Protein AF-0000000082290440 (afdb_homodimer)

Radius of gyration: 26.18 Å; Cα contacts (8 Å, |Δi|>4): 1254; chains: 2; bounding box: 55×86×84 Å

Foldseek 3Di:
DPPPPPQAQPPDPDDPQPPPPDDDRQRQPQDAPDPPPGSPDPPVNSVVVRPRDRDRCPDPPPPVPPVPVPVLQVLLVVLQVVLCCVLFNPWDFLLVVLVLLVVLCVVVVDWQQQEAEEEQEEPDPLRCVSQVNNCVTRNHYQYQYYHQSARPVALVSVLVSLLVGPVLGEYEYETFGEWEQDSNRDIQFYDDPPDPGRDGRRPLLVVLLVLLLCCVVVVDPQDDQDPDPVCNVSSVSNVLLNVVNVVLVPDPDNRSCSRVSSQVSRVVRVLVSCQVRLLSNPNYKYWYWYFYWYGYYPVDTIITRTDFIFIGHSNSDTDDTSDDD/DPPPPPQAQPQDPDLPQPPPPDDDRQRQPQDQPDSPPGSPDPPVNSVVVRPRDRDRCPDPPPPVPPVPVPVLQVLLVVLLVVLCCVLFNPWDFLLVVLVLQVVLCVVVVDWQQQEAEEEQEEPDPLRCVSQVNNCVTRNHYQYQYYHQSARPVALVSVLVSLLVGPVLGEYEYETFGEWEQDSNRDIQFYDDPPDPGRDGRRPLLVVLLVLLLCCVVVVDPQDDQDPDPVCNVSSVSNVLLNVVNVVLVPDPDNRSCSRVSSQVSRVVRVLVSCQVRLLSNPNYKYWYWYFYWYGYYPVDTIITRTDFIFIGHSNSDTDDTSDDD

pLDDT: mean 79.03, std 28.39, range [18.62, 98.88]

Secondary structure (DSSP, 8-state):
------S-------------SSSS----EE--SS----SS--HHHHHHT----EE---S-----TT----HHHHHHHHHHHHHHHHHSTT-EEHHHHHHHHHHHHHTTT--TTTEEEEEE--SSGGGHHHHHHHHHHH-SPEE---GGG--TTHHHHHHHHHHTSPTT-EEEEEE--EEEB-TT--BTB---TT-S---BTTHHHHHHHHHHHHHHHTSSPPPPSP-SSTTHHHHHHHHHHGGGHHHHHH-SSHHHHHHHHHHHHHHHHHHHHHHHHGGGS-SS-EEEEEEEEEE--TTS--EEEEEEEEEE-TTS-EEEE----/------S-------------SSSS----EE--SS----SS--HHHHHHT----EE---S-----S-----HHHHHHHHHHHHHHHHHSTT-EEHHHHHHHHHHHHHTTT--TTTEEEEEE--SSGGGHHHHHHHHHHH-SPEE---GGG--TTHHHHHHHHHHTSPTT-EEEEEE--EEEB-TT--BTB---TT-S---BTTHHHHHHHHHHHHHHHTSSPPPPSP-SSTTHHHHHHHHHHGGGHHHHHH-SSHHHHHHHHHHHHHHHHHHHHHHHHGGGS-SS-EEEEEEEEEE--TTS--EEEEEEEEEE-TTS-EEEE----

InterPro domains:
  IPR040703 Limiting CO2-inducible protein B/C, beta carbonyic anhydrase domain [PF18599] (91-312)

Structure (mmCIF, N/CA/C/O backbone):
data_AF-0000000082290440-model_v1
#
loop_
_entity.id
_entity.type
_entity.pdbx_description
1 polymer 'Limiting CO2-inducible protein B/C beta carbonyic anhydrase domain-containing protein'
#
loop_
_atom_site.group_PDB
_atom_site.id
_atom_site.type_symbol
_atom_site.label_atom_id
_atom_site.label_alt_id
_atom_site.label_comp_id
_atom_site.label_asym_id
_atom_site.label_entity_id
_atom_site.label_seq_id
_atom_site.pdbx_PDB_ins_code
_atom_site.Cartn_x
_atom_site.Cartn_y
_atom_site.Cartn_z
_atom_site.occupancy
_atom_site.B_iso_or_equiv
_atom_site.auth_seq_id
_atom_site.auth_comp_id
_atom_site.auth_asym_id
_atom_site.auth_atom_id
_atom_site.pdbx_PDB_model_num
ATOM 1 N N . MET A 1 1 ? -6.645 -54.281 8.367 1 18.62 1 MET A N 1
ATOM 2 C CA . MET A 1 1 ? -6.379 -53.312 9.406 1 18.62 1 MET A CA 1
ATOM 3 C C . MET A 1 1 ? -5.418 -52.219 8.906 1 18.62 1 MET A C 1
ATOM 5 O O . MET A 1 1 ? -4.199 -52.375 9.039 1 18.62 1 MET A O 1
ATOM 9 N N . LYS A 1 2 ? -5.656 -51.812 7.66 1 24.86 2 LYS A N 1
ATOM 10 C CA . LYS A 1 2 ? -4.875 -51.062 6.668 1 24.86 2 LYS A CA 1
ATOM 11 C C . LYS A 1 2 ? -4.383 -49.75 7.227 1 24.86 2 LYS A C 1
ATOM 13 O O . LYS A 1 2 ? -5.148 -49 7.852 1 24.86 2 LYS A O 1
ATOM 18 N N . SER A 1 3 ? -3.076 -49.75 7.676 1 23.97 3 SER A N 1
ATOM 19 C CA . SER A 1 3 ? -2.195 -48.75 8.273 1 23.97 3 SER A CA 1
ATOM 20 C C . SER A 1 3 ? -2.295 -47.406 7.547 1 23.97 3 SER A C 1
ATOM 22 O O . SER A 1 3 ? -1.737 -47.25 6.461 1 23.97 3 SER A O 1
ATOM 24 N N . TRP A 1 4 ? -3.486 -46.969 7.312 1 25.19 4 TRP A N 1
ATOM 25 C CA . TRP A 1 4 ? -3.998 -45.938 6.43 1 25.19 4 TRP A CA 1
ATOM 26 C C . TRP A 1 4 ? -3.365 -44.594 6.758 1 25.19 4 TRP A C 1
ATOM 28 O O . TRP A 1 4 ? -3.793 -43.531 6.242 1 25.19 4 TRP A O 1
ATOM 38 N N . TRP A 1 5 ? -2.732 -44.625 8.016 1 25.73 5 TRP A N 1
ATOM 39 C CA . TRP A 1 5 ? -2.377 -43.312 8.555 1 25.73 5 TRP A CA 1
ATOM 40 C C . TRP A 1 5 ? -1.163 -42.719 7.836 1 25.73 5 TRP A C 1
ATOM 42 O O . TRP A 1 5 ? -0.023 -42.969 8.242 1 25.73 5 TRP A O 1
ATOM 52 N N . PRO A 1 6 ? -1.114 -42.875 6.543 1 28.56 6 PRO A N 1
ATOM 53 C CA . PRO A 1 6 ? 0.227 -42.562 6.051 1 28.56 6 PRO A CA 1
ATOM 54 C C . PRO A 1 6 ? 0.773 -41.25 6.637 1 28.56 6 PRO A C 1
ATOM 56 O O . PRO A 1 6 ? 0.067 -40.562 7.371 1 28.56 6 PRO A O 1
ATOM 59 N N . ASN A 1 7 ? 1.577 -40.594 5.73 1 25.31 7 ASN A N 1
ATOM 60 C CA . ASN A 1 7 ? 2.658 -39.625 5.914 1 25.31 7 ASN A CA 1
ATOM 61 C C . ASN A 1 7 ? 2.133 -38.281 6.406 1 25.31 7 ASN A C 1
ATOM 63 O O . ASN A 1 7 ? 2.562 -37.25 5.93 1 25.31 7 ASN A O 1
ATOM 67 N N . ARG A 1 8 ? 0.916 -38.281 6.832 1 26.44 8 ARG A N 1
ATOM 68 C CA . ARG A 1 8 ? 0.353 -36.969 7.199 1 26.44 8 ARG A CA 1
ATOM 69 C C . ARG A 1 8 ? 0.868 -36.531 8.562 1 26.44 8 ARG A C 1
ATOM 71 O O . ARG A 1 8 ? 0.828 -37.281 9.531 1 26.44 8 ARG A O 1
ATOM 78 N N . LYS A 1 9 ? 1.873 -35.688 8.523 1 27.47 9 LYS A N 1
ATOM 79 C CA . LYS A 1 9 ? 2.477 -35.219 9.758 1 27.47 9 LYS A CA 1
ATOM 80 C C . LYS A 1 9 ? 1.432 -34.562 10.664 1 27.47 9 LYS A C 1
ATOM 82 O O . LYS A 1 9 ? 0.671 -33.688 10.234 1 27.47 9 LYS A O 1
ATOM 87 N N . ILE A 1 10 ? 0.76 -35.406 11.469 1 26.59 10 ILE A N 1
ATOM 88 C CA . ILE A 1 10 ? -0.193 -35 12.492 1 26.59 10 ILE A CA 1
ATOM 89 C C . ILE A 1 10 ? 0.539 -34.25 13.602 1 26.59 10 ILE A C 1
ATOM 91 O O . ILE A 1 10 ? 1.554 -34.719 14.117 1 26.59 10 ILE A O 1
ATOM 95 N N . VAL A 1 11 ? 0.449 -33 13.57 1 26.98 11 VAL A N 1
ATOM 96 C CA . VAL A 1 11 ? 1.029 -32.281 14.688 1 26.98 11 VAL A CA 1
ATOM 97 C C . VAL A 1 11 ? 0.136 -32.406 15.922 1 26.98 11 VAL A C 1
ATOM 99 O O . VAL A 1 11 ? -1.062 -32.125 15.859 1 26.98 11 VAL A O 1
ATOM 102 N N . PHE A 1 12 ? 0.36 -33.406 16.719 1 26.47 12 PHE A N 1
ATOM 103 C CA . PHE A 1 12 ? -0.421 -33.688 17.906 1 26.47 12 PHE A CA 1
ATOM 104 C C . PHE A 1 12 ? 0.021 -32.781 19.062 1 26.47 12 PHE A C 1
ATOM 106 O O . PHE A 1 12 ? 1.217 -32.531 19.25 1 26.47 12 PHE A O 1
ATOM 113 N N . PHE A 1 13 ? -0.83 -31.844 19.344 1 26.66 13 PHE A N 1
ATOM 114 C CA . PHE A 1 13 ? -0.588 -31.078 20.547 1 26.66 13 PHE A CA 1
ATOM 115 C C . PHE A 1 13 ? -1.071 -31.828 21.781 1 26.66 13 PHE A C 1
ATOM 117 O O . PHE A 1 13 ? -2.191 -32.344 21.797 1 26.66 13 PHE A O 1
ATOM 124 N N . LEU A 1 14 ? -0.188 -32.594 22.281 1 26.11 14 LEU A N 1
ATOM 125 C CA . LEU A 1 14 ? -0.564 -33.375 23.469 1 26.11 14 LEU A CA 1
ATOM 126 C C . LEU A 1 14 ? -0.575 -32.5 24.703 1 26.11 14 LEU A C 1
ATOM 128 O O . LEU A 1 14 ? 0.382 -31.75 24.953 1 26.11 14 LEU A O 1
ATOM 132 N N . PHE A 1 15 ? -1.751 -32.094 25.078 1 26.48 15 PHE A N 1
ATOM 133 C CA . PHE A 1 15 ? -1.99 -31.344 26.297 1 26.48 15 PHE A CA 1
ATOM 134 C C . PHE A 1 15 ? -2.037 -32.281 27.5 1 26.48 15 PHE A C 1
ATOM 136 O O . PHE A 1 15 ? -2.623 -33.375 27.422 1 26.48 15 PHE A O 1
ATOM 143 N N . SER A 1 16 ? -0.863 -32.469 27.984 1 25.72 16 SER A N 1
ATOM 144 C CA . SER A 1 16 ? -0.954 -33.281 29.188 1 25.72 16 SER A CA 1
ATOM 145 C C . SER A 1 16 ? -1.645 -32.531 30.312 1 25.72 16 SER A C 1
ATOM 147 O O . SER A 1 16 ? -1.307 -31.359 30.594 1 25.72 16 SER A O 1
ATOM 149 N N . GLN A 1 17 ? -2.859 -32.812 30.484 1 27.2 17 GLN A N 1
ATOM 150 C CA . GLN A 1 17 ? -3.621 -32.406 31.672 1 27.2 17 GLN A CA 1
ATOM 151 C C . GLN A 1 17 ? -3.039 -33.031 32.938 1 27.2 17 GLN A C 1
ATOM 153 O O . GLN A 1 17 ? -2.998 -34.25 33.094 1 27.2 17 GLN A O 1
ATOM 158 N N . LYS A 1 18 ? -1.888 -32.406 33.375 1 27.33 18 LYS A N 1
ATOM 159 C CA . LYS A 1 18 ? -1.7 -32.938 34.719 1 27.33 18 LYS A CA 1
ATOM 160 C C . LYS A 1 18 ? -2.855 -32.531 35.625 1 27.33 18 LYS A C 1
ATOM 162 O O . LYS A 1 18 ? -3.344 -31.406 35.562 1 27.33 18 LYS A O 1
ATOM 167 N N . GLU A 1 19 ? -3.525 -33.5 36.031 1 29.41 19 GLU A N 1
ATOM 168 C CA . GLU A 1 19 ? -4.492 -33.438 37.125 1 29.41 19 GLU A CA 1
ATOM 169 C C . GLU A 1 19 ? -3.949 -32.625 38.312 1 29.41 19 GLU A C 1
ATOM 171 O O . GLU A 1 19 ? -2.938 -33 38.906 1 29.41 19 GLU A O 1
ATOM 176 N N . ALA A 1 20 ? -3.891 -31.219 38.156 1 27.69 20 ALA A N 1
ATOM 177 C CA . ALA A 1 20 ? -3.646 -30.656 39.469 1 27.69 20 ALA A CA 1
ATOM 178 C C . ALA A 1 20 ? -4.645 -31.188 40.5 1 27.69 20 ALA A C 1
ATOM 180 O O . ALA A 1 20 ? -5.828 -31.344 40.188 1 27.69 20 ALA A O 1
ATOM 181 N N . LYS A 1 21 ? -4.18 -31.922 41.312 1 31.31 21 LYS A N 1
ATOM 182 C CA . LYS A 1 21 ? -4.988 -32.344 42.469 1 31.31 21 LYS A CA 1
ATOM 183 C C . LYS A 1 21 ? -5.797 -31.156 43.031 1 31.31 21 LYS A C 1
ATOM 185 O O . LYS A 1 21 ? -6.781 -31.359 43.75 1 31.31 21 LYS A O 1
ATOM 190 N N . GLY A 1 22 ? -5.125 -30.078 43.406 1 28.42 22 GLY A N 1
ATOM 191 C CA . GLY A 1 22 ? -6.043 -29.203 44.125 1 28.42 22 GLY A CA 1
ATOM 192 C C . GLY A 1 22 ? -6.984 -28.453 43.188 1 28.42 22 GLY A C 1
ATOM 193 O O . GLY A 1 22 ? -6.887 -28.562 41.969 1 28.42 22 GLY A O 1
ATOM 194 N N . GLU A 1 23 ? -7.855 -27.453 43.625 1 28.94 23 GLU A N 1
ATOM 195 C CA . GLU A 1 23 ? -9.062 -26.812 43.094 1 28.94 23 GLU A CA 1
ATOM 196 C C . GLU A 1 23 ? -8.797 -26.188 41.719 1 28.94 23 GLU A C 1
ATOM 198 O O . GLU A 1 23 ? -9.578 -26.359 40.781 1 28.94 23 GLU A O 1
ATOM 203 N N . GLU A 1 24 ? -8.258 -24.859 41.656 1 28.83 24 GLU A N 1
ATOM 204 C CA . GLU A 1 24 ? -8.477 -23.906 40.562 1 28.83 24 GLU A CA 1
ATOM 205 C C . GLU A 1 24 ? -7.594 -24.234 39.375 1 28.83 24 GLU A C 1
ATOM 207 O O . GLU A 1 24 ? -6.367 -24.297 39.5 1 28.83 24 GLU A O 1
ATOM 212 N N . GLU A 1 25 ? -8.055 -25.031 38.469 1 27.5 25 GLU A N 1
ATOM 213 C CA . GLU A 1 25 ? -7.434 -25.672 37.344 1 27.5 25 GLU A CA 1
ATOM 214 C C . GLU A 1 25 ? -6.801 -24.656 36.406 1 27.5 25 GLU A C 1
ATOM 216 O O . GLU A 1 25 ? -7.5 -23.812 35.844 1 27.5 25 GLU A O 1
ATOM 221 N N . GLU A 1 26 ? -5.625 -24.172 36.781 1 26.8 26 GLU A N 1
ATOM 222 C CA . GLU A 1 26 ? -4.797 -23.234 36.031 1 26.8 26 GLU A CA 1
ATOM 223 C C . GLU A 1 26 ? -4.496 -23.781 34.625 1 26.8 26 GLU A C 1
ATOM 225 O O . GLU A 1 26 ? -3.967 -24.875 34.469 1 26.8 26 GLU A O 1
ATOM 230 N N . CYS A 1 27 ? -5.457 -23.656 33.719 1 25.19 27 CYS A N 1
ATOM 231 C CA . CYS A 1 27 ? -5.285 -24.156 32.375 1 25.19 27 CYS A CA 1
ATOM 232 C C . CYS A 1 27 ? -4.07 -23.516 31.703 1 25.19 27 CYS A C 1
ATOM 234 O O . CYS A 1 27 ? -3.975 -22.297 31.609 1 25.19 27 CYS A O 1
ATOM 236 N N . LEU A 1 28 ? -2.934 -24.047 31.875 1 25.73 28 LEU A N 1
ATOM 237 C CA . LEU A 1 28 ? -1.647 -23.688 31.297 1 25.73 28 LEU A CA 1
ATOM 238 C C . LEU A 1 28 ? -1.7 -23.75 29.766 1 25.73 28 LEU A C 1
ATOM 240 O O . LEU A 1 28 ? -2.076 -24.781 29.203 1 25.73 28 LEU A O 1
ATOM 244 N N . CYS A 1 29 ? -2.215 -22.703 29.109 1 25.58 29 CYS A N 1
ATOM 245 C CA . CYS A 1 29 ? -2.205 -22.656 27.656 1 25.58 29 CYS A CA 1
ATOM 246 C C . CYS A 1 29 ? -0.779 -22.672 27.125 1 25.58 29 CYS A C 1
ATOM 248 O O . CYS A 1 29 ? 0.048 -21.859 27.531 1 25.58 29 CYS A O 1
ATOM 250 N N . MET A 1 30 ? -0.195 -23.75 26.859 1 26.31 30 MET A N 1
ATOM 251 C CA . MET A 1 30 ? 1.111 -23.969 26.25 1 26.31 30 MET A CA 1
ATOM 252 C C . MET A 1 30 ? 1.129 -23.438 24.812 1 26.31 30 MET A C 1
ATOM 254 O O . MET A 1 30 ? 0.243 -23.766 24.016 1 26.31 30 MET A O 1
ATOM 258 N N . ILE A 1 31 ? 1.416 -22.188 24.656 1 28.05 31 ILE A N 1
ATOM 259 C CA . ILE A 1 31 ? 1.637 -21.672 23.312 1 28.05 31 ILE A CA 1
ATOM 260 C C . ILE A 1 31 ? 2.881 -22.312 22.703 1 28.05 31 ILE A C 1
ATOM 262 O O . ILE A 1 31 ? 3.938 -22.359 23.344 1 28.05 31 ILE A O 1
ATOM 266 N N . PRO A 1 32 ? 2.688 -23.188 21.688 1 29.78 32 PRO A N 1
ATOM 267 C CA . PRO A 1 32 ? 3.869 -23.797 21.062 1 29.78 32 PRO A CA 1
ATOM 268 C C . PRO A 1 32 ? 4.855 -22.75 20.547 1 29.78 32 PRO A C 1
ATOM 270 O O . PRO A 1 32 ? 4.449 -21.656 20.156 1 29.78 32 PRO A O 1
ATOM 273 N N . ASP A 1 33 ? 5.957 -22.656 21.234 1 29.97 33 ASP A N 1
ATOM 274 C CA . ASP A 1 33 ? 7.012 -21.75 20.797 1 29.97 33 ASP A CA 1
ATOM 275 C C . ASP A 1 33 ? 7.301 -21.906 19.312 1 29.97 33 ASP A C 1
ATOM 277 O O . ASP A 1 33 ? 7.703 -20.953 18.641 1 29.97 33 ASP A O 1
ATOM 281 N N . ARG A 1 34 ? 7.609 -23.125 18.969 1 28.7 34 ARG A N 1
ATOM 282 C CA . ARG A 1 34 ? 7.918 -23.484 17.594 1 28.7 34 ARG A CA 1
ATOM 283 C C . ARG A 1 34 ? 6.863 -24.438 17.031 1 28.7 34 ARG A C 1
ATOM 285 O O . ARG A 1 34 ? 6.34 -25.297 17.766 1 28.7 34 ARG A O 1
ATOM 292 N N . VAL A 1 35 ? 6.039 -23.922 16.188 1 29.86 35 VAL A N 1
ATOM 293 C CA . VAL A 1 35 ? 5.156 -24.797 15.414 1 29.86 35 VAL A CA 1
ATOM 294 C C . VAL A 1 35 ? 5.988 -25.703 14.508 1 29.86 35 VAL A C 1
ATOM 296 O O . VAL A 1 35 ? 6.766 -25.219 13.68 1 29.86 35 VAL A O 1
ATOM 299 N N . VAL A 1 36 ? 6.492 -26.797 15.086 1 28.05 36 VAL A N 1
ATOM 300 C CA . VAL A 1 36 ? 7.18 -27.75 14.227 1 28.05 36 VAL A CA 1
ATOM 301 C C . VAL A 1 36 ? 6.18 -28.406 13.273 1 28.05 36 VAL A C 1
ATOM 303 O O . VAL A 1 36 ? 5.18 -28.984 13.719 1 28.05 36 VAL A O 1
ATOM 306 N N . VAL A 1 37 ? 6.066 -27.688 12.133 1 27.91 37 VAL A N 1
ATOM 307 C CA . VAL A 1 37 ? 5.281 -28.172 11 1 27.91 37 VAL A CA 1
ATOM 308 C C . VAL A 1 37 ? 6.137 -29.109 10.148 1 27.91 37 VAL A C 1
ATOM 310 O O . VAL A 1 37 ? 7.199 -28.719 9.656 1 27.91 37 VAL A O 1
ATOM 313 N N . GLY A 1 38 ? 6.492 -30.344 10.734 1 28.05 38 GLY A N 1
ATOM 314 C CA . GLY A 1 38 ? 7.016 -31.375 9.852 1 28.05 38 GLY A CA 1
ATOM 315 C C . GLY A 1 38 ? 6.324 -32.719 10.016 1 28.05 38 GLY A C 1
ATOM 316 O O . GLY A 1 38 ? 5.633 -32.938 11.016 1 28.05 38 GLY A O 1
ATOM 317 N N . THR A 1 39 ? 6.07 -33.469 8.82 1 29.09 39 THR A N 1
ATOM 318 C CA . THR A 1 39 ? 5.422 -34.781 8.75 1 29.09 39 THR A CA 1
ATOM 319 C C . THR A 1 39 ? 6.102 -35.75 9.688 1 29.09 39 THR A C 1
ATOM 321 O O . THR A 1 39 ? 5.453 -36.688 10.211 1 29.09 39 THR A O 1
ATOM 324 N N . ASP A 1 40 ? 7.504 -35.906 9.633 1 29.14 40 ASP A N 1
ATOM 325 C CA . ASP A 1 40 ? 8.234 -37 10.281 1 29.14 40 ASP A CA 1
ATOM 326 C C . ASP A 1 40 ? 8.719 -36.594 11.664 1 29.14 40 ASP A C 1
ATOM 328 O O . ASP A 1 40 ? 9.758 -37.062 12.133 1 29.14 40 ASP A O 1
ATOM 332 N N . VAL A 1 41 ? 8.211 -35.531 12.211 1 31.28 41 VAL A N 1
ATOM 333 C CA . VAL A 1 41 ? 8.812 -35.219 13.508 1 31.28 41 VAL A CA 1
ATOM 334 C C . VAL A 1 41 ? 8.266 -36.156 14.57 1 31.28 41 VAL A C 1
ATOM 336 O O . VAL A 1 41 ? 7.055 -36.406 14.648 1 31.28 41 VAL A O 1
ATOM 339 N N . SER A 1 42 ? 9.125 -37.125 14.984 1 30.23 42 SER A N 1
ATOM 340 C CA . SER A 1 42 ? 8.82 -38.062 16.078 1 30.23 42 SER A CA 1
ATOM 341 C C . SER A 1 42 ? 8.367 -37.312 17.328 1 30.23 42 SER A C 1
ATOM 343 O O . SER A 1 42 ? 8.656 -36.125 17.484 1 30.23 42 SER A O 1
ATOM 345 N N . VAL A 1 43 ? 7.305 -37.781 17.984 1 30.88 43 VAL A N 1
ATOM 346 C CA . VAL A 1 43 ? 6.805 -37.281 19.266 1 30.88 43 VAL A CA 1
ATOM 347 C C . VAL A 1 43 ? 7.98 -36.906 20.172 1 30.88 43 VAL A C 1
ATOM 349 O O . VAL A 1 43 ? 7.926 -35.906 20.875 1 30.88 43 VAL A O 1
ATOM 352 N N . GLU A 1 44 ? 9.031 -37.656 20.125 1 33.81 44 GLU A N 1
ATOM 353 C CA . GLU A 1 44 ? 10.18 -37.469 21 1 33.81 44 GLU A CA 1
ATOM 354 C C . GLU A 1 44 ? 10.891 -36.156 20.688 1 33.81 44 GLU A C 1
ATOM 356 O O . GLU A 1 44 ? 11.305 -35.438 21.594 1 33.81 44 GLU A O 1
ATOM 361 N N . GLU A 1 45 ? 11.039 -35.906 19.484 1 34.56 45 GLU A N 1
ATOM 362 C CA . GLU A 1 45 ? 11.781 -34.719 19.109 1 34.56 45 GLU A CA 1
ATOM 363 C C . GLU A 1 45 ? 10.945 -33.438 19.359 1 34.56 45 GLU A C 1
ATOM 365 O O . GLU A 1 45 ? 11.492 -32.375 19.641 1 34.56 45 GLU A O 1
ATOM 370 N N . MET A 1 46 ? 9.625 -33.594 19.344 1 31.5 46 MET A N 1
ATOM 371 C CA . MET A 1 46 ? 8.727 -32.5 19.641 1 31.5 46 MET A CA 1
ATOM 372 C C . MET A 1 46 ? 8.867 -32.062 21.094 1 31.5 46 MET A C 1
ATOM 374 O O . MET A 1 46 ? 8.836 -30.859 21.391 1 31.5 46 MET A O 1
ATOM 378 N N . THR A 1 47 ? 8.977 -32.969 21.891 1 30.45 47 THR A N 1
ATOM 379 C CA . THR A 1 47 ? 9.016 -32.719 23.328 1 30.45 47 THR A CA 1
ATOM 380 C C . THR A 1 47 ? 10.336 -32.062 23.734 1 30.45 47 THR A C 1
ATOM 382 O O . THR A 1 47 ? 10.406 -31.406 24.766 1 30.45 47 THR A O 1
ATOM 385 N N . SER A 1 48 ? 11.383 -32.438 23.062 1 31.34 48 SER A N 1
ATOM 386 C CA . SER A 1 48 ? 12.664 -31.984 23.578 1 31.34 48 SER A CA 1
ATOM 387 C C . SER A 1 48 ? 12.852 -30.484 23.297 1 31.34 48 SER A C 1
ATOM 389 O O . SER A 1 48 ? 13.609 -29.812 24 1 31.34 48 SER A O 1
ATOM 391 N N . SER A 1 49 ? 12.234 -30.031 22.172 1 29.11 49 SER A N 1
ATOM 392 C CA . SER A 1 49 ? 12.578 -28.641 21.891 1 29.11 49 SER A CA 1
ATOM 393 C C . SER A 1 49 ? 11.555 -27.672 22.5 1 29.11 49 SER A C 1
ATOM 395 O O . SER A 1 49 ? 11.508 -26.5 22.141 1 29.11 49 SER A O 1
ATOM 397 N N . PHE A 1 50 ? 10.641 -28.156 23.359 1 28.98 50 PHE A N 1
ATOM 398 C CA . PHE A 1 50 ? 9.617 -27.328 24 1 28.98 50 PHE A CA 1
ATOM 399 C C . PHE A 1 50 ? 10.227 -26.438 25.062 1 28.98 50 PHE A C 1
ATOM 401 O O . PHE A 1 50 ? 10.844 -26.922 26.016 1 28.98 50 PHE A O 1
ATOM 408 N N . SER A 1 51 ? 10.766 -25.375 24.625 1 27.52 51 SER A N 1
ATOM 409 C CA . SER A 1 51 ? 10.992 -24.453 25.734 1 27.52 51 SER A CA 1
ATOM 410 C C . SER A 1 51 ? 9.68 -23.984 26.344 1 27.52 51 SER A C 1
ATOM 412 O O . SER A 1 51 ? 8.703 -23.75 25.625 1 27.52 51 SER A O 1
ATOM 414 N N . GLN A 1 52 ? 9.25 -24.281 27.516 1 26.05 52 GLN A N 1
ATOM 415 C CA . GLN A 1 52 ? 8.164 -24.016 28.453 1 26.05 52 GLN A CA 1
ATOM 416 C C . GLN A 1 52 ? 7.848 -22.531 28.516 1 26.05 52 GLN A C 1
ATOM 418 O O . GLN A 1 52 ? 8.68 -21.734 28.953 1 26.05 52 GLN A O 1
ATOM 423 N N . VAL A 1 53 ? 7.285 -21.891 27.406 1 26.53 53 VAL A N 1
ATOM 424 C CA . VAL A 1 53 ? 6.934 -20.5 27.688 1 26.53 53 VAL A CA 1
ATOM 425 C C . VAL A 1 53 ? 5.551 -20.422 28.328 1 26.53 53 VAL A C 1
ATOM 427 O O . VAL A 1 53 ? 4.625 -21.109 27.906 1 26.53 53 VAL A O 1
ATOM 430 N N . SER A 1 54 ? 5.27 -19.969 29.547 1 25.98 54 SER A N 1
ATOM 431 C CA . SER A 1 54 ? 4.102 -19.781 30.406 1 25.98 54 SER A CA 1
ATOM 432 C C . SER A 1 54 ? 3.262 -18.594 29.922 1 25.98 54 SER A C 1
ATOM 434 O O . SER A 1 54 ? 3.764 -17.484 29.797 1 25.98 54 SER A O 1
ATOM 436 N N . ILE A 1 55 ? 2.314 -18.75 28.812 1 26.88 55 ILE A N 1
ATOM 437 C CA . ILE A 1 55 ? 1.476 -17.625 28.422 1 26.88 55 ILE A CA 1
ATOM 438 C C . ILE A 1 55 ? 0.194 -17.625 29.25 1 26.88 55 ILE A C 1
ATOM 440 O O . ILE A 1 55 ? -0.462 -18.656 29.391 1 26.88 55 ILE A O 1
ATOM 444 N N . PRO A 1 56 ? -0.1 -16.609 30.047 1 27.47 56 PRO A N 1
ATOM 445 C CA . PRO A 1 56 ? -1.34 -16.484 30.828 1 27.47 56 PRO A CA 1
ATOM 446 C C . PRO A 1 56 ? -2.578 -16.375 29.938 1 27.47 56 PRO A C 1
ATOM 448 O O . PRO A 1 56 ? -2.604 -15.57 29 1 27.47 56 PRO A O 1
ATOM 451 N N . LEU A 1 57 ? -3.275 -17.5 29.484 1 26.44 57 LEU A N 1
ATOM 452 C CA . LEU A 1 57 ? -4.445 -17.484 28.609 1 26.44 57 LEU A CA 1
ATOM 453 C C . LEU A 1 57 ? -5.676 -16.984 29.359 1 26.44 57 LEU A C 1
ATOM 455 O O . LEU A 1 57 ? -6.078 -17.578 30.375 1 26.44 57 LEU A O 1
ATOM 459 N N . LYS A 1 58 ? -5.879 -15.664 29.609 1 27.52 58 LYS A N 1
ATOM 460 C CA . LYS A 1 58 ? -7.109 -15.25 30.281 1 27.52 58 LYS A CA 1
ATOM 461 C C . LYS A 1 58 ? -8.336 -15.82 29.562 1 27.52 58 LYS A C 1
ATOM 463 O O . LYS A 1 58 ? -9.438 -15.812 30.125 1 27.52 58 LYS A O 1
ATOM 468 N N . HIS A 1 59 ? -8.461 -15.719 28.359 1 25.16 59 HIS A N 1
ATOM 469 C CA . HIS A 1 59 ? -9.664 -16.188 27.672 1 25.16 59 HIS A CA 1
ATOM 470 C C . HIS A 1 59 ? -9.547 -17.672 27.328 1 25.16 59 HIS A C 1
ATOM 472 O O . HIS A 1 59 ? -8.453 -18.156 27.047 1 25.16 59 HIS A O 1
ATOM 478 N N . THR A 1 60 ? -10.391 -18.406 27.969 1 23.81 60 THR A N 1
ATOM 479 C CA . THR A 1 60 ? -10.57 -19.812 27.625 1 23.81 60 THR A CA 1
ATOM 480 C C . THR A 1 60 ? -10.711 -19.984 26.109 1 23.81 60 THR A C 1
ATOM 482 O O . THR A 1 60 ? -11.578 -19.359 25.484 1 23.81 60 THR A O 1
ATOM 485 N N . ILE A 1 61 ? -9.641 -19.938 25.531 1 25.53 61 ILE A N 1
ATOM 486 C CA . ILE A 1 61 ? -9.875 -20.359 24.156 1 25.53 61 ILE A CA 1
ATOM 487 C C . ILE A 1 61 ? -10.492 -21.766 24.141 1 25.53 61 ILE A C 1
ATOM 489 O O . ILE A 1 61 ? -9.961 -22.688 24.766 1 25.53 61 ILE A O 1
ATOM 493 N N . TYR A 1 62 ? -11.789 -21.734 24.234 1 23.59 62 TYR A N 1
ATOM 494 C CA . TYR A 1 62 ? -12.461 -23 23.953 1 23.59 62 TYR A CA 1
ATOM 495 C C . TYR A 1 62 ? -11.875 -23.656 22.719 1 23.59 62 TYR A C 1
ATOM 497 O O . TYR A 1 62 ? -11.789 -23.047 21.656 1 23.59 62 TYR A O 1
ATOM 505 N N . LEU A 1 63 ? -10.82 -24.281 23.031 1 25.67 63 LEU A N 1
ATOM 506 C CA . LEU A 1 63 ? -10.414 -25.203 21.984 1 25.67 63 LEU A CA 1
ATOM 507 C C . LEU A 1 63 ? -11.602 -26.031 21.5 1 25.67 63 LEU A C 1
ATOM 509 O O . LEU A 1 63 ? -12.211 -26.766 22.281 1 25.67 63 LEU A O 1
ATOM 513 N N . GLN A 1 64 ? -12.57 -25.328 20.938 1 23.22 64 GLN A N 1
ATOM 514 C CA . GLN A 1 64 ? -13.562 -26.25 20.391 1 23.22 64 GLN A CA 1
ATOM 515 C C . GLN A 1 64 ? -12.914 -27.531 19.906 1 23.22 64 GLN A C 1
ATOM 517 O O . GLN A 1 64 ? -11.859 -27.5 19.266 1 23.22 64 GLN A O 1
ATOM 522 N N . ASP A 1 65 ? -12.969 -28.562 20.609 1 26.05 65 ASP A N 1
ATOM 523 C CA . ASP A 1 65 ? -12.781 -30 20.375 1 26.05 65 ASP A CA 1
ATOM 524 C C . ASP A 1 65 ? -12.742 -30.297 18.875 1 26.05 65 ASP A C 1
ATOM 526 O O . ASP A 1 65 ? -12.219 -31.344 18.453 1 26.05 65 ASP A O 1
ATOM 530 N N . SER A 1 66 ? -13.625 -29.703 18.172 1 25.36 66 SER A N 1
ATOM 531 C CA . SER A 1 66 ? -14.031 -30.078 16.812 1 25.36 66 SER A CA 1
ATOM 532 C C . SER A 1 66 ? -12.938 -29.75 15.805 1 25.36 66 SER A C 1
ATOM 534 O O . SER A 1 66 ? -13.211 -29.609 14.609 1 25.36 66 SER A O 1
ATOM 536 N N . PHE A 1 67 ? -11.867 -29.188 16.188 1 27.86 67 PHE A N 1
ATOM 537 C CA . PHE A 1 67 ? -10.875 -29.25 15.117 1 27.86 67 PHE A CA 1
ATOM 538 C C . PHE A 1 67 ? -10.539 -30.703 14.773 1 27.86 67 PHE A C 1
ATOM 540 O O . PHE A 1 67 ? -9.578 -31.25 15.305 1 27.86 67 PHE A O 1
ATOM 547 N N . LEU A 1 68 ? -11.398 -31.578 15.117 1 26.47 68 LEU A N 1
ATOM 548 C CA . LEU A 1 68 ? -11.367 -32.875 14.469 1 26.47 68 LEU A CA 1
ATOM 549 C C . LEU A 1 68 ? -10.836 -32.781 13.047 1 26.47 68 LEU A C 1
ATOM 551 O O . LEU A 1 68 ? -11.25 -31.906 12.289 1 26.47 68 LEU A O 1
ATOM 555 N N . PHE A 1 69 ? -9.539 -33.125 12.898 1 29.73 69 PHE A N 1
ATOM 556 C CA . PHE A 1 69 ? -9.062 -33.5 11.57 1 29.73 69 PHE A CA 1
ATOM 557 C C . PHE A 1 69 ? -10.203 -34.031 10.719 1 29.73 69 PHE A C 1
ATOM 559 O O . PHE A 1 69 ? -10.547 -35.219 10.805 1 29.73 69 PHE A O 1
ATOM 566 N N . LEU A 1 70 ? -11.227 -33.281 10.711 1 30.2 70 LEU A N 1
ATOM 567 C CA . LEU A 1 70 ? -12.234 -33.75 9.773 1 30.2 70 LEU A CA 1
ATOM 568 C C . LEU A 1 70 ? -11.609 -34.094 8.422 1 30.2 70 LEU A C 1
ATOM 570 O O . LEU A 1 70 ? -10.719 -33.375 7.957 1 30.2 70 LEU A O 1
ATOM 574 N N . PRO A 1 71 ? -11.688 -35.312 8.086 1 36.09 71 PRO A N 1
ATOM 575 C CA . PRO A 1 71 ? -11.234 -35.781 6.77 1 36.09 71 PRO A CA 1
ATOM 576 C C . PRO A 1 71 ? -11.328 -34.688 5.703 1 36.09 71 PRO A C 1
ATOM 578 O O . PRO A 1 71 ? -10.461 -34.594 4.828 1 36.09 71 PRO A O 1
ATOM 581 N N . SER A 1 72 ? -12.227 -33.812 5.898 1 35.97 72 SER A N 1
ATOM 582 C CA . SER A 1 72 ? -12.414 -32.812 4.863 1 35.97 72 SER A CA 1
ATOM 583 C C . SER A 1 72 ? -11.328 -31.734 4.93 1 35.97 72 SER A C 1
ATOM 585 O O . SER A 1 72 ? -10.867 -31.25 3.895 1 35.97 72 SER A O 1
ATOM 587 N N . ILE A 1 73 ? -10.938 -31.359 6.18 1 42.81 73 ILE A N 1
ATOM 588 C CA . ILE A 1 73 ? -9.906 -30.328 6.289 1 42.81 73 ILE A CA 1
ATOM 589 C C . ILE A 1 73 ? -8.57 -30.875 5.777 1 42.81 73 ILE A C 1
ATOM 591 O O . ILE A 1 73 ? -7.832 -30.172 5.086 1 42.81 73 ILE A O 1
ATOM 595 N N . GLN A 1 74 ? -8.328 -32.156 6.062 1 43.06 74 GLN A N 1
ATOM 596 C CA . GLN A 1 74 ? -7.102 -32.781 5.574 1 43.06 74 GLN A CA 1
ATOM 597 C C . GLN A 1 74 ? -7.07 -32.812 4.047 1 43.06 74 GLN A C 1
ATOM 599 O O . GLN A 1 74 ? -6.027 -32.562 3.439 1 43.06 74 GLN A O 1
ATOM 604 N N . LYS A 1 75 ? -8.242 -33.156 3.523 1 44.38 75 LYS A N 1
ATOM 605 C CA . LYS A 1 75 ? -8.312 -33.219 2.066 1 44.38 75 LYS A CA 1
ATOM 606 C C . LYS A 1 75 ? -8.094 -31.828 1.445 1 44.38 75 LYS A C 1
ATOM 608 O O . LYS A 1 75 ? -7.438 -31.703 0.411 1 44.38 75 LYS A O 1
ATOM 613 N N . ILE A 1 76 ? -8.648 -30.828 2.082 1 47.03 76 ILE A N 1
ATOM 614 C CA . ILE A 1 76 ? -8.555 -29.469 1.559 1 47.03 76 ILE A CA 1
ATOM 615 C C . ILE A 1 76 ? -7.098 -29 1.583 1 47.03 76 ILE A C 1
ATOM 617 O O . ILE A 1 76 ? -6.59 -28.484 0.59 1 47.03 76 ILE A O 1
ATOM 621 N N . ILE A 1 77 ? -6.551 -29.344 2.748 1 60.12 77 ILE A N 1
ATOM 622 C CA . ILE A 1 77 ? -5.164 -28.906 2.893 1 60.12 77 ILE A CA 1
ATOM 623 C C . ILE A 1 77 ? -4.285 -29.656 1.89 1 60.12 77 ILE A C 1
ATOM 625 O O . ILE A 1 77 ? -3.422 -29.062 1.247 1 60.12 77 ILE A O 1
ATOM 629 N N . MET A 1 78 ? -4.859 -30.812 1.548 1 67.44 78 MET A N 1
ATOM 630 C CA . MET A 1 78 ? -4.008 -31.641 0.705 1 67.44 78 MET A CA 1
ATOM 631 C C . MET A 1 78 ? -4.078 -31.188 -0.751 1 67.44 78 MET A C 1
ATOM 633 O O . MET A 1 78 ? -3.055 -31.141 -1.437 1 67.44 78 MET A O 1
ATOM 637 N N . ALA A 1 79 ? -5.266 -30.75 -1.131 1 77.31 79 ALA A N 1
ATOM 638 C CA . ALA A 1 79 ? -5.383 -30.391 -2.539 1 77.31 79 ALA A CA 1
ATOM 639 C C . ALA A 1 79 ? -4.633 -29.094 -2.832 1 77.31 79 ALA A C 1
ATOM 641 O O . ALA A 1 79 ? -3.941 -28.984 -3.848 1 77.31 79 ALA A O 1
ATOM 642 N N . THR A 1 80 ? -4.754 -28.125 -1.92 1 85.62 80 THR A N 1
ATOM 643 C CA . THR A 1 80 ? -4.086 -26.844 -2.074 1 85.62 80 THR A CA 1
ATOM 644 C C . THR A 1 80 ? -2.568 -27.016 -2.055 1 85.62 80 THR A C 1
ATOM 646 O O . THR A 1 80 ? -1.873 -26.547 -2.957 1 85.62 80 THR A O 1
ATOM 649 N N . LEU A 1 81 ? -2.111 -27.719 -1.163 1 85.19 81 LEU A N 1
ATOM 650 C CA . LEU A 1 81 ? -0.672 -27.891 -0.994 1 85.19 81 LEU A CA 1
ATOM 651 C C . LEU A 1 81 ? -0.084 -28.719 -2.137 1 85.19 81 LEU A C 1
ATOM 653 O O . LEU A 1 81 ? 1.018 -28.438 -2.609 1 85.19 81 LEU A O 1
ATOM 657 N N . SER A 1 82 ? -0.824 -29.766 -2.527 1 87.88 82 SER A N 1
ATOM 658 C CA . SER A 1 82 ? -0.38 -30.578 -3.662 1 87.88 82 SER A CA 1
ATOM 659 C C . SER A 1 82 ? -0.271 -29.734 -4.93 1 87.88 82 SER A C 1
ATOM 661 O O . SER A 1 82 ? 0.697 -29.859 -5.68 1 87.88 82 SER A O 1
ATOM 663 N N . LYS A 1 83 ? -1.248 -28.906 -5.062 1 91.5 83 LYS A N 1
ATOM 664 C CA . LYS A 1 83 ? -1.223 -28.047 -6.25 1 91.5 83 LYS A CA 1
ATOM 665 C C . LYS A 1 83 ? -0.055 -27.078 -6.195 1 91.5 83 LYS A C 1
ATOM 667 O O . LYS A 1 83 ? 0.609 -26.828 -7.207 1 91.5 83 LYS A O 1
ATOM 672 N N . ILE A 1 84 ? 0.172 -26.469 -5.059 1 92.75 84 ILE A N 1
ATOM 673 C CA . ILE A 1 84 ? 1.272 -25.531 -4.902 1 92.75 84 ILE A CA 1
ATOM 674 C C . ILE A 1 84 ? 2.598 -26.219 -5.195 1 92.75 84 ILE A C 1
ATOM 676 O O . ILE A 1 84 ? 3.445 -25.688 -5.91 1 92.75 84 ILE A O 1
ATOM 680 N N . ALA A 1 85 ? 2.768 -27.422 -4.738 1 90.25 85 ALA A N 1
ATOM 681 C CA . ALA A 1 85 ? 4 -28.172 -4.965 1 90.25 85 ALA A CA 1
ATOM 682 C C . ALA A 1 85 ? 4.215 -28.438 -6.449 1 90.25 85 ALA A C 1
ATOM 684 O O . ALA A 1 85 ? 5.352 -28.453 -6.93 1 90.25 85 ALA A O 1
ATOM 685 N N . LYS A 1 86 ? 3.191 -28.625 -7.156 1 92.06 86 LYS A N 1
ATOM 686 C CA . LYS A 1 86 ? 3.273 -28.953 -8.578 1 92.06 86 LYS A CA 1
ATOM 687 C C . LYS A 1 86 ? 3.463 -27.703 -9.422 1 92.06 86 LYS A C 1
ATOM 689 O O . LYS A 1 86 ? 4.344 -27.656 -10.281 1 92.06 86 LYS A O 1
ATOM 694 N N . ALA A 1 87 ? 2.695 -26.703 -9.164 1 94.69 87 ALA A N 1
ATOM 695 C CA . ALA A 1 87 ? 2.656 -25.5 -10 1 94.69 87 ALA A CA 1
ATOM 696 C C . ALA A 1 87 ? 3.766 -24.531 -9.617 1 94.69 87 ALA A C 1
ATOM 698 O O . ALA A 1 87 ? 4.277 -23.797 -10.469 1 94.69 87 ALA A O 1
ATOM 699 N N . PHE A 1 88 ? 4.105 -24.469 -8.359 1 96.69 88 PHE A N 1
ATOM 700 C CA . PHE A 1 88 ? 5.094 -23.547 -7.82 1 96.69 88 PHE A CA 1
ATOM 701 C C . PHE A 1 88 ? 6.102 -24.266 -6.941 1 96.69 88 PHE A C 1
ATOM 703 O O . PHE A 1 88 ? 6.195 -24 -5.742 1 96.69 88 PHE A O 1
ATOM 710 N N . PRO A 1 89 ? 6.883 -25.031 -7.602 1 93.94 89 PRO A N 1
ATOM 711 C CA . PRO A 1 89 ? 7.82 -25.844 -6.82 1 93.94 89 PRO A CA 1
ATOM 712 C C . PRO A 1 89 ? 8.812 -25 -6.027 1 93.94 89 PRO A C 1
ATOM 714 O O . PRO A 1 89 ? 9.273 -23.969 -6.508 1 93.94 89 PRO A O 1
ATOM 717 N N . LYS A 1 90 ? 9.117 -25.312 -4.789 1 93.25 90 LYS A N 1
ATOM 718 C CA . LYS A 1 90 ? 10.102 -24.719 -3.891 1 93.25 90 LYS A CA 1
ATOM 719 C C . LYS A 1 90 ? 9.516 -23.531 -3.131 1 93.25 90 LYS A C 1
ATOM 721 O O . LYS A 1 90 ? 10.234 -22.828 -2.418 1 93.25 90 LYS A O 1
ATOM 726 N N . ALA A 1 91 ? 8.188 -23.297 -3.346 1 96.62 91 ALA A N 1
ATOM 727 C CA . ALA A 1 91 ? 7.539 -22.281 -2.523 1 96.62 91 ALA A CA 1
ATOM 728 C C . ALA A 1 91 ? 7.641 -22.625 -1.041 1 96.62 91 ALA A C 1
ATOM 730 O O . ALA A 1 91 ? 7.516 -23.797 -0.661 1 96.62 91 ALA A O 1
ATOM 731 N N . VAL A 1 92 ? 7.879 -21.656 -0.21 1 94.5 92 VAL A N 1
ATOM 732 C CA . VAL A 1 92 ? 7.957 -21.859 1.233 1 94.5 92 VAL A CA 1
ATOM 733 C C . VAL A 1 92 ? 6.922 -20.969 1.935 1 94.5 92 VAL A C 1
ATOM 735 O O . VAL A 1 92 ? 6.422 -20.016 1.353 1 94.5 92 VAL A O 1
ATOM 738 N N . SER A 1 93 ? 6.59 -21.328 3.199 1 92.38 93 SER A N 1
ATOM 739 C CA . SER A 1 93 ? 5.656 -20.5 3.957 1 92.38 93 SER A CA 1
ATOM 740 C C . SER A 1 93 ? 6.203 -19.094 4.164 1 92.38 93 SER A C 1
ATOM 742 O O . SER A 1 93 ? 7.418 -18.875 4.125 1 92.38 93 SER A O 1
ATOM 744 N N . ASN A 1 94 ? 5.352 -18.109 4.348 1 95.94 94 ASN A N 1
ATOM 745 C CA . ASN A 1 94 ? 5.781 -16.734 4.641 1 95.94 94 ASN A CA 1
ATOM 746 C C . ASN A 1 94 ? 6.773 -16.703 5.801 1 95.94 94 ASN A C 1
ATOM 748 O O . ASN A 1 94 ? 7.777 -15.992 5.738 1 95.94 94 ASN A O 1
ATOM 752 N N . GLU A 1 95 ? 6.477 -17.422 6.852 1 89.94 95 GLU A N 1
ATOM 753 C CA . GLU A 1 95 ? 7.336 -17.438 8.031 1 89.94 95 GLU A CA 1
ATOM 754 C C . GLU A 1 95 ? 8.734 -17.938 7.691 1 89.94 95 GLU A C 1
ATOM 756 O O . GLU A 1 95 ? 9.734 -17.375 8.133 1 89.94 95 GLU A O 1
ATOM 761 N N . ASP A 1 96 ? 8.758 -19.031 6.887 1 93.19 96 ASP A N 1
ATOM 762 C CA . ASP A 1 96 ? 10.047 -19.578 6.465 1 93.19 96 ASP A CA 1
ATOM 763 C C . ASP A 1 96 ? 10.805 -18.594 5.594 1 93.19 96 ASP A C 1
ATOM 765 O O . ASP A 1 96 ? 12.031 -18.469 5.695 1 93.19 96 ASP A O 1
ATOM 769 N N . LEU A 1 97 ? 10.094 -17.938 4.738 1 97.69 97 LEU A N 1
ATOM 770 C CA . LEU A 1 97 ? 10.727 -16.938 3.891 1 97.69 97 LEU A CA 1
ATOM 771 C C . LEU A 1 97 ? 11.391 -15.852 4.734 1 97.69 97 LEU A C 1
ATOM 773 O O . LEU A 1 97 ? 12.547 -15.5 4.5 1 97.69 97 LEU A O 1
ATOM 777 N N . VAL A 1 98 ? 10.625 -15.312 5.688 1 97 98 VAL A N 1
ATOM 778 C CA . VAL A 1 98 ? 11.133 -14.234 6.531 1 97 98 VAL A CA 1
ATOM 779 C C . VAL A 1 98 ? 12.383 -14.703 7.277 1 97 98 VAL A C 1
ATOM 781 O O . VAL A 1 98 ? 13.375 -13.977 7.359 1 97 98 VAL A O 1
ATOM 784 N N . ARG A 1 99 ? 12.312 -15.883 7.77 1 94 99 ARG A N 1
ATOM 785 C CA . ARG A 1 99 ? 13.453 -16.453 8.484 1 94 99 ARG A CA 1
ATOM 786 C C . ARG A 1 99 ? 14.664 -16.562 7.566 1 94 99 A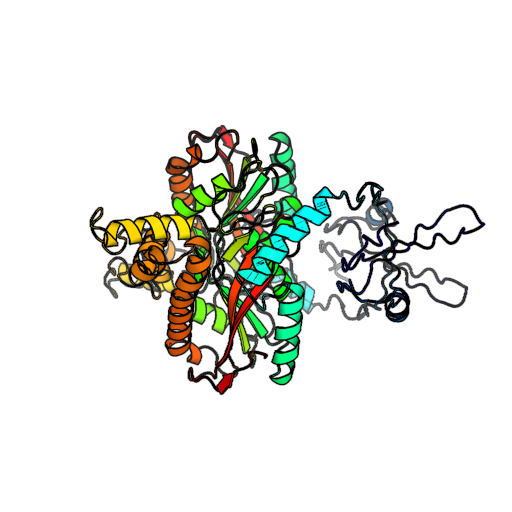RG A C 1
ATOM 788 O O . ARG A 1 99 ? 15.758 -16.109 7.91 1 94 99 ARG A O 1
ATOM 795 N N . ARG A 1 100 ? 14.516 -17.156 6.41 1 95.38 100 ARG A N 1
ATOM 796 C CA . ARG A 1 100 ? 15.609 -17.391 5.477 1 95.38 100 ARG A CA 1
ATOM 797 C C . ARG A 1 100 ? 16.234 -16.062 5.035 1 95.38 100 ARG A C 1
ATOM 799 O O . ARG A 1 100 ? 17.453 -15.93 5.016 1 95.38 100 ARG A O 1
ATOM 806 N N . VAL A 1 101 ? 15.383 -15.125 4.699 1 98.44 101 VAL A N 1
ATOM 807 C CA . VAL A 1 101 ? 15.859 -13.828 4.223 1 98.44 101 VAL A CA 1
ATOM 808 C C . VAL A 1 101 ? 16.609 -13.109 5.34 1 98.44 101 VAL A C 1
ATOM 810 O O . VAL A 1 101 ? 17.703 -12.602 5.129 1 98.44 101 VAL A O 1
ATOM 813 N N . SER A 1 102 ? 16.031 -13.086 6.551 1 97.12 102 SER A N 1
ATOM 814 C CA . SER A 1 102 ? 16.625 -12.359 7.668 1 97.12 102 SER A CA 1
ATOM 815 C C . SER A 1 102 ? 17.969 -12.984 8.078 1 97.12 102 SER A C 1
ATOM 817 O O . SER A 1 102 ? 18.922 -12.266 8.367 1 97.12 102 SER A O 1
ATOM 819 N N . GLU A 1 103 ? 18.016 -14.312 8.102 1 93.62 103 GLU A N 1
ATOM 820 C CA . GLU A 1 103 ? 19.25 -15 8.445 1 93.62 103 GLU A CA 1
ATOM 821 C C . GLU A 1 103 ? 20.359 -14.695 7.445 1 93.62 103 GLU A C 1
ATOM 823 O O . GLU A 1 103 ? 21.5 -14.43 7.832 1 93.62 103 GLU A O 1
ATOM 828 N N . ARG A 1 104 ? 20.031 -14.703 6.23 1 96.88 104 ARG A N 1
ATOM 829 C CA . ARG A 1 104 ? 21.016 -14.422 5.188 1 96.88 104 ARG A CA 1
ATOM 830 C C . ARG A 1 104 ? 21.5 -12.984 5.27 1 96.88 104 ARG A C 1
ATOM 832 O O . ARG A 1 104 ? 22.688 -12.719 5.117 1 96.88 104 ARG A O 1
ATOM 839 N N . LEU A 1 105 ? 20.641 -12.109 5.52 1 98.06 105 LEU A N 1
ATOM 840 C CA . LEU A 1 105 ? 20.953 -10.688 5.477 1 98.06 105 LEU A CA 1
ATOM 841 C C . LEU A 1 105 ? 21.719 -10.266 6.723 1 98.06 105 LEU A C 1
ATOM 843 O O . LEU A 1 105 ? 22.375 -9.219 6.727 1 98.06 105 LEU A O 1
ATOM 847 N N . MET A 1 106 ? 21.625 -11.039 7.797 1 96 106 MET A N 1
ATOM 848 C CA . MET A 1 106 ? 22.406 -10.758 9 1 96 106 MET A CA 1
ATOM 849 C C . MET A 1 106 ? 23.891 -10.734 8.68 1 96 106 MET A C 1
ATOM 851 O O . MET A 1 106 ? 24.641 -9.938 9.25 1 96 106 MET A O 1
ATOM 855 N N . ASP A 1 107 ? 24.297 -11.578 7.777 1 95.19 107 ASP A N 1
ATOM 856 C CA . ASP A 1 107 ? 25.703 -11.672 7.375 1 95.19 107 ASP A CA 1
ATOM 857 C C . ASP A 1 107 ? 26.141 -10.406 6.648 1 95.19 107 ASP A C 1
ATOM 859 O O . ASP A 1 107 ? 27.344 -10.148 6.504 1 95.19 107 ASP A O 1
ATOM 863 N N . PHE A 1 108 ? 25.188 -9.625 6.23 1 97 108 PHE A N 1
ATOM 864 C CA . PHE A 1 108 ? 25.5 -8.406 5.496 1 97 108 PHE A CA 1
ATOM 865 C C . PHE A 1 108 ? 25.156 -7.172 6.316 1 97 108 PHE A C 1
ATOM 867 O O . PHE A 1 108 ? 25.109 -6.059 5.789 1 97 108 PHE A O 1
ATOM 874 N N . GLY A 1 109 ? 24.781 -7.41 7.605 1 96 109 GLY A N 1
ATOM 875 C CA . GLY A 1 109 ? 24.641 -6.316 8.555 1 96 109 GLY A CA 1
ATOM 876 C C . GLY A 1 109 ? 23.203 -5.812 8.656 1 96 109 GLY A C 1
ATOM 877 O O . GLY A 1 109 ? 22.938 -4.844 9.367 1 96 109 GLY A O 1
ATOM 878 N N . TYR A 1 110 ? 22.297 -6.406 7.957 1 98.12 110 TYR A N 1
ATOM 879 C CA . TYR A 1 110 ? 20.906 -5.98 8.016 1 98.12 110 TYR A CA 1
ATOM 880 C C . TYR A 1 110 ? 20.281 -6.336 9.367 1 98.12 110 TYR A C 1
ATOM 882 O O . TYR A 1 110 ? 20.469 -7.453 9.859 1 98.12 110 TYR A O 1
ATOM 890 N N . ASN A 1 111 ? 19.578 -5.422 9.945 1 95.19 111 ASN A N 1
ATOM 891 C CA . ASN A 1 111 ? 18.844 -5.617 11.188 1 95.19 111 ASN A CA 1
ATOM 892 C C . ASN A 1 111 ? 17.75 -4.562 11.359 1 95.19 111 ASN A C 1
ATOM 894 O O . ASN A 1 111 ? 17.609 -3.658 10.531 1 95.19 111 ASN A O 1
ATOM 898 N N . ARG A 1 112 ? 17 -4.676 12.375 1 94.31 112 ARG A N 1
ATOM 899 C CA . ARG A 1 112 ? 15.844 -3.82 12.602 1 94.31 112 ARG A CA 1
ATOM 900 C C . ARG A 1 112 ? 16.25 -2.354 12.695 1 94.31 112 ARG A C 1
ATOM 902 O O . ARG A 1 112 ? 15.539 -1.472 12.219 1 94.31 112 ARG A O 1
ATOM 909 N N . SER A 1 113 ? 17.391 -1.985 13.242 1 94 113 SER A N 1
ATOM 910 C CA . SER A 1 113 ? 17.781 -0.615 13.555 1 94 113 SER A CA 1
ATOM 911 C C . SER A 1 113 ? 18.359 0.092 12.336 1 94 113 SER A C 1
ATOM 913 O O . SER A 1 113 ? 18.391 1.323 12.281 1 94 113 SER A O 1
ATOM 915 N N . ASN A 1 114 ? 18.828 -0.645 11.359 1 96.38 114 ASN A N 1
ATOM 916 C CA . ASN A 1 114 ? 19.547 0.038 10.289 1 96.38 114 ASN A CA 1
ATOM 917 C C . ASN A 1 114 ? 18.938 -0.275 8.922 1 96.38 114 ASN A C 1
ATOM 919 O O . ASN A 1 114 ? 19.484 0.105 7.891 1 96.38 114 ASN A O 1
ATOM 923 N N . THR A 1 115 ? 17.828 -1.092 8.906 1 97.94 115 THR A N 1
ATOM 924 C CA . THR A 1 115 ? 17.234 -1.525 7.648 1 97.94 115 THR A CA 1
ATOM 925 C C . THR A 1 115 ? 15.852 -0.911 7.465 1 97.94 115 THR A C 1
ATOM 927 O O . THR A 1 115 ? 15.008 -0.973 8.367 1 97.94 115 THR A O 1
ATOM 930 N N . LEU A 1 116 ? 15.625 -0.268 6.367 1 98 116 LEU A N 1
ATOM 931 C CA . LEU A 1 116 ? 14.273 0.129 5.988 1 98 116 LEU A CA 1
ATOM 932 C C . LEU A 1 116 ? 13.633 -0.913 5.074 1 98 116 LEU A C 1
ATOM 934 O O . LEU A 1 116 ? 14.219 -1.294 4.059 1 98 116 LEU A O 1
ATOM 938 N N . LEU A 1 117 ? 12.508 -1.398 5.453 1 98.62 117 LEU A N 1
ATOM 939 C CA . LEU A 1 117 ? 11.734 -2.354 4.672 1 98.62 117 LEU A CA 1
ATOM 940 C C . LEU A 1 117 ? 10.867 -1.635 3.645 1 98.62 117 LEU A C 1
ATOM 942 O O . LEU A 1 117 ? 10.211 -0.638 3.967 1 98.62 117 LEU A O 1
ATOM 946 N N . ALA A 1 118 ? 10.914 -2.09 2.432 1 98.69 118 ALA A N 1
ATOM 947 C CA . ALA A 1 118 ? 10.023 -1.638 1.364 1 98.69 118 ALA A CA 1
ATOM 948 C C . ALA A 1 118 ? 9.375 -2.822 0.651 1 98.69 118 ALA A C 1
ATOM 950 O O . ALA A 1 118 ? 9.914 -3.934 0.673 1 98.69 118 ALA A O 1
ATOM 951 N N . SER A 1 119 ? 8.227 -2.566 0.101 1 98.62 119 SER A N 1
ATOM 952 C CA . SER A 1 119 ? 7.539 -3.637 -0.616 1 98.62 119 SER A CA 1
ATOM 953 C C . SER A 1 119 ? 6.883 -3.117 -1.892 1 98.62 119 SER A C 1
ATOM 955 O O . SER A 1 119 ? 6.566 -1.93 -1.993 1 98.62 119 SER A O 1
ATOM 957 N N . SER A 1 120 ? 6.793 -3.873 -2.846 1 98.38 120 SER A N 1
ATOM 958 C CA . SER A 1 120 ? 5.961 -3.713 -4.031 1 98.38 120 SER A CA 1
ATOM 959 C C . SER A 1 120 ? 5.062 -4.926 -4.25 1 98.38 120 SER A C 1
ATOM 961 O O . SER A 1 120 ? 5.398 -5.82 -5.031 1 98.38 120 SER A O 1
ATOM 963 N N . LEU A 1 121 ? 3.955 -4.941 -3.561 1 98.44 121 LEU A N 1
ATOM 964 C CA . LEU A 1 121 ? 2.943 -5.992 -3.613 1 98.44 121 LEU A CA 1
ATOM 965 C C . LEU A 1 121 ? 1.584 -5.418 -3.998 1 98.44 121 LEU A C 1
ATOM 967 O O . LEU A 1 121 ? 1.409 -4.199 -4.039 1 98.44 121 LEU A O 1
ATOM 971 N N . CYS A 1 122 ? 0.717 -6.301 -4.285 1 98.12 122 CYS A N 1
ATOM 972 C CA . CYS A 1 122 ? -0.596 -5.906 -4.781 1 98.12 122 CYS A CA 1
ATOM 973 C C . CYS A 1 122 ? -1.389 -5.172 -3.709 1 98.12 122 CYS A C 1
ATOM 975 O O . CYS A 1 122 ? -1.184 -5.398 -2.516 1 98.12 122 CYS A O 1
ATOM 977 N N . CYS A 1 123 ? -2.383 -4.41 -4.129 1 96.94 123 CYS A N 1
ATOM 978 C CA . CYS A 1 123 ? -3.295 -3.66 -3.271 1 96.94 123 CYS A CA 1
ATOM 979 C C . CYS A 1 123 ? -4.168 -4.602 -2.449 1 96.94 123 CYS A C 1
ATOM 981 O O . CYS A 1 123 ? -4.73 -4.199 -1.428 1 96.94 123 CYS A O 1
ATOM 983 N N . ASP A 1 124 ? -4.293 -5.812 -2.838 1 97.31 124 ASP A N 1
ATOM 984 C CA . ASP A 1 124 ? -5.184 -6.809 -2.246 1 97.31 124 ASP A CA 1
ATOM 985 C C . ASP A 1 124 ? -4.855 -7.031 -0.772 1 97.31 124 ASP A C 1
ATOM 987 O O . ASP A 1 124 ? -3.686 -7.172 -0.406 1 97.31 124 ASP A O 1
ATOM 991 N N . GLU A 1 125 ? -5.902 -7.07 0.062 1 96.06 125 GLU A N 1
ATOM 992 C CA . GLU A 1 125 ? -5.695 -7.223 1.5 1 96.06 125 GLU A CA 1
ATOM 993 C C . GLU A 1 125 ? -4.988 -8.539 1.819 1 96.06 125 GLU A C 1
ATOM 995 O O . GLU A 1 125 ? -4.277 -8.633 2.824 1 96.06 125 GLU A O 1
ATOM 1000 N N . ILE A 1 126 ? -5.047 -9.516 0.987 1 95 126 ILE A N 1
ATOM 1001 C CA . ILE A 1 126 ? -4.473 -10.82 1.271 1 95 126 ILE A CA 1
ATOM 1002 C C . ILE A 1 126 ? -2.967 -10.789 1.021 1 95 126 ILE A C 1
ATOM 1004 O O . ILE A 1 126 ? -2.254 -11.734 1.37 1 95 126 ILE A O 1
ATOM 1008 N N . ALA A 1 127 ? -2.457 -9.711 0.452 1 96 127 ALA A N 1
ATOM 1009 C CA . ALA A 1 127 ? -1.017 -9.547 0.288 1 96 127 ALA A CA 1
ATOM 1010 C C . ALA A 1 127 ? -0.374 -9.031 1.571 1 96 127 ALA A C 1
ATOM 1012 O O . ALA A 1 127 ? 0.846 -9.102 1.737 1 96 127 ALA A O 1
ATOM 1013 N N . ARG A 1 128 ? -1.137 -8.492 2.52 1 96.12 128 ARG A N 1
ATOM 1014 C CA . ARG A 1 128 ? -0.654 -7.742 3.672 1 96.12 128 ARG A CA 1
ATOM 1015 C C . ARG A 1 128 ? 0.047 -8.656 4.668 1 96.12 128 ARG A C 1
ATOM 1017 O O . ARG A 1 128 ? 1.027 -8.258 5.305 1 96.12 128 ARG A O 1
ATOM 1024 N N . PRO A 1 129 ? -0.365 -9.891 4.855 1 94.44 129 PRO A N 1
ATOM 1025 C CA . PRO A 1 129 ? 0.279 -10.742 5.855 1 94.44 129 PRO A CA 1
ATOM 1026 C C . PRO A 1 129 ? 1.782 -10.891 5.633 1 94.44 129 PRO A C 1
ATOM 1028 O O . PRO A 1 129 ? 2.557 -10.891 6.594 1 94.44 129 PRO A O 1
ATOM 1031 N N . LEU A 1 130 ? 2.182 -10.984 4.41 1 97.62 130 LEU A N 1
ATOM 1032 C CA . LEU A 1 130 ? 3.615 -11.055 4.145 1 97.62 130 LEU A CA 1
ATOM 1033 C C . LEU A 1 130 ? 4.32 -9.789 4.617 1 97.62 130 LEU A C 1
ATOM 1035 O O . LEU A 1 130 ? 5.387 -9.859 5.23 1 97.62 130 LEU A O 1
ATOM 1039 N N . GLU A 1 131 ? 3.736 -8.648 4.309 1 97.69 131 GLU A N 1
ATOM 1040 C CA . GLU A 1 131 ? 4.289 -7.375 4.77 1 97.69 131 GLU A CA 1
ATOM 1041 C C . GLU A 1 131 ? 4.383 -7.332 6.289 1 97.69 131 GLU A C 1
ATOM 1043 O O . GLU A 1 131 ? 5.395 -6.891 6.844 1 97.69 131 GLU A O 1
ATOM 1048 N N . SER A 1 132 ? 3.322 -7.781 6.898 1 94.62 132 SER A N 1
ATOM 1049 C CA . SER A 1 132 ? 3.287 -7.797 8.359 1 94.62 132 SER A CA 1
ATOM 1050 C C . SER A 1 132 ? 4.379 -8.695 8.922 1 94.62 132 SER A C 1
ATOM 1052 O O . SER A 1 132 ? 5 -8.367 9.938 1 94.62 132 SER A O 1
ATOM 1054 N N . ASN A 1 133 ? 4.605 -9.859 8.312 1 94.81 133 ASN A N 1
ATOM 1055 C CA . ASN A 1 133 ? 5.637 -10.789 8.773 1 94.81 133 ASN A CA 1
ATOM 1056 C C . ASN A 1 133 ? 7.027 -10.172 8.688 1 94.81 133 ASN A C 1
ATOM 1058 O O . ASN A 1 133 ? 7.809 -10.242 9.641 1 94.81 133 ASN A O 1
ATOM 1062 N N . PHE A 1 134 ? 7.348 -9.531 7.629 1 98.12 134 PHE A N 1
ATOM 1063 C CA . PHE A 1 134 ? 8.641 -8.867 7.48 1 98.12 134 PHE A CA 1
ATOM 1064 C C . PHE A 1 134 ? 8.742 -7.664 8.414 1 98.12 134 PHE A C 1
ATOM 1066 O O . PHE A 1 134 ? 9.82 -7.367 8.938 1 98.12 134 PHE A O 1
ATOM 1073 N N . ALA A 1 135 ? 7.582 -6.973 8.555 1 96.75 135 ALA A N 1
ATOM 1074 C CA . ALA A 1 135 ? 7.562 -5.793 9.414 1 96.75 135 ALA A CA 1
ATOM 1075 C C . ALA A 1 135 ? 7.875 -6.164 10.859 1 96.75 135 ALA A C 1
ATOM 1077 O O . ALA A 1 135 ? 8.43 -5.352 11.609 1 96.75 135 ALA A O 1
ATOM 1078 N N . SER A 1 136 ? 7.508 -7.359 11.266 1 91.94 136 SER A N 1
ATOM 1079 C CA . SER A 1 136 ? 7.805 -7.812 12.617 1 91.94 136 SER A CA 1
ATOM 1080 C C . SER A 1 136 ? 9.305 -7.875 12.867 1 91.94 136 SER A C 1
ATOM 1082 O O . SER A 1 136 ? 9.758 -7.754 14.008 1 91.94 136 SER A O 1
ATOM 1084 N N . VAL A 1 137 ? 10.109 -8 11.828 1 94.62 137 VAL A N 1
ATOM 1085 C CA . VAL A 1 137 ? 11.555 -8.109 11.945 1 94.62 137 VAL A CA 1
ATOM 1086 C C . VAL A 1 137 ? 12.203 -6.75 11.703 1 94.62 137 VAL A C 1
ATOM 1088 O O . VAL A 1 137 ? 13.078 -6.324 12.461 1 94.62 137 VAL A O 1
ATOM 1091 N N . TYR A 1 138 ? 11.703 -6 10.75 1 97.44 138 TYR A N 1
ATOM 1092 C CA . TYR A 1 138 ? 12.453 -4.84 10.281 1 97.44 138 TYR A CA 1
ATOM 1093 C C . TYR A 1 138 ? 11.703 -3.549 10.57 1 97.44 138 TYR A C 1
ATOM 1095 O O . TYR A 1 138 ? 12.234 -2.453 10.375 1 97.44 138 TYR A O 1
ATOM 1103 N N . GLY A 1 139 ? 10.484 -3.631 11.055 1 94.25 139 GLY A N 1
ATOM 1104 C CA . GLY A 1 139 ? 9.625 -2.461 11.18 1 94.25 139 GLY A CA 1
ATOM 1105 C C . GLY A 1 139 ? 8.711 -2.258 9.992 1 94.25 139 GLY A C 1
ATOM 1106 O O . GLY A 1 139 ? 8.805 -2.986 9 1 94.25 139 GLY A O 1
ATOM 1107 N N . GLN A 1 140 ? 7.875 -1.266 10.023 1 94.88 140 GLN A N 1
ATOM 1108 C CA . GLN A 1 140 ? 6.852 -1.018 9.016 1 94.88 140 GLN A CA 1
ATOM 1109 C C . GLN A 1 140 ? 7.48 -0.763 7.645 1 94.88 140 GLN A C 1
ATOM 1111 O O . GLN A 1 140 ? 8.547 -0.154 7.551 1 94.88 140 GLN A O 1
ATOM 1116 N N . ASN A 1 141 ? 6.766 -1.168 6.672 1 97.88 141 ASN A N 1
ATOM 1117 C CA . ASN A 1 141 ? 7.309 -1.106 5.32 1 97.88 141 ASN A CA 1
ATOM 1118 C C . ASN A 1 141 ? 6.879 0.169 4.602 1 97.88 141 ASN A C 1
ATOM 1120 O O . ASN A 1 141 ? 5.754 0.642 4.785 1 97.88 141 ASN A O 1
ATOM 1124 N N . PHE A 1 142 ? 7.746 0.715 3.787 1 98.19 142 PHE A N 1
ATOM 1125 C CA . PHE A 1 142 ? 7.414 1.651 2.721 1 98.19 142 PHE A CA 1
ATOM 1126 C C . PHE A 1 142 ? 6.754 0.928 1.553 1 98.19 142 PHE A C 1
ATOM 1128 O O . PHE A 1 142 ? 7.363 0.056 0.931 1 98.19 142 PHE A O 1
ATOM 1135 N N . SER A 1 143 ? 5.523 1.274 1.169 1 97.69 143 SER A N 1
ATOM 1136 C CA . SER A 1 143 ? 4.758 0.532 0.176 1 97.69 143 SER A CA 1
ATOM 1137 C C . SER A 1 143 ? 4.852 1.185 -1.199 1 97.69 143 SER A C 1
ATOM 1139 O O . SER A 1 143 ? 4.215 2.209 -1.451 1 97.69 143 SER A O 1
ATOM 1141 N N . MET A 1 144 ? 5.484 0.533 -2.096 1 96.75 144 MET A N 1
ATOM 1142 C CA . MET A 1 144 ? 5.699 1.105 -3.422 1 96.75 144 MET A CA 1
ATOM 1143 C C . MET A 1 144 ? 4.75 0.489 -4.441 1 96.75 144 MET A C 1
ATOM 1145 O O . MET A 1 144 ? 4.723 0.906 -5.602 1 96.75 144 MET A O 1
ATOM 1149 N N . GLY A 1 145 ? 3.969 -0.507 -4.004 1 95.88 145 GLY A N 1
ATOM 1150 C CA . GLY A 1 145 ? 3.189 -1.312 -4.934 1 95.88 145 GLY A CA 1
ATOM 1151 C C . GLY A 1 145 ? 1.815 -0.734 -5.215 1 95.88 145 GLY A C 1
ATOM 1152 O O . GLY A 1 145 ? 1.273 0.016 -4.398 1 95.88 145 GLY A O 1
ATOM 1153 N N . GLY A 1 146 ? 1.268 -1.077 -6.348 1 96 146 GLY A N 1
ATOM 1154 C CA . GLY A 1 146 ? -0.105 -0.833 -6.762 1 96 146 GLY A CA 1
ATOM 1155 C C . GLY A 1 146 ? -0.785 -2.064 -7.332 1 96 146 GLY A C 1
ATOM 1156 O O . GLY A 1 146 ? -0.535 -3.184 -6.879 1 96 146 GLY A O 1
ATOM 1157 N N . LEU A 1 147 ? -1.67 -1.796 -8.297 1 97.12 147 LEU A N 1
ATOM 1158 C CA . LEU A 1 147 ? -2.393 -2.904 -8.914 1 97.12 147 LEU A CA 1
ATOM 1159 C C . LEU A 1 147 ? -1.423 -3.959 -9.438 1 97.12 147 LEU A C 1
ATOM 1161 O O . LEU A 1 147 ? -0.384 -3.623 -10.008 1 97.12 147 LEU A O 1
ATOM 1165 N N . ALA A 1 148 ? -1.747 -5.199 -9.188 1 97.62 148 ALA A N 1
ATOM 1166 C CA . ALA A 1 148 ? -1.004 -6.367 -9.656 1 97.62 148 ALA A CA 1
ATOM 1167 C C . ALA A 1 148 ? 0.405 -6.391 -9.07 1 97.62 148 ALA A C 1
ATOM 1169 O O . ALA A 1 148 ? 1.272 -7.121 -9.555 1 97.62 148 ALA A O 1
ATOM 1170 N N . GLY A 1 149 ? 0.691 -5.508 -8.078 1 97.62 149 GLY A N 1
ATOM 1171 C CA . GLY A 1 149 ? 1.969 -5.504 -7.383 1 97.62 149 GLY A CA 1
ATOM 1172 C C . GLY A 1 149 ? 3.021 -4.66 -8.078 1 97.62 149 GLY A C 1
ATOM 1173 O O . GLY A 1 149 ? 4.191 -4.676 -7.691 1 97.62 149 GLY A O 1
ATOM 1174 N N . MET A 1 150 ? 2.637 -3.924 -9.117 1 97.69 150 MET A N 1
ATOM 1175 C CA . MET A 1 150 ? 3.6 -3.143 -9.891 1 97.69 150 MET A CA 1
ATOM 1176 C C . MET A 1 150 ? 4.117 -1.96 -9.078 1 97.69 150 MET A C 1
ATOM 1178 O O . MET A 1 150 ? 3.354 -1.307 -8.367 1 97.69 150 MET A O 1
ATOM 1182 N N . PRO A 1 151 ? 5.387 -1.726 -9.18 1 97.19 151 PRO A N 1
ATOM 1183 C CA . PRO A 1 151 ? 5.957 -0.594 -8.445 1 97.19 151 PRO A CA 1
ATOM 1184 C C . PRO A 1 151 ? 5.613 0.753 -9.078 1 97.19 151 PRO A C 1
ATOM 1186 O O . PRO A 1 151 ? 6.512 1.483 -9.5 1 97.19 151 PRO A O 1
ATOM 1189 N N . PHE A 1 152 ? 4.457 1.187 -8.945 1 95.12 152 PHE A N 1
ATOM 1190 C CA . PHE A 1 152 ? 3.949 2.371 -9.625 1 95.12 152 PHE A CA 1
ATOM 1191 C C . PHE A 1 152 ? 4.453 3.643 -8.953 1 95.12 152 PHE A C 1
ATOM 1193 O O . PHE A 1 152 ? 4.387 4.727 -9.531 1 95.12 152 PHE A O 1
ATOM 1200 N N . GLY A 1 153 ? 4.914 3.51 -7.723 1 92.81 153 GLY A N 1
ATOM 1201 C CA . GLY A 1 153 ? 5.539 4.668 -7.105 1 92.81 153 GLY A CA 1
ATOM 1202 C C . GLY A 1 153 ? 6.754 5.168 -7.863 1 92.81 153 GLY A C 1
ATOM 1203 O O . GLY A 1 153 ? 7.129 6.336 -7.742 1 92.81 153 GLY A O 1
ATOM 1204 N N . GLY A 1 154 ? 7.422 4.211 -8.547 1 94.25 154 GLY A N 1
ATOM 1205 C CA . GLY A 1 154 ? 8.492 4.562 -9.461 1 94.25 154 GLY A CA 1
ATOM 1206 C C . GLY A 1 154 ? 9.75 5.031 -8.758 1 94.25 154 GLY A C 1
ATOM 1207 O O . GLY A 1 154 ? 10.023 4.633 -7.621 1 94.25 154 GLY A O 1
ATOM 1208 N N . LEU A 1 155 ? 10.484 5.855 -9.492 1 94.38 155 LEU A N 1
ATOM 1209 C CA . LEU A 1 155 ? 11.766 6.383 -9.016 1 94.38 155 LEU A CA 1
ATOM 1210 C C . LEU A 1 155 ? 11.555 7.336 -7.844 1 94.38 155 LEU A C 1
ATOM 1212 O O . LEU A 1 155 ? 12.352 7.355 -6.902 1 94.38 155 LEU A O 1
ATOM 1216 N N . THR A 1 156 ? 10.5 8.031 -7.918 1 93.19 156 THR A N 1
ATOM 1217 C CA . THR A 1 156 ? 10.219 8.992 -6.863 1 93.19 156 THR A CA 1
ATOM 1218 C C . THR A 1 156 ? 9.953 8.289 -5.535 1 93.19 156 THR A C 1
ATOM 1220 O O . THR A 1 156 ? 10.492 8.688 -4.5 1 93.19 156 THR A O 1
ATOM 1223 N N . SER A 1 157 ? 9.125 7.301 -5.609 1 95.38 157 SER A N 1
ATOM 1224 C CA . SER A 1 157 ? 8.844 6.539 -4.395 1 95.38 157 SER A CA 1
ATOM 1225 C C . SER A 1 157 ? 10.109 5.898 -3.84 1 95.38 157 SER A C 1
ATOM 1227 O O . SER A 1 157 ? 10.336 5.902 -2.629 1 95.38 157 SER A O 1
ATOM 1229 N N . PHE A 1 158 ? 10.945 5.359 -4.695 1 97.06 158 PHE A N 1
ATOM 1230 C CA . PHE A 1 158 ? 12.203 4.758 -4.27 1 97.06 158 PHE A CA 1
ATOM 1231 C C . PHE A 1 158 ? 13.109 5.801 -3.633 1 97.06 158 PHE A C 1
ATOM 1233 O O . PHE A 1 158 ? 13.75 5.535 -2.611 1 97.06 158 PHE A O 1
ATOM 1240 N N . GLY A 1 159 ? 13.211 6.945 -4.266 1 95.44 159 GLY A N 1
ATOM 1241 C CA . GLY A 1 159 ? 14 8.031 -3.707 1 95.44 159 GLY A CA 1
ATOM 1242 C C . GLY A 1 159 ? 13.516 8.477 -2.338 1 95.44 159 GLY A C 1
ATOM 1243 O O . GLY A 1 159 ? 14.32 8.703 -1.435 1 95.44 159 GLY A O 1
ATOM 1244 N N . ALA A 1 160 ? 12.211 8.609 -2.225 1 94.56 160 ALA A N 1
ATOM 1245 C CA . ALA A 1 160 ? 11.633 8.969 -0.932 1 94.56 160 ALA A CA 1
ATOM 1246 C C . ALA A 1 160 ? 11.938 7.91 0.12 1 94.56 160 ALA A C 1
ATOM 1248 O O . ALA A 1 160 ? 12.344 8.234 1.239 1 94.56 160 ALA A O 1
ATOM 1249 N N . MET A 1 161 ? 11.742 6.652 -0.233 1 96.44 161 MET A N 1
ATOM 1250 C CA . MET A 1 161 ? 12.062 5.535 0.65 1 96.44 161 MET A CA 1
ATOM 1251 C C . MET A 1 161 ? 13.531 5.578 1.07 1 96.44 161 MET A C 1
ATOM 1253 O O . MET A 1 161 ? 13.844 5.438 2.252 1 96.44 161 MET A O 1
ATOM 1257 N N . ALA A 1 162 ? 14.406 5.766 0.109 1 96.25 162 ALA A N 1
ATOM 1258 C CA . ALA A 1 162 ? 15.844 5.793 0.372 1 96.25 162 ALA A CA 1
ATOM 1259 C C . ALA A 1 162 ? 16.203 6.898 1.359 1 96.25 162 ALA A C 1
ATOM 1261 O O . ALA A 1 162 ? 17.078 6.723 2.213 1 96.25 162 ALA A O 1
ATOM 1262 N N . ALA A 1 163 ? 15.516 8.008 1.229 1 94.62 163 ALA A N 1
ATOM 1263 C CA . ALA A 1 163 ? 15.758 9.148 2.113 1 94.62 163 ALA A CA 1
ATOM 1264 C C . ALA A 1 163 ? 15.359 8.812 3.551 1 94.62 163 ALA A C 1
ATOM 1266 O O . ALA A 1 163 ? 15.75 9.523 4.484 1 94.62 163 ALA A O 1
ATOM 1267 N N . HIS A 1 164 ? 14.641 7.766 3.742 1 95.38 164 HIS A N 1
ATOM 1268 C CA . HIS A 1 164 ? 14.164 7.387 5.066 1 95.38 164 HIS A CA 1
ATOM 1269 C C . HIS A 1 164 ? 15.062 6.324 5.695 1 95.38 164 HIS A C 1
ATOM 1271 O O . HIS A 1 164 ? 14.922 6.012 6.879 1 95.38 164 HIS A O 1
ATOM 1277 N N . ILE A 1 165 ? 16 5.773 4.961 1 96.31 165 ILE A N 1
ATOM 1278 C CA . ILE A 1 165 ? 16.906 4.746 5.469 1 96.31 165 ILE A CA 1
ATOM 1279 C C . ILE A 1 165 ? 17.719 5.309 6.637 1 96.31 165 ILE A C 1
ATOM 1281 O O . ILE A 1 165 ? 18.25 6.418 6.551 1 96.31 165 ILE A O 1
ATOM 1285 N N . PRO A 1 166 ? 17.797 4.559 7.707 1 95.25 166 PRO A N 1
ATOM 1286 C CA . PRO A 1 166 ? 18.672 5.008 8.797 1 95.25 166 PRO A CA 1
ATOM 1287 C C . PRO A 1 166 ? 20.078 5.363 8.32 1 95.25 166 PRO A C 1
ATOM 1289 O O . PRO A 1 166 ? 20.578 4.773 7.355 1 95.25 166 PRO A O 1
ATOM 1292 N N . ASP A 1 167 ? 20.641 6.352 9.047 1 94.75 167 ASP A N 1
ATOM 1293 C CA . ASP A 1 167 ? 21.984 6.781 8.664 1 94.75 167 ASP A CA 1
ATOM 1294 C C . ASP A 1 167 ? 22.953 5.602 8.648 1 94.75 167 ASP A C 1
ATOM 1296 O O . ASP A 1 167 ? 23.078 4.879 9.641 1 94.75 167 ASP A O 1
ATOM 1300 N N . GLY A 1 168 ? 23.578 5.418 7.516 1 93.62 168 GLY A N 1
ATOM 1301 C CA . GLY A 1 168 ? 24.531 4.328 7.363 1 93.62 168 GLY A CA 1
ATOM 1302 C C . GLY A 1 168 ? 23.875 2.98 7.16 1 93.62 168 GLY A C 1
ATOM 1303 O O . GLY A 1 168 ? 24.547 1.946 7.168 1 93.62 168 GLY A O 1
ATOM 1304 N N . GLY A 1 169 ? 22.562 3.025 6.93 1 96.94 169 GLY A N 1
ATOM 1305 C CA . GLY A 1 169 ? 21.812 1.779 6.836 1 96.94 169 GLY A CA 1
ATOM 1306 C C . GLY A 1 169 ? 21.531 1.355 5.406 1 96.94 169 GLY A C 1
ATOM 1307 O O . GLY A 1 169 ? 22.172 1.847 4.473 1 96.94 169 GLY A O 1
ATOM 1308 N N . SER A 1 170 ? 20.703 0.327 5.277 1 98.06 170 SER A N 1
ATOM 1309 C CA . SER A 1 170 ? 20.359 -0.315 4.012 1 98.06 170 SER A CA 1
ATOM 1310 C C . SER A 1 170 ? 18.844 -0.486 3.865 1 98.06 170 SER A C 1
ATOM 1312 O O . SER A 1 170 ? 18.094 -0.135 4.77 1 98.06 170 SER A O 1
ATOM 1314 N N . CYS A 1 171 ? 18.453 -0.927 2.703 1 98.19 171 CYS A N 1
ATOM 1315 C CA . CYS A 1 171 ? 17.031 -1.215 2.535 1 98.19 171 CYS A CA 1
ATOM 1316 C C . CYS A 1 171 ? 16.828 -2.625 1.996 1 98.19 171 CYS A C 1
ATOM 1318 O O . CYS A 1 171 ? 17.703 -3.174 1.323 1 98.19 171 CYS A O 1
ATOM 1320 N N . LEU A 1 172 ? 15.758 -3.209 2.393 1 98.81 172 LEU A N 1
ATOM 1321 C CA . LEU A 1 172 ? 15.25 -4.484 1.898 1 98.81 172 LEU A CA 1
ATOM 1322 C C . LEU A 1 172 ? 13.953 -4.289 1.122 1 98.81 172 LEU A C 1
ATOM 1324 O O . LEU A 1 172 ? 12.977 -3.754 1.658 1 98.81 172 LEU A O 1
ATOM 1328 N N . VAL A 1 173 ? 13.945 -4.707 -0.14 1 98.81 173 VAL A N 1
ATOM 1329 C CA . VAL A 1 173 ? 12.766 -4.602 -0.997 1 98.81 173 VAL A CA 1
ATOM 1330 C C . VAL A 1 173 ? 12.203 -5.996 -1.27 1 98.81 173 VAL A C 1
ATOM 1332 O O . VAL A 1 173 ? 12.906 -6.863 -1.792 1 98.81 173 VAL A O 1
ATOM 1335 N N . ILE A 1 174 ? 10.969 -6.184 -0.901 1 98.88 174 ILE A N 1
ATOM 1336 C CA . ILE A 1 174 ? 10.234 -7.398 -1.244 1 98.88 174 ILE A CA 1
ATOM 1337 C C . ILE A 1 174 ? 9.211 -7.094 -2.342 1 98.88 174 ILE A C 1
ATOM 1339 O O . ILE A 1 174 ? 8.375 -6.199 -2.191 1 98.88 174 ILE A O 1
ATOM 1343 N N . HIS A 1 175 ? 9.32 -7.836 -3.445 1 98.81 175 HIS A N 1
ATOM 1344 C CA . HIS A 1 175 ? 8.375 -7.555 -4.52 1 98.81 175 HIS A CA 1
ATOM 1345 C C . HIS A 1 175 ? 7.891 -8.844 -5.172 1 98.81 175 HIS A C 1
ATOM 1347 O O . HIS A 1 175 ? 8.602 -9.852 -5.168 1 98.81 175 HIS A O 1
ATOM 1353 N N . GLY A 1 176 ? 6.656 -8.742 -5.695 1 98.56 176 GLY A N 1
ATOM 1354 C CA . GLY A 1 176 ? 6.113 -9.867 -6.438 1 98.56 176 GLY A CA 1
ATOM 1355 C C . GLY A 1 176 ? 4.613 -9.781 -6.637 1 98.56 176 GLY A C 1
ATOM 1356 O O . GLY A 1 176 ? 3.887 -9.32 -5.75 1 98.56 176 GLY A O 1
ATOM 1357 N N . PRO A 1 177 ? 4.152 -10.297 -7.797 1 98.56 177 PRO A N 1
ATOM 1358 C CA . PRO A 1 177 ? 2.709 -10.5 -7.965 1 98.56 177 PRO A CA 1
ATOM 1359 C C . PRO A 1 177 ? 2.16 -11.609 -7.07 1 98.56 177 PRO A C 1
ATOM 1361 O O . PRO A 1 177 ? 2.92 -12.258 -6.348 1 98.56 177 PRO A O 1
ATOM 1364 N N . HIS A 1 178 ? 0.853 -11.719 -7.035 1 98.62 178 HIS A N 1
ATOM 1365 C CA . HIS A 1 178 ? 0.285 -12.781 -6.211 1 98.62 178 HIS A CA 1
ATOM 1366 C C . HIS A 1 178 ? -0.708 -13.625 -7.004 1 98.62 178 HIS A C 1
ATOM 1368 O O . HIS A 1 178 ? -1.222 -13.18 -8.031 1 98.62 178 HIS A O 1
ATOM 1374 N N . VAL A 1 179 ? -0.882 -14.844 -6.598 1 98.44 179 VAL A N 1
ATOM 1375 C CA . VAL A 1 179 ? -1.84 -15.781 -7.168 1 98.44 179 VAL A CA 1
ATOM 1376 C C . VAL A 1 179 ? -2.496 -16.594 -6.051 1 98.44 179 VAL A C 1
ATOM 1378 O O . VAL A 1 179 ? -1.859 -16.906 -5.039 1 98.44 179 VAL A O 1
ATOM 1381 N N . GLY A 1 180 ? -3.816 -16.844 -6.215 1 96.94 180 GLY A N 1
ATOM 1382 C CA . GLY A 1 180 ? -4.52 -17.688 -5.258 1 96.94 180 GLY A CA 1
ATOM 1383 C C . GLY A 1 180 ? -4.543 -19.156 -5.648 1 96.94 180 GLY A C 1
ATOM 1384 O O . GLY A 1 180 ? -4.574 -19.484 -6.836 1 96.94 180 GLY A O 1
ATOM 1385 N N . VAL A 1 181 ? -4.473 -20.031 -4.746 1 95.88 181 VAL A N 1
ATOM 1386 C CA . VAL A 1 181 ? -4.789 -21.453 -4.879 1 95.88 181 VAL A CA 1
ATOM 1387 C C . VAL A 1 181 ? -5.867 -21.828 -3.865 1 95.88 181 VAL A C 1
ATOM 1389 O O . VAL A 1 181 ? -5.617 -21.828 -2.656 1 95.88 181 VAL A O 1
ATOM 1392 N N . ASP A 1 182 ? -7.016 -22.156 -4.367 1 93.38 182 ASP A N 1
ATOM 1393 C CA . ASP A 1 182 ? -8.141 -22.359 -3.455 1 93.38 182 ASP A CA 1
ATOM 1394 C C . ASP A 1 182 ? -8.117 -23.766 -2.859 1 93.38 182 ASP A C 1
ATOM 1396 O O . ASP A 1 182 ? -7.199 -24.531 -3.119 1 93.38 182 ASP A O 1
ATOM 1400 N N . SER A 1 183 ? -9.094 -24.109 -2.02 1 87.88 183 SER A N 1
ATOM 1401 C CA . SER A 1 183 ? -9.125 -25.344 -1.239 1 87.88 183 SER A CA 1
ATOM 1402 C C . SER A 1 183 ? -9.297 -26.562 -2.141 1 87.88 183 SER A C 1
ATOM 1404 O O . SER A 1 183 ? -9.055 -27.703 -1.716 1 87.88 183 SER A O 1
ATOM 1406 N N . GLN A 1 184 ? -9.742 -26.375 -3.408 1 89.69 184 GLN A N 1
ATOM 1407 C CA . GLN A 1 184 ? -9.93 -27.469 -4.355 1 89.69 184 GLN A CA 1
ATOM 1408 C C . GLN A 1 184 ? -8.711 -27.625 -5.254 1 89.69 184 GLN A C 1
ATOM 1410 O O . GLN A 1 184 ? -8.695 -28.484 -6.133 1 89.69 184 GLN A O 1
ATOM 1415 N N . GLY A 1 185 ? -7.734 -26.719 -5.035 1 91 185 GLY A N 1
ATOM 1416 C CA . GLY A 1 185 ? -6.512 -26.797 -5.82 1 91 185 GLY A CA 1
ATOM 1417 C C . GLY A 1 185 ? -6.574 -26.016 -7.113 1 91 185 GLY A C 1
ATOM 1418 O O . GLY A 1 185 ? -5.734 -26.203 -8 1 91 185 GLY A O 1
ATOM 1419 N N . ASN A 1 186 ? -7.621 -25.25 -7.23 1 94.38 186 ASN A N 1
ATOM 1420 C CA . ASN A 1 186 ? -7.684 -24.391 -8.406 1 94.38 186 ASN A CA 1
ATOM 1421 C C . ASN A 1 186 ? -6.742 -23.188 -8.273 1 94.38 186 ASN A C 1
ATOM 1423 O O . ASN A 1 186 ? -6.727 -22.516 -7.246 1 94.38 186 ASN A O 1
ATOM 1427 N N . VAL A 1 187 ? -5.973 -22.984 -9.328 1 96.94 187 VAL A N 1
ATOM 1428 C CA . VAL A 1 187 ? -5.074 -21.828 -9.367 1 96.94 187 VAL A CA 1
ATOM 1429 C C . VAL A 1 187 ? -5.809 -20.625 -9.938 1 96.94 187 VAL A C 1
ATOM 1431 O O . VAL A 1 187 ? -6.551 -20.734 -10.914 1 96.94 187 VAL A O 1
ATOM 1434 N N . GLY A 1 188 ? -5.609 -19.453 -9.297 1 96.94 188 GLY A N 1
ATOM 1435 C CA . GLY A 1 188 ? -6.223 -18.219 -9.797 1 96.94 188 GLY A CA 1
ATOM 1436 C C . GLY A 1 188 ? -7.422 -17.781 -8.984 1 96.94 188 GLY A C 1
ATOM 1437 O O . GLY A 1 188 ? -8.078 -16.797 -9.328 1 96.94 188 GLY A O 1
ATOM 1438 N N . THR A 1 189 ? -7.766 -18.578 -7.98 1 95 189 THR A N 1
ATOM 1439 C CA . THR A 1 189 ? -8.852 -18.234 -7.07 1 95 189 THR A CA 1
ATOM 1440 C C . THR A 1 189 ? -8.508 -18.625 -5.637 1 95 189 THR A C 1
ATOM 1442 O O . THR A 1 189 ? -7.59 -19.422 -5.414 1 95 189 THR A O 1
ATOM 1445 N N . VAL A 1 190 ? -9.156 -18 -4.641 1 94.69 190 VAL A N 1
ATOM 1446 C CA . VAL A 1 190 ? -8.953 -18.328 -3.234 1 94.69 190 VAL A CA 1
ATOM 1447 C C . VAL A 1 190 ? -10.188 -17.953 -2.426 1 94.69 190 VAL A C 1
ATOM 1449 O O . VAL A 1 190 ? -10.859 -16.953 -2.729 1 94.69 190 VAL A O 1
ATOM 1452 N N . GLU A 1 191 ? -10.492 -18.781 -1.524 1 91.88 191 GLU A N 1
ATOM 1453 C CA . GLU A 1 191 ? -11.602 -18.453 -0.639 1 91.88 191 GLU A CA 1
ATOM 1454 C C . GLU A 1 191 ? -11.289 -17.234 0.222 1 91.88 191 GLU A C 1
ATOM 1456 O O . GLU A 1 191 ? -10.164 -17.094 0.716 1 91.88 191 GLU A O 1
ATOM 1461 N N . ARG A 1 192 ? -12.219 -16.375 0.379 1 91.19 192 ARG A N 1
ATOM 1462 C CA . ARG A 1 192 ? -12.078 -15.18 1.192 1 91.19 192 ARG A CA 1
ATOM 1463 C C . ARG A 1 192 ? -13.062 -15.195 2.359 1 91.19 192 ARG A C 1
ATOM 1465 O O . ARG A 1 192 ? -14.141 -15.797 2.266 1 91.19 192 ARG A O 1
ATOM 1472 N N . ARG A 1 193 ? -12.688 -14.492 3.334 1 85.06 193 ARG A N 1
ATOM 1473 C CA . ARG A 1 193 ? -13.508 -14.383 4.531 1 85.06 193 ARG A CA 1
ATOM 1474 C C . ARG A 1 193 ? -14.898 -13.836 4.191 1 85.06 193 ARG A C 1
ATOM 1476 O O . ARG A 1 193 ? -15.016 -12.766 3.596 1 85.06 193 ARG A O 1
ATOM 1483 N N . GLY A 1 194 ? -15.898 -14.633 4.555 1 87.75 194 GLY A N 1
ATOM 1484 C CA . GLY A 1 194 ? -17.281 -14.18 4.449 1 87.75 194 GLY A CA 1
ATOM 1485 C C . GLY A 1 194 ? -17.812 -14.25 3.031 1 87.75 194 GLY A C 1
ATOM 1486 O O . GLY A 1 194 ? -18.875 -13.695 2.738 1 87.75 194 GLY A O 1
ATOM 1487 N N . LYS A 1 195 ? -17.047 -14.906 2.178 1 90.5 195 LYS A N 1
ATOM 1488 C CA . LYS A 1 195 ? -17.484 -15 0.79 1 90.5 195 LYS A CA 1
ATOM 1489 C C . LYS A 1 195 ? -17.688 -16.453 0.366 1 90.5 195 LYS A C 1
ATOM 1491 O O . LYS A 1 195 ? -16.844 -17.297 0.651 1 90.5 195 LYS A O 1
ATOM 1496 N N . ALA A 1 196 ? -18.75 -16.656 -0.293 1 83.75 196 ALA A N 1
ATOM 1497 C CA . ALA A 1 196 ? -19 -17.984 -0.849 1 83.75 196 ALA A CA 1
ATOM 1498 C C . ALA A 1 196 ? -18.109 -18.266 -2.057 1 83.75 196 ALA A C 1
ATOM 1500 O O . ALA A 1 196 ? -17.609 -19.375 -2.225 1 83.75 196 ALA A O 1
ATOM 1501 N N . ASN A 1 197 ? -17.922 -17.234 -2.855 1 82.25 197 ASN A N 1
ATOM 1502 C CA . ASN A 1 197 ? -17.047 -17.266 -4.023 1 82.25 197 ASN A CA 1
ATOM 1503 C C . ASN A 1 197 ? -15.922 -16.25 -3.914 1 82.25 197 ASN A C 1
ATOM 1505 O O . ASN A 1 197 ? -16.172 -15.039 -3.932 1 82.25 197 ASN A O 1
ATOM 1509 N N . GLY A 1 198 ? -14.719 -16.688 -3.869 1 80.25 198 GLY A N 1
ATOM 1510 C CA . GLY A 1 198 ? -13.586 -15.828 -3.602 1 80.25 198 GLY A CA 1
ATOM 1511 C C . GLY A 1 198 ? -13.188 -14.977 -4.793 1 80.25 198 GLY A C 1
ATOM 1512 O O . GLY A 1 198 ? -12.547 -13.938 -4.637 1 80.25 198 GLY A O 1
ATOM 1513 N N . GLY A 1 199 ? -13.578 -15.344 -5.969 1 80.69 199 GLY A N 1
ATOM 1514 C CA . GLY A 1 199 ? -13.281 -14.57 -7.16 1 80.69 199 GLY A CA 1
ATOM 1515 C C . GLY A 1 199 ? -11.859 -14.766 -7.664 1 80.69 199 GLY A C 1
ATOM 1516 O O . GLY A 1 199 ? -11.133 -15.617 -7.156 1 80.69 199 GLY A O 1
ATOM 1517 N N . ALA A 1 200 ? -11.516 -13.945 -8.688 1 86.06 200 ALA A N 1
ATOM 1518 C CA . ALA A 1 200 ? -10.203 -14.016 -9.328 1 86.06 200 ALA A CA 1
ATOM 1519 C C . ALA A 1 200 ? -9.117 -13.461 -8.406 1 86.06 200 ALA A C 1
ATOM 1521 O O . ALA A 1 200 ? -9.336 -12.484 -7.691 1 86.06 200 ALA A O 1
ATOM 1522 N N . CYS A 1 201 ? -8.031 -14.047 -8.438 1 89.94 201 CYS A N 1
ATOM 1523 C CA . CYS A 1 201 ? -6.848 -13.672 -7.672 1 89.94 201 CYS A CA 1
ATOM 1524 C C . CYS A 1 201 ? -5.586 -13.805 -8.523 1 89.94 201 CYS A C 1
ATOM 1526 O O . CYS A 1 201 ? -5.09 -14.906 -8.734 1 89.94 201 CYS A O 1
ATOM 1528 N N . CYS A 1 202 ? -5.219 -12.586 -9.07 1 93.12 202 CYS A N 1
ATOM 1529 C CA . CYS A 1 202 ? -5.465 -11.164 -8.859 1 93.12 202 CYS A CA 1
ATOM 1530 C C . CYS A 1 202 ? -6.418 -10.617 -9.914 1 93.12 202 CYS A C 1
ATOM 1532 O O . CYS A 1 202 ? -6.176 -10.758 -11.117 1 93.12 202 CYS A O 1
ATOM 1534 N N . GLY A 1 203 ? -7.434 -9.977 -9.555 1 94.25 203 GLY A N 1
ATOM 1535 C CA . GLY A 1 203 ? -8.438 -9.438 -10.469 1 94.25 203 GLY A CA 1
ATOM 1536 C C . GLY A 1 203 ? -7.855 -8.492 -11.5 1 94.25 203 GLY A C 1
ATOM 1537 O O . GLY A 1 203 ? -8.195 -8.578 -12.688 1 94.25 203 GLY A O 1
ATOM 1538 N N . SER A 1 204 ? -7.055 -7.586 -11.117 1 96.44 204 SER A N 1
ATOM 1539 C CA . SER A 1 204 ? -6.41 -6.645 -12.031 1 96.44 204 SER A CA 1
ATOM 1540 C C . SER A 1 204 ? -5.609 -7.371 -13.102 1 96.44 204 SER A C 1
ATOM 1542 O O . SER A 1 204 ? -5.676 -7.016 -14.281 1 96.44 204 SER A O 1
ATOM 1544 N N . ALA A 1 205 ? -4.859 -8.359 -12.695 1 97.56 205 ALA A N 1
ATOM 1545 C CA . ALA A 1 205 ? -4.008 -9.117 -13.617 1 97.56 205 ALA A CA 1
ATOM 1546 C C . ALA A 1 205 ? -4.848 -9.898 -14.617 1 97.56 205 ALA A C 1
ATOM 1548 O O . ALA A 1 205 ? -4.492 -9.992 -15.797 1 97.56 205 ALA A O 1
ATOM 1549 N N . VAL A 1 206 ? -5.926 -10.484 -14.164 1 97.19 206 VAL A N 1
ATOM 1550 C CA . VAL A 1 206 ? -6.816 -11.242 -15.039 1 97.19 206 VAL A CA 1
ATOM 1551 C C . VAL A 1 206 ? -7.441 -10.305 -16.062 1 97.19 206 VAL A C 1
ATOM 1553 O O . VAL A 1 206 ? -7.5 -10.625 -17.266 1 97.19 206 VAL A O 1
ATOM 1556 N N . ALA A 1 207 ? -7.91 -9.148 -15.609 1 96.12 207 ALA A N 1
ATOM 1557 C CA . ALA A 1 207 ? -8.461 -8.156 -16.531 1 96.12 207 ALA A CA 1
ATOM 1558 C C . ALA A 1 207 ? -7.418 -7.727 -17.562 1 96.12 207 ALA A C 1
ATOM 1560 O O . ALA A 1 207 ? -7.73 -7.594 -18.75 1 96.12 207 ALA A O 1
ATOM 1561 N N . ALA A 1 208 ? -6.215 -7.508 -17.125 1 97 208 ALA A N 1
ATOM 1562 C CA . ALA A 1 208 ? -5.129 -7.125 -18.016 1 97 208 ALA A CA 1
ATOM 1563 C C . ALA A 1 208 ? -4.84 -8.234 -19.031 1 97 208 ALA A C 1
ATOM 1565 O O . ALA A 1 208 ? -4.52 -7.953 -20.188 1 97 208 ALA A O 1
ATOM 1566 N N . THR A 1 209 ? -4.906 -9.453 -18.578 1 97.75 209 THR A N 1
ATOM 1567 C CA . THR A 1 209 ? -4.715 -10.594 -19.469 1 97.75 209 THR A CA 1
ATOM 1568 C C . THR A 1 209 ? -5.777 -10.609 -20.562 1 97.75 209 THR A C 1
ATOM 1570 O O . THR A 1 209 ? -5.465 -10.812 -21.75 1 97.75 209 THR A O 1
ATOM 1573 N N . GLY A 1 210 ? -7.031 -10.398 -20.141 1 97.19 210 GLY A N 1
ATOM 1574 C CA . GLY A 1 210 ? -8.086 -10.305 -21.125 1 97.19 210 GLY A CA 1
ATOM 1575 C C . GLY A 1 210 ? -7.82 -9.25 -22.188 1 97.19 210 GLY A C 1
ATOM 1576 O O . GLY A 1 210 ? -7.965 -9.516 -23.391 1 97.19 210 GLY A O 1
ATOM 1577 N N . TYR A 1 211 ? -7.41 -8.125 -21.75 1 96.81 211 TYR A N 1
ATOM 1578 C CA . TYR A 1 211 ? -7.066 -7.039 -22.656 1 96.81 211 TYR A CA 1
ATOM 1579 C C . TYR A 1 211 ? -5.934 -7.445 -23.594 1 96.81 211 TYR A C 1
ATOM 1581 O O . TYR A 1 211 ? -6.027 -7.258 -24.812 1 96.81 211 TYR A O 1
ATOM 1589 N N . ALA A 1 212 ? -4.875 -8.023 -23.094 1 97.38 212 ALA A N 1
ATOM 1590 C CA . ALA A 1 212 ? -3.699 -8.398 -23.875 1 97.38 212 ALA A CA 1
ATOM 1591 C C . ALA A 1 212 ? -4.047 -9.453 -24.922 1 97.38 212 ALA A C 1
ATOM 1593 O O . ALA A 1 212 ? -3.58 -9.383 -26.062 1 97.38 212 ALA A O 1
ATOM 1594 N N . LEU A 1 213 ? -4.84 -10.398 -24.531 1 97.5 213 LEU A N 1
ATOM 1595 C CA . LEU A 1 213 ? -5.246 -11.461 -25.438 1 97.5 213 LEU A CA 1
ATOM 1596 C C . LEU A 1 213 ? -6.152 -10.914 -26.531 1 97.5 213 LEU A C 1
ATOM 1598 O O . LEU A 1 213 ? -6.07 -11.344 -27.688 1 97.5 213 LEU A O 1
ATOM 1602 N N . ASP A 1 214 ? -7.004 -9.969 -26.203 1 97.62 214 ASP A N 1
ATOM 1603 C CA . ASP A 1 214 ? -7.859 -9.328 -27.203 1 97.62 214 ASP A CA 1
ATOM 1604 C C . ASP A 1 214 ? -7.031 -8.57 -28.234 1 97.62 214 ASP A C 1
ATOM 1606 O O . ASP A 1 214 ? -7.348 -8.578 -29.422 1 97.62 214 ASP A O 1
ATOM 1610 N N . VAL A 1 215 ? -6.059 -7.934 -27.766 1 97.19 215 VAL A N 1
ATOM 1611 C CA . VAL A 1 215 ? -5.184 -7.199 -28.672 1 97.19 215 VAL A CA 1
ATOM 1612 C C . VAL A 1 215 ? -4.422 -8.18 -29.562 1 97.19 215 VAL A C 1
ATOM 1614 O O . VAL A 1 215 ? -4.324 -7.977 -30.781 1 97.19 215 VAL A O 1
ATOM 1617 N N . LEU A 1 216 ? -3.908 -9.227 -28.969 1 96.69 216 LEU A N 1
ATOM 1618 C CA . LEU A 1 216 ? -3.152 -10.242 -29.688 1 96.69 216 LEU A CA 1
ATOM 1619 C C . LEU A 1 216 ? -4.004 -10.859 -30.797 1 96.69 216 LEU A C 1
ATOM 1621 O O . LEU A 1 216 ? -3.518 -11.086 -31.906 1 96.69 216 LEU A O 1
ATOM 1625 N N . SER A 1 217 ? -5.223 -11.102 -30.547 1 97 217 SER A N 1
ATOM 1626 C CA . SER A 1 217 ? -6.109 -11.773 -31.484 1 97 217 SER A CA 1
ATOM 1627 C C . SER A 1 217 ? -6.684 -10.797 -32.5 1 97 217 SER A C 1
ATOM 1629 O O . SER A 1 217 ? -7.359 -11.195 -33.438 1 97 217 SER A O 1
ATOM 1631 N N . GLY A 1 218 ? -6.527 -9.477 -32.219 1 95.81 218 GLY A N 1
ATOM 1632 C CA . GLY A 1 218 ? -7.039 -8.469 -33.156 1 95.81 218 GLY A CA 1
ATOM 1633 C C . GLY A 1 218 ? -8.445 -8.016 -32.812 1 95.81 218 GLY A C 1
ATOM 1634 O O . GLY A 1 218 ? -9.031 -7.199 -33.531 1 95.81 218 GLY A O 1
ATOM 1635 N N . LYS A 1 219 ? -9 -8.492 -31.719 1 95.69 219 LYS A N 1
ATOM 1636 C CA . LYS A 1 219 ? -10.344 -8.109 -31.297 1 95.69 219 LYS A CA 1
ATOM 1637 C C . LYS A 1 219 ? -10.359 -6.672 -30.781 1 95.69 219 LYS A C 1
ATOM 1639 O O . LYS A 1 219 ? -11.391 -6 -30.844 1 95.69 219 LYS A O 1
ATOM 1644 N N . SER A 1 220 ? -9.258 -6.227 -30.188 1 94.06 220 SER A N 1
ATOM 1645 C CA . SER A 1 220 ? -9.109 -4.871 -29.688 1 94.06 220 SER A CA 1
ATOM 1646 C C . SER A 1 220 ? -7.832 -4.219 -30.203 1 94.06 220 SER A C 1
ATOM 1648 O O . SER A 1 220 ? -6.848 -4.902 -30.484 1 94.06 220 SER A O 1
ATOM 1650 N N . LYS A 1 221 ? -7.957 -2.91 -30.328 1 92.75 221 LYS A N 1
ATOM 1651 C CA . LYS A 1 221 ? -6.754 -2.152 -30.656 1 92.75 221 LYS A CA 1
ATOM 1652 C C . LYS A 1 221 ? -5.969 -1.799 -29.406 1 92.75 221 LYS A C 1
ATOM 1654 O O . LYS A 1 221 ? -6.547 -1.656 -28.328 1 92.75 221 LYS A O 1
ATOM 1659 N N . GLU A 1 222 ? -4.703 -1.775 -29.562 1 92.25 222 GLU A N 1
ATOM 1660 C CA . GLU A 1 222 ? -3.883 -1.325 -28.438 1 92.25 222 GLU A CA 1
ATOM 1661 C C . GLU A 1 222 ? -4.27 0.087 -28.016 1 92.25 222 GLU A C 1
ATOM 1663 O O . GLU A 1 222 ? -4.34 0.997 -28.844 1 92.25 222 GLU A O 1
ATOM 1668 N N . ALA A 1 223 ? -4.57 0.125 -26.75 1 82.94 223 ALA A N 1
ATOM 1669 C CA . ALA A 1 223 ? -4.926 1.437 -26.203 1 82.94 223 ALA A CA 1
ATOM 1670 C C . ALA A 1 223 ? -3.682 2.293 -25.984 1 82.94 223 ALA A C 1
ATOM 1672 O O . ALA A 1 223 ? -2.59 1.766 -25.766 1 82.94 223 ALA A O 1
ATOM 1673 N N . GLY A 1 224 ? -3.738 3.621 -26.188 1 78.44 224 GLY A N 1
ATOM 1674 C CA . GLY A 1 224 ? -2.648 4.512 -25.812 1 78.44 224 GLY A CA 1
ATOM 1675 C C . GLY A 1 224 ? -2.445 4.621 -24.312 1 78.44 224 GLY A C 1
ATOM 1676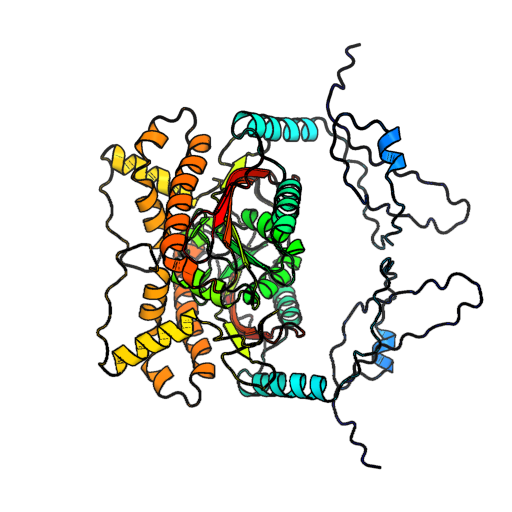 O O . GLY A 1 224 ? -3.16 3.982 -23.547 1 78.44 224 GLY A O 1
ATOM 1677 N N . PHE A 1 225 ? -1.405 5.285 -23.922 1 80.62 225 PHE A N 1
ATOM 1678 C CA . PHE A 1 225 ? -1.148 5.555 -22.516 1 80.62 225 PHE A CA 1
ATOM 1679 C C . PHE A 1 225 ? -2.312 6.312 -21.875 1 80.62 225 PHE A C 1
ATOM 1681 O O . PHE A 1 225 ? -2.959 7.125 -22.547 1 80.62 225 PHE A O 1
ATOM 1688 N N . PRO A 1 226 ? -2.59 6.016 -20.688 1 82.44 226 PRO A N 1
ATOM 1689 C CA . PRO A 1 226 ? -3.734 6.68 -20.062 1 82.44 226 PRO A CA 1
ATOM 1690 C C . PRO A 1 226 ? -3.617 8.203 -20.078 1 82.44 226 PRO A C 1
ATOM 1692 O O . PRO A 1 226 ? -2.516 8.742 -19.938 1 82.44 226 PRO A O 1
ATOM 1695 N N . THR A 1 227 ? -4.812 8.844 -20.156 1 80.06 227 THR A N 1
ATOM 1696 C CA . THR A 1 227 ? -4.832 10.305 -20.188 1 80.06 227 THR A CA 1
ATOM 1697 C C . THR A 1 227 ? -5.594 10.859 -18.984 1 80.06 227 THR A C 1
ATOM 1699 O O . THR A 1 227 ? -5.762 12.078 -18.875 1 80.06 227 THR A O 1
ATOM 1702 N N . GLU A 1 228 ? -6.117 9.93 -18.188 1 83 228 GLU A N 1
ATOM 1703 C CA . GLU A 1 228 ? -6.785 10.32 -16.953 1 83 228 GLU A CA 1
ATOM 1704 C C . GLU A 1 228 ? -6.254 9.531 -15.758 1 83 228 GLU A C 1
ATOM 1706 O O . GLU A 1 228 ? -5.773 8.406 -15.922 1 83 228 GLU A O 1
ATOM 1711 N N . VAL A 1 229 ? -6.438 10.195 -14.664 1 84.31 229 VAL A N 1
ATOM 1712 C CA . VAL A 1 229 ? -5.875 9.602 -13.461 1 84.31 229 VAL A CA 1
ATOM 1713 C C . VAL A 1 229 ? -6.723 8.406 -13.023 1 84.31 229 VAL A C 1
ATOM 1715 O O . VAL A 1 229 ? -6.191 7.41 -12.523 1 84.31 229 VAL A O 1
ATOM 1718 N N . THR A 1 230 ? -8.062 8.625 -13.461 1 83.94 230 THR A N 1
ATOM 1719 C CA . THR A 1 230 ? -8.977 7.578 -13.023 1 83.94 230 THR A CA 1
ATOM 1720 C C . THR A 1 230 ? -8.68 6.262 -13.734 1 83.94 230 THR A C 1
ATOM 1722 O O . THR A 1 230 ? -8.703 6.195 -14.961 1 83.94 230 THR A O 1
ATOM 1725 N N . ASP A 1 231 ? -8.141 5.273 -13.266 1 85.88 231 ASP A N 1
ATOM 1726 C CA . ASP A 1 231 ? -7.836 3.904 -13.672 1 85.88 231 ASP A CA 1
ATOM 1727 C C . ASP A 1 231 ? -6.551 3.848 -14.492 1 85.88 231 ASP A C 1
ATOM 1729 O O . ASP A 1 231 ? -6.395 2.979 -15.352 1 85.88 231 ASP A O 1
ATOM 1733 N N . ALA A 1 232 ? -5.758 4.859 -14.398 1 90.12 232 ALA A N 1
ATOM 1734 C CA . ALA A 1 232 ? -4.461 4.867 -15.07 1 90.12 232 ALA A CA 1
ATOM 1735 C C . ALA A 1 232 ? -3.664 3.611 -14.734 1 90.12 232 ALA A C 1
ATOM 1737 O O . ALA A 1 232 ? -3.023 3.025 -15.609 1 90.12 232 ALA A O 1
ATOM 1738 N N . GLN A 1 233 ? -3.762 3.17 -13.578 1 93.38 233 GLN A N 1
ATOM 1739 C CA . GLN A 1 233 ? -2.959 2.023 -13.164 1 93.38 233 GLN A CA 1
ATOM 1740 C C . GLN A 1 233 ? -3.391 0.758 -13.898 1 93.38 233 GLN A C 1
ATOM 1742 O O . GLN A 1 233 ? -2.551 -0.003 -14.383 1 93.38 233 GLN A O 1
ATOM 1747 N N . GLN A 1 234 ? -4.699 0.562 -14.031 1 95 234 GLN A N 1
ATOM 1748 C CA . GLN A 1 234 ? -5.164 -0.621 -14.742 1 95 234 GLN A CA 1
ATOM 1749 C C . GLN A 1 234 ? -4.73 -0.586 -16.203 1 95 234 GLN A C 1
ATOM 1751 O O . GLN A 1 234 ? -4.328 -1.609 -16.766 1 95 234 GLN A O 1
ATOM 1756 N N . ALA A 1 235 ? -4.859 0.584 -16.766 1 93.5 235 ALA A N 1
ATOM 1757 C CA . ALA A 1 235 ? -4.414 0.731 -18.141 1 93.5 235 ALA A CA 1
ATOM 1758 C C . ALA A 1 235 ? -2.926 0.414 -18.281 1 93.5 235 ALA A C 1
ATOM 1760 O O . ALA A 1 235 ? -2.51 -0.248 -19.234 1 93.5 235 ALA A O 1
ATOM 1761 N N . MET A 1 236 ? -2.184 0.833 -17.359 1 94.19 236 MET A N 1
ATOM 1762 C CA . MET A 1 236 ? -0.742 0.598 -17.375 1 94.19 236 MET A CA 1
ATOM 1763 C C . MET A 1 236 ? -0.429 -0.882 -17.188 1 94.19 236 MET A C 1
ATOM 1765 O O . MET A 1 236 ? 0.467 -1.42 -17.844 1 94.19 236 MET A O 1
ATOM 1769 N N . VAL A 1 237 ? -1.13 -1.552 -16.297 1 95.81 237 VAL A N 1
ATOM 1770 C CA . VAL A 1 237 ? -0.931 -2.986 -16.109 1 95.81 237 VAL A CA 1
ATOM 1771 C C . VAL A 1 237 ? -1.195 -3.713 -17.422 1 95.81 237 VAL A C 1
ATOM 1773 O O . VAL A 1 237 ? -0.423 -4.59 -17.828 1 95.81 237 VAL A O 1
ATOM 1776 N N . GLY A 1 238 ? -2.311 -3.35 -18.109 1 95.31 238 GLY A N 1
ATOM 1777 C CA . GLY A 1 238 ? -2.613 -3.936 -19.406 1 95.31 238 GLY A CA 1
ATOM 1778 C C . GLY A 1 238 ? -1.515 -3.715 -20.422 1 95.31 238 GLY A C 1
ATOM 1779 O O . GLY A 1 238 ? -1.117 -4.648 -21.125 1 95.31 238 GLY A O 1
ATOM 1780 N N . TYR A 1 239 ? -1.031 -2.486 -20.438 1 93.75 239 TYR A N 1
ATOM 1781 C CA . TYR A 1 239 ? 0.026 -2.113 -21.375 1 93.75 239 TYR A CA 1
ATOM 1782 C C . TYR A 1 239 ? 1.29 -2.926 -21.109 1 93.75 239 TYR A C 1
ATOM 1784 O O . TYR A 1 239 ? 1.908 -3.438 -22.047 1 93.75 239 TYR A O 1
ATOM 1792 N N . LEU A 1 240 ? 1.66 -3.078 -19.922 1 94.94 240 LEU A N 1
ATOM 1793 C CA . LEU A 1 240 ? 2.893 -3.748 -19.516 1 94.94 240 LEU A CA 1
ATOM 1794 C C . LEU A 1 240 ? 2.816 -5.242 -19.812 1 94.94 240 LEU A C 1
ATOM 1796 O O . LEU A 1 240 ? 3.846 -5.902 -19.969 1 94.94 240 LEU A O 1
ATOM 1800 N N . LEU A 1 241 ? 1.623 -5.797 -19.922 1 96.94 241 LEU A N 1
ATOM 1801 C CA . LEU A 1 241 ? 1.456 -7.234 -20.109 1 96.94 241 LEU A CA 1
ATOM 1802 C C . LEU A 1 241 ? 1.398 -7.586 -21.594 1 96.94 241 LEU A C 1
ATOM 1804 O O . LEU A 1 241 ? 1.475 -8.766 -21.969 1 96.94 241 LEU A O 1
ATOM 1808 N N . LEU A 1 242 ? 1.284 -6.602 -22.5 1 96.81 242 LEU A N 1
ATOM 1809 C CA . LEU A 1 242 ? 1.099 -6.82 -23.938 1 96.81 242 LEU A CA 1
ATOM 1810 C C . LEU A 1 242 ? 2.217 -7.688 -24.5 1 96.81 242 LEU A C 1
ATOM 1812 O O . LEU A 1 242 ? 1.955 -8.656 -25.219 1 96.81 242 LEU A O 1
ATOM 1816 N N . PRO A 1 243 ? 3.49 -7.418 -24.125 1 97.25 243 PRO A N 1
ATOM 1817 C CA . PRO A 1 243 ? 4.574 -8.227 -24.688 1 97.25 243 PRO A CA 1
ATOM 1818 C C . PRO A 1 243 ? 4.5 -9.688 -24.266 1 97.25 243 PRO A C 1
ATOM 1820 O O . PRO A 1 243 ? 5.164 -10.547 -24.859 1 97.25 243 PRO A O 1
ATOM 1823 N N . HIS A 1 244 ? 3.723 -10.008 -23.281 1 98.19 244 HIS A N 1
ATOM 1824 C CA . HIS A 1 244 ? 3.65 -11.367 -22.75 1 98.19 244 HIS A CA 1
ATOM 1825 C C . HIS A 1 244 ? 2.365 -12.062 -23.188 1 98.19 244 HIS A C 1
ATOM 1827 O O . HIS A 1 244 ? 2.059 -13.156 -22.703 1 98.19 244 HIS A O 1
ATOM 1833 N N . ALA A 1 245 ? 1.623 -11.5 -24.078 1 98 245 ALA A N 1
ATOM 1834 C CA . ALA A 1 245 ? 0.326 -12.016 -24.5 1 98 245 ALA A CA 1
ATOM 1835 C C . ALA A 1 245 ? 0.473 -13.391 -25.156 1 98 245 ALA A C 1
ATOM 1837 O O . ALA A 1 245 ? -0.324 -14.297 -24.906 1 98 245 ALA A O 1
ATOM 1838 N N . GLU A 1 246 ? 1.479 -13.555 -25.953 1 98.19 246 GLU A N 1
ATOM 1839 C CA . GLU A 1 246 ? 1.666 -14.82 -26.656 1 98.19 246 GLU A CA 1
ATOM 1840 C C . GLU A 1 246 ? 1.939 -15.961 -25.688 1 98.19 246 GLU A C 1
ATOM 1842 O O . GLU A 1 246 ? 1.365 -17.047 -25.812 1 98.19 246 GLU A O 1
ATOM 1847 N N . ARG A 1 247 ? 2.869 -15.688 -24.75 1 97.81 247 ARG A N 1
ATOM 1848 C CA . ARG A 1 247 ? 3.197 -16.75 -23.812 1 97.81 247 ARG A CA 1
ATOM 1849 C C . ARG A 1 247 ? 1.982 -17.125 -22.969 1 97.81 247 ARG A C 1
ATOM 1851 O O . ARG A 1 247 ? 1.786 -18.297 -22.641 1 97.81 247 ARG A O 1
ATOM 1858 N N . LEU A 1 248 ? 1.176 -16.141 -22.609 1 98.12 248 LEU A N 1
ATOM 1859 C CA . LEU A 1 248 ? -0.03 -16.406 -21.828 1 98.12 248 LEU A CA 1
ATOM 1860 C C . LEU A 1 248 ? -1.047 -17.203 -22.656 1 98.12 248 LEU A C 1
ATOM 1862 O O . LEU A 1 248 ? -1.722 -18.078 -22.125 1 98.12 248 LEU A O 1
ATOM 1866 N N . SER A 1 249 ? -1.164 -16.906 -23.938 1 97.81 249 SER A N 1
ATOM 1867 C CA . SER A 1 249 ? -2.102 -17.578 -24.828 1 97.81 249 SER A CA 1
ATOM 1868 C C . SER A 1 249 ? -1.706 -19.031 -25.062 1 97.81 249 SER A C 1
ATOM 1870 O O . SER A 1 249 ? -2.568 -19.906 -25.219 1 97.81 249 SER A O 1
ATOM 1872 N N . LYS A 1 250 ? -0.483 -19.359 -25.016 1 97.94 250 LYS A N 1
ATOM 1873 C CA . LYS A 1 250 ? 0.023 -20.688 -25.344 1 97.94 250 LYS A CA 1
ATOM 1874 C C . LYS A 1 250 ? 0.206 -21.531 -24.094 1 97.94 250 LYS A C 1
ATOM 1876 O O . LYS A 1 250 ? 0.45 -22.734 -24.172 1 97.94 250 LYS A O 1
ATOM 1881 N N . ALA A 1 251 ? 0.065 -20.875 -22.969 1 97.56 251 ALA A N 1
ATOM 1882 C CA . ALA A 1 251 ? 0.297 -21.578 -21.719 1 97.56 251 ALA A CA 1
ATOM 1883 C C . ALA A 1 251 ? -0.706 -22.719 -21.516 1 97.56 251 ALA A C 1
ATOM 1885 O O . ALA A 1 251 ? -1.883 -22.578 -21.859 1 97.56 251 ALA A O 1
ATOM 1886 N N . GLU A 1 252 ? -0.256 -23.891 -21 1 96.75 252 GLU A N 1
ATOM 1887 C CA . GLU A 1 252 ? -1.15 -25 -20.641 1 96.75 252 GLU A CA 1
ATOM 1888 C C . GLU A 1 252 ? -2.205 -24.547 -19.641 1 96.75 252 GLU A C 1
ATOM 1890 O O . GLU A 1 252 ? -3.375 -24.922 -19.75 1 96.75 252 GLU A O 1
ATOM 1895 N N . ASP A 1 253 ? -1.773 -23.812 -18.656 1 96.88 253 ASP A N 1
ATOM 1896 C CA . ASP A 1 253 ? -2.619 -23.188 -17.656 1 96.88 253 ASP A CA 1
ATOM 1897 C C . ASP A 1 253 ? -2.279 -21.719 -17.484 1 96.88 253 ASP A C 1
ATOM 1899 O O . ASP A 1 253 ? -1.274 -21.375 -16.859 1 96.88 253 ASP A O 1
ATOM 1903 N N . THR A 1 254 ? -3.152 -20.859 -18 1 96.94 254 THR A N 1
ATOM 1904 C CA . THR A 1 254 ? -2.912 -19.422 -18.031 1 96.94 254 THR A CA 1
ATOM 1905 C C . THR A 1 254 ? -2.773 -18.875 -16.609 1 96.94 254 THR A C 1
ATOM 1907 O O . THR A 1 254 ? -1.979 -17.969 -16.375 1 96.94 254 THR A O 1
ATOM 1910 N N . MET A 1 255 ? -3.48 -19.438 -15.703 1 97.38 255 MET A N 1
ATOM 1911 C CA . MET A 1 255 ? -3.475 -18.938 -14.336 1 97.38 255 MET A CA 1
ATOM 1912 C C . MET A 1 255 ? -2.182 -19.297 -13.617 1 97.38 255 MET A C 1
ATOM 1914 O O . MET A 1 255 ? -1.786 -18.641 -12.656 1 97.38 255 MET A O 1
ATOM 1918 N N . VAL A 1 256 ? -1.536 -20.328 -14.016 1 98 256 VAL A N 1
ATOM 1919 C CA . VAL A 1 256 ? -0.234 -20.703 -13.477 1 98 256 VAL A CA 1
ATOM 1920 C C . VAL A 1 256 ? 0.855 -19.828 -14.102 1 98 256 VAL A C 1
ATOM 1922 O O . VAL A 1 256 ? 1.798 -19.422 -13.422 1 98 256 VAL A O 1
ATOM 1925 N N . GLU A 1 257 ? 0.705 -19.5 -15.375 1 98.31 257 GLU A N 1
ATOM 1926 C CA . GLU A 1 257 ? 1.718 -18.766 -16.125 1 98.31 257 GLU A CA 1
ATOM 1927 C C . GLU A 1 257 ? 1.659 -17.281 -15.82 1 98.31 257 GLU A C 1
ATOM 1929 O O . GLU A 1 257 ? 2.688 -16.594 -15.828 1 98.31 257 GLU A O 1
ATOM 1934 N N . LEU A 1 258 ? 0.487 -16.766 -15.516 1 98.5 258 LEU A N 1
ATOM 1935 C CA . LEU A 1 258 ? 0.238 -15.344 -15.367 1 98.5 258 LEU A CA 1
ATOM 1936 C C . LEU A 1 258 ? 1.135 -14.742 -14.289 1 98.5 258 LEU A C 1
ATOM 1938 O O . LEU A 1 258 ? 1.781 -13.711 -14.516 1 98.5 258 LEU A O 1
ATOM 1942 N N . PRO A 1 259 ? 1.244 -15.336 -13.125 1 98.5 259 PRO A N 1
ATOM 1943 C CA . PRO A 1 259 ? 2.111 -14.719 -12.117 1 98.5 259 PRO A CA 1
ATOM 1944 C C . PRO A 1 259 ? 3.576 -14.672 -12.555 1 98.5 259 PRO A C 1
ATOM 1946 O O . PRO A 1 259 ? 4.301 -13.742 -12.195 1 98.5 259 PRO A O 1
ATOM 1949 N N . TYR A 1 260 ? 4.039 -15.609 -13.312 1 98.62 260 TYR A N 1
ATOM 1950 C CA . TYR A 1 260 ? 5.406 -15.578 -13.82 1 98.62 260 TYR A CA 1
ATOM 1951 C C . TYR A 1 260 ? 5.594 -14.43 -14.812 1 98.62 260 TYR A C 1
ATOM 1953 O O . TYR A 1 260 ? 6.621 -13.742 -14.789 1 98.62 260 TYR A O 1
ATOM 1961 N N . ALA A 1 261 ? 4.629 -14.258 -15.688 1 98.69 261 ALA A N 1
ATOM 1962 C CA . ALA A 1 261 ? 4.691 -13.148 -16.625 1 98.69 261 ALA A CA 1
ATOM 1963 C C . ALA A 1 261 ? 4.711 -11.805 -15.898 1 98.69 261 ALA A C 1
ATOM 1965 O O . ALA A 1 261 ? 5.5 -10.922 -16.234 1 98.69 261 ALA A O 1
ATOM 1966 N N . LEU A 1 262 ? 3.879 -11.688 -14.93 1 98.75 262 LEU A N 1
ATOM 1967 C CA . LEU A 1 262 ? 3.824 -10.461 -14.133 1 98.75 262 LEU A CA 1
ATOM 1968 C C . LEU A 1 262 ? 5.145 -10.227 -13.406 1 98.75 262 LEU A C 1
ATOM 1970 O O . LEU A 1 262 ? 5.609 -9.094 -13.297 1 98.75 262 LEU A O 1
ATOM 1974 N N . TYR A 1 263 ? 5.703 -11.289 -12.906 1 98.81 263 TYR A N 1
ATOM 1975 C CA . TYR A 1 263 ? 6.988 -11.188 -12.227 1 98.81 263 TYR A CA 1
ATOM 1976 C C . TYR A 1 263 ? 8.062 -10.641 -13.156 1 98.81 263 TYR A C 1
ATOM 1978 O O . TYR A 1 263 ? 8.875 -9.805 -12.758 1 98.81 263 TYR A O 1
ATOM 1986 N N . ASP A 1 264 ? 8.062 -11.133 -14.344 1 98.75 264 ASP A N 1
ATOM 1987 C CA . ASP A 1 264 ? 9.047 -10.656 -15.312 1 98.75 264 ASP A CA 1
ATOM 1988 C C . ASP A 1 264 ? 8.914 -9.156 -15.539 1 98.75 264 ASP A C 1
ATOM 1990 O O . ASP A 1 264 ? 9.914 -8.438 -15.617 1 98.75 264 ASP A O 1
ATOM 1994 N N . VAL A 1 265 ? 7.688 -8.703 -15.641 1 97.94 265 VAL A N 1
ATOM 1995 C CA . VAL A 1 265 ? 7.43 -7.281 -15.82 1 97.94 265 VAL A CA 1
ATOM 1996 C C . VAL A 1 265 ? 7.918 -6.512 -14.594 1 97.94 265 VAL A C 1
ATOM 1998 O O . VAL A 1 265 ? 8.648 -5.527 -14.719 1 97.94 265 VAL A O 1
ATOM 2001 N N . GLN A 1 266 ? 7.535 -6.973 -13.43 1 97.81 266 GLN A N 1
ATOM 2002 C CA . GLN A 1 266 ? 7.871 -6.312 -12.172 1 97.81 266 GLN A CA 1
ATOM 2003 C C . GLN A 1 266 ? 9.383 -6.266 -11.953 1 97.81 266 GLN A C 1
ATOM 2005 O O . GLN A 1 266 ? 9.93 -5.242 -11.539 1 97.81 266 GLN A O 1
ATOM 2010 N N . LYS A 1 267 ? 9.984 -7.387 -12.164 1 98.31 267 LYS A N 1
ATOM 2011 C CA . LYS A 1 267 ? 11.438 -7.465 -12 1 98.31 267 LYS A CA 1
ATOM 2012 C C . LYS A 1 267 ? 12.141 -6.445 -12.891 1 98.31 267 LYS A C 1
ATOM 2014 O O . LYS A 1 267 ? 13.07 -5.766 -12.453 1 98.31 267 LYS A O 1
ATOM 2019 N N . GLY A 1 268 ? 11.695 -6.359 -14.148 1 97.5 268 GLY A N 1
ATOM 2020 C CA . GLY A 1 268 ? 12.266 -5.359 -15.039 1 97.5 268 GLY A CA 1
ATOM 2021 C C . GLY A 1 268 ? 12.102 -3.941 -14.523 1 97.5 268 GLY A C 1
ATOM 2022 O O . GLY A 1 268 ? 13.047 -3.145 -14.594 1 97.5 268 GLY A O 1
ATOM 2023 N N . MET A 1 269 ? 10.961 -3.66 -14 1 97.25 269 MET A N 1
ATOM 2024 C CA . MET A 1 269 ? 10.703 -2.326 -13.469 1 97.25 269 MET A CA 1
ATOM 2025 C C . MET A 1 269 ? 11.562 -2.049 -12.25 1 97.25 269 MET A C 1
ATOM 2027 O O . MET A 1 269 ? 12.141 -0.967 -12.125 1 97.25 269 MET A O 1
ATOM 2031 N N . ILE A 1 270 ? 11.688 -3.027 -11.359 1 98 270 ILE A N 1
ATOM 2032 C CA . ILE A 1 270 ? 12.469 -2.883 -10.141 1 98 270 ILE A CA 1
ATOM 2033 C C . ILE A 1 270 ? 13.945 -2.68 -10.5 1 98 270 ILE A C 1
ATOM 2035 O O . ILE A 1 270 ? 14.617 -1.826 -9.914 1 98 270 ILE A O 1
ATOM 2039 N N . GLU A 1 271 ? 14.43 -3.426 -11.406 1 97.56 271 GLU A N 1
ATOM 2040 C CA . GLU A 1 271 ? 15.82 -3.297 -11.828 1 97.56 271 GLU A CA 1
ATOM 2041 C C . GLU A 1 271 ? 16.094 -1.916 -12.422 1 97.56 271 GLU A C 1
ATOM 2043 O O . GLU A 1 271 ? 17.141 -1.32 -12.164 1 97.56 271 GLU A O 1
ATOM 2048 N N . LYS A 1 272 ? 15.172 -1.443 -13.227 1 96.62 272 LYS A N 1
ATOM 2049 C CA . LYS A 1 272 ? 15.305 -0.101 -13.781 1 96.62 272 LYS A CA 1
ATOM 2050 C C . LYS A 1 272 ? 15.336 0.953 -12.68 1 96.62 272 LYS A C 1
ATOM 2052 O O . LYS A 1 272 ? 16.125 1.894 -12.734 1 96.62 272 LYS A O 1
ATOM 2057 N N . ILE A 1 273 ? 14.469 0.811 -11.695 1 97.19 273 ILE A N 1
ATOM 2058 C CA . ILE A 1 273 ? 14.398 1.732 -10.57 1 97.19 273 ILE A CA 1
ATOM 2059 C C . ILE A 1 273 ? 15.727 1.717 -9.805 1 97.19 273 ILE A C 1
ATOM 2061 O O . ILE A 1 273 ? 16.25 2.771 -9.453 1 97.19 273 ILE A O 1
ATOM 2065 N N . ILE A 1 274 ? 16.281 0.556 -9.586 1 97.56 274 ILE A N 1
ATOM 2066 C CA . ILE A 1 274 ? 17.531 0.418 -8.859 1 97.56 274 ILE A CA 1
ATOM 2067 C C . ILE A 1 274 ? 18.672 1.024 -9.68 1 97.56 274 ILE A C 1
ATOM 2069 O O . ILE A 1 274 ? 19.5 1.768 -9.148 1 97.56 274 ILE A O 1
ATOM 2073 N N . GLN A 1 275 ? 18.688 0.769 -10.961 1 96.69 275 GLN A N 1
ATOM 2074 C CA . GLN A 1 275 ? 19.75 1.292 -11.828 1 96.69 275 GLN A CA 1
ATOM 2075 C C . GLN A 1 275 ? 19.766 2.818 -11.812 1 96.69 275 GLN A C 1
ATOM 2077 O O . GLN A 1 275 ? 20.828 3.432 -11.836 1 96.69 275 GLN A O 1
ATOM 2082 N N . GLN A 1 276 ? 18.641 3.365 -11.734 1 95.69 276 GLN A N 1
ATOM 2083 C CA . GLN A 1 276 ? 18.547 4.816 -11.836 1 95.69 276 GLN A CA 1
ATOM 2084 C C . GLN A 1 276 ? 18.578 5.469 -10.453 1 95.69 276 GLN A C 1
ATOM 2086 O O . GLN A 1 276 ? 18.938 6.637 -10.32 1 95.69 276 GLN A O 1
ATOM 2091 N N . GLY A 1 277 ? 18.188 4.656 -9.414 1 96.38 277 GLY A N 1
ATOM 2092 C CA . GLY A 1 277 ? 17.953 5.297 -8.133 1 96.38 277 GLY A CA 1
ATOM 2093 C C . GLY A 1 277 ? 18.906 4.836 -7.047 1 96.38 277 GLY A C 1
ATOM 2094 O O . GLY A 1 277 ? 18.875 5.363 -5.934 1 96.38 277 GLY A O 1
ATOM 2095 N N . ALA A 1 278 ? 19.75 3.91 -7.285 1 96.75 278 ALA A N 1
ATOM 2096 C CA . ALA A 1 278 ? 20.578 3.283 -6.262 1 96.75 278 ALA A CA 1
ATOM 2097 C C . ALA A 1 278 ? 21.453 4.316 -5.562 1 96.75 278 ALA A C 1
ATOM 2099 O O . ALA A 1 278 ? 21.781 4.164 -4.383 1 96.75 278 ALA A O 1
ATOM 2100 N N . GLY A 1 279 ? 21.766 5.41 -6.254 1 95.56 279 GLY A N 1
ATOM 2101 C CA . GLY A 1 279 ? 22.609 6.453 -5.68 1 95.56 279 GLY A CA 1
ATOM 2102 C C . GLY A 1 279 ? 21.953 7.148 -4.496 1 95.56 279 GLY A C 1
ATOM 2103 O O . GLY A 1 279 ? 22.641 7.793 -3.701 1 95.56 279 GLY A O 1
ATOM 2104 N N . ASN A 1 280 ? 20.656 7.039 -4.41 1 94.06 280 ASN A N 1
ATOM 2105 C CA . ASN A 1 280 ? 19.938 7.625 -3.279 1 94.06 280 ASN A CA 1
ATOM 2106 C C . ASN A 1 280 ? 20.25 6.887 -1.98 1 94.06 280 ASN A C 1
ATOM 2108 O O . ASN A 1 280 ? 20.016 7.418 -0.892 1 94.06 280 ASN A O 1
ATOM 2112 N N . VAL A 1 281 ? 20.672 5.582 -2.057 1 95.31 281 VAL A N 1
ATOM 2113 C CA . VAL A 1 281 ? 21.078 4.801 -0.894 1 95.31 281 VAL A CA 1
ATOM 2114 C C . VAL A 1 281 ? 22.547 5.078 -0.577 1 95.31 281 VAL A C 1
ATOM 2116 O O . VAL A 1 281 ? 23.438 4.383 -1.07 1 95.31 281 VAL A O 1
ATOM 2119 N N . LYS A 1 282 ? 22.938 6.043 0.105 1 87.94 282 LYS A N 1
ATOM 2120 C CA . LYS A 1 282 ? 24.25 6.668 0.251 1 87.94 282 LYS A CA 1
ATOM 2121 C C . LYS A 1 282 ? 25.281 5.652 0.724 1 87.94 282 LYS A C 1
ATOM 2123 O O . LYS A 1 282 ? 26.219 5.328 -0.009 1 87.94 282 LYS A O 1
ATOM 2128 N N . ASP A 1 283 ? 25.172 5.102 1.938 1 86.69 283 ASP A N 1
ATOM 2129 C CA . ASP A 1 283 ? 26.234 4.305 2.543 1 86.69 283 ASP A CA 1
ATOM 2130 C C . ASP A 1 283 ? 25.812 2.84 2.672 1 86.69 283 ASP A C 1
ATOM 2132 O O . ASP A 1 283 ? 26.562 2.025 3.234 1 86.69 283 ASP A O 1
ATOM 2136 N N . GLY A 1 284 ? 24.734 2.553 2.119 1 94.88 284 GLY A N 1
ATOM 2137 C CA . GLY A 1 284 ? 24.25 1.204 2.35 1 94.88 284 GLY A CA 1
ATOM 2138 C C . GLY A 1 284 ? 24.062 0.407 1.071 1 94.88 284 GLY A C 1
ATOM 2139 O O . GLY A 1 284 ? 24.641 0.749 0.035 1 94.88 284 GLY A O 1
ATOM 2140 N N . THR A 1 285 ? 23.469 -0.803 1.214 1 98.25 285 THR A N 1
ATOM 2141 C CA . THR A 1 285 ? 23.172 -1.706 0.109 1 98.25 285 THR A CA 1
ATOM 2142 C C . THR A 1 285 ? 21.672 -1.911 -0.029 1 98.25 285 THR A C 1
ATOM 2144 O O . THR A 1 285 ? 20.891 -1.48 0.831 1 98.25 285 THR A O 1
ATOM 2147 N N . ILE A 1 286 ? 21.344 -2.467 -1.15 1 98.75 286 ILE A N 1
ATOM 2148 C CA . ILE A 1 286 ? 19.938 -2.729 -1.476 1 98.75 286 ILE A CA 1
ATOM 2149 C C . ILE A 1 286 ? 19.719 -4.23 -1.657 1 98.75 286 ILE A C 1
ATOM 2151 O O . ILE A 1 286 ? 20.203 -4.816 -2.631 1 98.75 286 ILE A O 1
ATOM 2155 N N . ALA A 1 287 ? 19.078 -4.816 -0.727 1 98.88 287 ALA A N 1
ATOM 2156 C CA . ALA A 1 287 ? 18.672 -6.207 -0.891 1 98.88 287 ALA A CA 1
ATOM 2157 C C . ALA A 1 287 ? 17.297 -6.297 -1.546 1 98.88 287 ALA A C 1
ATOM 2159 O O . ALA A 1 287 ? 16.359 -5.609 -1.136 1 98.88 287 ALA A O 1
ATOM 2160 N N . VAL A 1 288 ? 17.172 -7.129 -2.568 1 98.88 288 VAL A N 1
ATOM 2161 C CA . VAL A 1 288 ? 15.922 -7.25 -3.311 1 98.88 288 VAL A CA 1
ATOM 2162 C C . VAL A 1 288 ? 15.508 -8.719 -3.381 1 98.88 288 VAL A C 1
ATOM 2164 O O . VAL A 1 288 ? 16.219 -9.547 -3.943 1 98.88 288 VAL A O 1
ATOM 2167 N N . VAL A 1 289 ? 14.375 -9.008 -2.781 1 98.88 289 VAL A N 1
ATOM 2168 C CA . VAL A 1 289 ? 13.766 -10.328 -2.861 1 98.88 289 VAL A CA 1
ATOM 2169 C C . VAL A 1 289 ? 12.555 -10.289 -3.789 1 98.88 289 VAL A C 1
ATOM 2171 O O . VAL A 1 289 ? 11.586 -9.57 -3.529 1 98.88 289 VAL A O 1
ATOM 2174 N N . GLY A 1 290 ? 12.609 -11.023 -4.844 1 98.81 290 GLY A N 1
ATOM 2175 C CA . GLY A 1 290 ? 11.523 -11.094 -5.805 1 98.81 290 GLY A CA 1
ATOM 2176 C C . GLY A 1 290 ? 10.984 -12.5 -5.992 1 98.81 290 GLY A C 1
ATOM 2177 O O . GLY A 1 290 ? 11.742 -13.469 -5.98 1 98.81 290 GLY A O 1
ATOM 2178 N N . GLY A 1 291 ? 9.68 -12.586 -6.148 1 98.81 291 GLY A N 1
ATOM 2179 C CA . GLY A 1 291 ? 9.07 -13.883 -6.371 1 98.81 291 GLY A CA 1
ATOM 2180 C C . GLY A 1 291 ? 7.559 -13.812 -6.516 1 98.81 291 GLY A C 1
ATOM 2181 O O . GLY A 1 291 ? 7.027 -12.836 -7.059 1 98.81 291 GLY A O 1
ATOM 2182 N N . LEU A 1 292 ? 6.898 -14.938 -6.207 1 98.81 292 LEU A N 1
ATOM 2183 C CA . LEU A 1 292 ? 5.453 -15.062 -6.332 1 98.81 292 LEU A CA 1
ATOM 2184 C C . LEU A 1 292 ? 4.809 -15.273 -4.965 1 98.81 292 LEU A C 1
ATOM 2186 O O . LEU A 1 292 ? 5.16 -16.203 -4.242 1 98.81 292 LEU A O 1
ATOM 2190 N N . GLN A 1 293 ? 3.896 -14.352 -4.605 1 98.62 293 GLN A N 1
ATOM 2191 C CA . GLN A 1 293 ? 3.049 -14.625 -3.449 1 98.62 293 GLN A CA 1
ATOM 2192 C C . GLN A 1 293 ? 1.948 -15.625 -3.801 1 98.62 293 GLN A C 1
ATOM 2194 O O . GLN A 1 293 ? 1.234 -15.445 -4.789 1 98.62 293 GLN A O 1
ATOM 2199 N N . ILE A 1 294 ? 1.874 -16.625 -3.072 1 98.12 294 ILE A N 1
ATOM 2200 C CA . ILE A 1 294 ? 0.835 -17.641 -3.256 1 98.12 294 ILE A CA 1
ATOM 2201 C C . ILE A 1 294 ? -0.126 -17.609 -2.07 1 98.12 294 ILE A C 1
ATOM 2203 O O . ILE A 1 294 ? 0.225 -18.047 -0.968 1 98.12 294 ILE A O 1
ATOM 2207 N N . ASN A 1 295 ? -1.298 -17.094 -2.311 1 96.69 295 ASN A N 1
ATOM 2208 C CA . ASN A 1 295 ? -2.305 -16.984 -1.262 1 96.69 295 ASN A CA 1
ATOM 2209 C C . ASN A 1 295 ? -3.15 -18.25 -1.157 1 96.69 295 ASN A C 1
ATOM 2211 O O . ASN A 1 295 ? -3.559 -18.812 -2.174 1 96.69 295 ASN A O 1
ATOM 2215 N N . THR A 1 296 ? -3.371 -18.688 0.003 1 92.75 296 THR A N 1
ATOM 2216 C CA . THR A 1 296 ? -4.168 -19.859 0.325 1 92.75 296 THR A CA 1
ATOM 2217 C C . THR A 1 296 ? -5.375 -19.484 1.177 1 92.75 296 THR A C 1
ATOM 2219 O O . THR A 1 296 ? -5.5 -18.328 1.609 1 92.75 296 THR A O 1
ATOM 2222 N N . PRO A 1 297 ? -6.293 -20.359 1.31 1 85.56 297 PRO A N 1
ATOM 2223 C CA . PRO A 1 297 ? -7.465 -20.016 2.117 1 85.56 297 PRO A CA 1
ATOM 2224 C C . PRO A 1 297 ? -7.094 -19.547 3.523 1 85.56 297 PRO A C 1
ATOM 2226 O O . PRO A 1 297 ? -6.027 -19.906 4.035 1 85.56 297 PRO A O 1
ATOM 2229 N N . GLU A 1 298 ? -7.883 -18.609 4.098 1 77.31 298 GLU A N 1
ATOM 2230 C CA . GLU A 1 298 ? -7.621 -17.859 5.324 1 77.31 298 GLU A CA 1
ATOM 2231 C C . GLU A 1 298 ? -7.145 -18.781 6.441 1 77.31 298 GLU A C 1
ATOM 2233 O O . GLU A 1 298 ? -6.348 -18.375 7.293 1 77.31 298 GLU A O 1
ATOM 2238 N N . GLU A 1 299 ? -7.488 -19.969 6.523 1 66.81 299 GLU A N 1
ATOM 2239 C CA . GLU A 1 299 ? -7.148 -20.859 7.621 1 66.81 299 GLU A CA 1
ATOM 2240 C C . GLU A 1 299 ? -5.723 -21.391 7.484 1 66.81 299 GLU A C 1
ATOM 2242 O O . GLU A 1 299 ? -5.156 -21.922 8.445 1 66.81 299 GLU A O 1
ATOM 2247 N N . TYR A 1 300 ? -5.121 -20.953 6.383 1 75.81 300 TYR A N 1
ATOM 2248 C CA . TYR A 1 300 ? -3.814 -21.531 6.117 1 75.81 300 TYR A CA 1
ATOM 2249 C C . TYR A 1 300 ? -2.773 -20.453 5.855 1 75.81 300 TYR A C 1
ATOM 2251 O O . TYR A 1 300 ? -3.119 -19.328 5.52 1 75.81 300 TYR A O 1
ATOM 2259 N N . SER A 1 301 ? -1.515 -20.891 6.051 1 83.06 301 SER A N 1
ATOM 2260 C CA . SER A 1 301 ? -0.404 -20 5.77 1 83.06 301 SER A CA 1
ATOM 2261 C C . SER A 1 301 ? -0.283 -19.719 4.273 1 83.06 301 SER A C 1
ATOM 2263 O O . SER A 1 301 ? -0.503 -20.609 3.453 1 83.06 301 SER A O 1
ATOM 2265 N N . ASP A 1 302 ? 0.086 -18.5 3.986 1 94.69 302 ASP A N 1
ATOM 2266 C CA . ASP A 1 302 ? 0.447 -18.172 2.609 1 94.69 302 ASP A CA 1
ATOM 2267 C C . ASP A 1 302 ? 1.872 -18.625 2.295 1 94.69 302 ASP A C 1
ATOM 2269 O O . ASP A 1 302 ? 2.637 -18.953 3.201 1 94.69 302 ASP A O 1
ATOM 2273 N N . TYR A 1 303 ? 2.158 -18.75 1.028 1 96.06 303 TYR A N 1
ATOM 2274 C CA . TYR A 1 303 ? 3.457 -19.203 0.544 1 96.06 303 TYR A CA 1
ATOM 2275 C C . TYR A 1 303 ? 4.09 -18.172 -0.378 1 96.06 303 TYR A C 1
ATOM 2277 O O . TYR A 1 303 ? 3.418 -17.234 -0.828 1 96.06 303 TYR A O 1
ATOM 2285 N N . PHE A 1 304 ? 5.367 -18.344 -0.522 1 98.5 304 PHE A N 1
ATOM 2286 C CA . PHE A 1 304 ? 6.137 -17.484 -1.424 1 98.5 304 PHE A CA 1
ATOM 2287 C C . PHE A 1 304 ? 7.16 -18.312 -2.199 1 98.5 304 PHE A C 1
ATOM 2289 O O . PHE A 1 304 ? 7.91 -19.094 -1.612 1 98.5 304 PHE A O 1
ATOM 2296 N N . LEU A 1 305 ? 7.121 -18.219 -3.482 1 98.5 305 LEU A N 1
ATOM 2297 C CA . LEU A 1 305 ? 8.164 -18.781 -4.328 1 98.5 305 LEU A CA 1
ATOM 2298 C C . LEU A 1 305 ? 9.219 -17.734 -4.676 1 98.5 305 LEU A C 1
ATOM 2300 O O . LEU A 1 305 ? 8.969 -16.859 -5.504 1 98.5 305 LEU A O 1
ATOM 2304 N N . THR A 1 306 ? 10.375 -17.859 -4.059 1 98.69 306 THR A N 1
ATOM 2305 C CA . THR A 1 306 ? 11.445 -16.906 -4.332 1 98.69 306 THR A CA 1
ATOM 2306 C C . THR A 1 306 ? 12.109 -17.203 -5.676 1 98.69 306 THR A C 1
ATOM 2308 O O . THR A 1 306 ? 12.578 -18.312 -5.906 1 98.69 306 THR A O 1
ATOM 2311 N N . LEU A 1 307 ? 12.117 -16.219 -6.527 1 98.62 307 LEU A N 1
ATOM 2312 C CA . LEU A 1 307 ? 12.711 -16.406 -7.852 1 98.62 307 LEU A CA 1
ATOM 2313 C C . LEU A 1 307 ? 14.031 -15.641 -7.965 1 98.62 307 LEU A C 1
ATOM 2315 O O . LEU A 1 307 ? 14.875 -15.984 -8.797 1 98.62 307 LEU A O 1
ATOM 2319 N N . SER A 1 308 ? 14.242 -14.602 -7.16 1 98.56 308 SER A N 1
ATOM 2320 C CA . SER A 1 308 ? 15.492 -13.852 -7.125 1 98.56 308 SER A CA 1
ATOM 2321 C C . SER A 1 308 ? 15.742 -13.266 -5.742 1 98.56 308 SER A C 1
ATOM 2323 O O . SER A 1 308 ? 14.805 -12.922 -5.02 1 98.56 308 SER A O 1
ATOM 2325 N N . PHE A 1 309 ? 16.938 -13.258 -5.309 1 98.81 309 PHE A N 1
ATOM 2326 C CA . PHE A 1 309 ? 17.438 -12.625 -4.098 1 98.81 309 PHE A CA 1
ATOM 2327 C C . PHE A 1 309 ? 18.828 -12.031 -4.332 1 98.81 309 PHE A C 1
ATOM 2329 O O . PHE A 1 309 ? 19.828 -12.75 -4.305 1 98.81 309 PHE A O 1
ATOM 2336 N N . ASP A 1 310 ? 18.812 -10.664 -4.559 1 98.62 310 ASP A N 1
ATOM 2337 C CA . ASP A 1 310 ? 20.016 -9.992 -5.035 1 98.62 310 ASP A CA 1
ATOM 2338 C C . ASP A 1 310 ? 20.438 -8.875 -4.082 1 98.62 310 ASP A C 1
ATOM 2340 O O . ASP A 1 310 ? 19.578 -8.234 -3.455 1 98.62 310 ASP A O 1
ATOM 2344 N N . LEU A 1 311 ? 21.703 -8.711 -3.998 1 98.62 311 LEU A N 1
ATOM 2345 C CA . LEU A 1 311 ? 22.266 -7.582 -3.27 1 98.62 311 LEU A CA 1
ATOM 2346 C C . LEU A 1 311 ? 22.906 -6.586 -4.227 1 98.62 311 LEU A C 1
ATOM 2348 O O . LEU A 1 311 ? 23.75 -6.961 -5.047 1 98.62 311 LEU A O 1
ATOM 2352 N N . TYR A 1 312 ? 22.484 -5.305 -4.148 1 98.62 312 TYR A N 1
ATOM 2353 C CA . TYR A 1 312 ? 23.031 -4.238 -4.977 1 98.62 312 TYR A CA 1
ATOM 2354 C C . TYR A 1 312 ? 23.797 -3.229 -4.129 1 98.62 312 TYR A C 1
ATOM 2356 O O . TYR A 1 312 ? 23.469 -3.004 -2.965 1 98.62 312 TYR A O 1
ATOM 2364 N 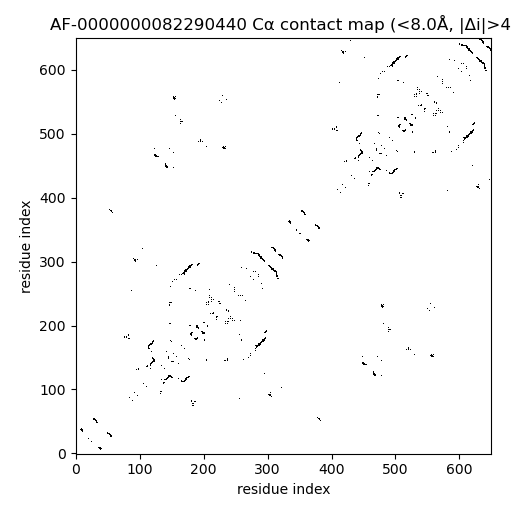N . ASN A 1 313 ? 24.844 -2.652 -4.695 1 97.44 313 ASN A N 1
ATOM 2365 C CA . ASN A 1 313 ? 25.5 -1.523 -4.047 1 97.44 313 ASN A CA 1
ATOM 2366 C C . ASN A 1 313 ? 24.875 -0.196 -4.461 1 97.44 313 ASN A C 1
ATOM 2368 O O . ASN A 1 313 ? 23.891 -0.175 -5.191 1 97.44 313 ASN A O 1
ATOM 2372 N N . ASN A 1 314 ? 25.406 0.874 -3.969 1 96.25 314 ASN A N 1
ATOM 2373 C CA . ASN A 1 314 ? 24.797 2.182 -4.195 1 96.25 314 ASN A CA 1
ATOM 2374 C C . ASN A 1 314 ? 25.094 2.707 -5.598 1 96.25 314 ASN A C 1
ATOM 2376 O O . ASN A 1 314 ? 24.641 3.789 -5.969 1 96.25 314 ASN A O 1
ATOM 2380 N N . SER A 1 315 ? 25.812 1.97 -6.465 1 95.5 315 SER A N 1
ATOM 2381 C CA . SER A 1 315 ? 26.031 2.311 -7.867 1 95.5 315 SER A CA 1
ATOM 2382 C C . SER A 1 315 ? 25.078 1.542 -8.781 1 95.5 315 SER A C 1
ATOM 2384 O O . SER A 1 315 ? 25.141 1.688 -10 1 95.5 315 SER A O 1
ATOM 2386 N N . GLY A 1 316 ? 24.25 0.66 -8.18 1 96.12 316 GLY A N 1
ATOM 2387 C CA . GLY A 1 316 ? 23.281 -0.1 -8.945 1 96.12 316 GLY A CA 1
ATOM 2388 C C . GLY A 1 316 ? 23.844 -1.401 -9.492 1 96.12 316 GLY A C 1
ATOM 2389 O O . GLY A 1 316 ? 23.234 -2.033 -10.359 1 96.12 316 GLY A O 1
ATOM 2390 N N . GLU A 1 317 ? 24.984 -1.777 -8.992 1 97.19 317 GLU A N 1
ATOM 2391 C CA . GLU A 1 317 ? 25.609 -3.021 -9.438 1 97.19 317 GLU A CA 1
ATOM 2392 C C . GLU A 1 317 ? 25.234 -4.18 -8.516 1 97.19 317 GLU A C 1
ATOM 2394 O O . GLU A 1 317 ? 25.281 -4.047 -7.289 1 97.19 317 GLU A O 1
ATOM 2399 N N . LYS A 1 318 ? 24.859 -5.254 -9.133 1 97.69 318 LYS A N 1
ATOM 2400 C CA . LYS A 1 318 ? 24.656 -6.465 -8.344 1 97.69 318 LYS A CA 1
ATOM 2401 C C . LYS A 1 318 ? 25.969 -7 -7.797 1 97.69 318 LYS A C 1
ATOM 2403 O O . LYS A 1 318 ? 26.875 -7.32 -8.562 1 97.69 318 LYS A O 1
ATOM 2408 N N . VAL A 1 319 ? 26.078 -7.164 -6.516 1 97.06 319 VAL A N 1
ATOM 2409 C CA . VAL A 1 319 ? 27.344 -7.531 -5.914 1 97.06 319 VAL A CA 1
ATOM 2410 C C . VAL A 1 319 ? 27.281 -8.961 -5.379 1 97.06 319 VAL A C 1
ATOM 2412 O O . VAL A 1 319 ? 28.312 -9.609 -5.188 1 97.06 319 VAL A O 1
ATOM 2415 N N . GLU A 1 320 ? 26.047 -9.461 -5.074 1 97 320 GLU A N 1
ATOM 2416 C CA . GLU A 1 320 ? 25.875 -10.82 -4.574 1 97 320 GLU A CA 1
ATOM 2417 C C . GLU A 1 320 ? 24.531 -11.398 -4.992 1 97 320 GLU A C 1
ATOM 2419 O O . GLU A 1 320 ? 23.531 -10.672 -5.078 1 97 320 GLU A O 1
ATOM 2424 N N . ASP A 1 321 ? 24.516 -12.625 -5.348 1 97.38 321 ASP A N 1
ATOM 2425 C CA . ASP A 1 321 ? 23.312 -13.445 -5.449 1 97.38 321 ASP A CA 1
ATOM 2426 C C . ASP A 1 321 ? 23.078 -14.242 -4.168 1 97.38 321 ASP A C 1
ATOM 2428 O O . ASP A 1 321 ? 23.859 -15.148 -3.852 1 97.38 321 ASP A O 1
ATOM 2432 N N . LEU A 1 322 ? 22 -13.977 -3.484 1 97.19 322 LEU A N 1
ATOM 2433 C CA . LEU A 1 322 ? 21.781 -14.539 -2.154 1 97.19 322 LEU A CA 1
ATOM 2434 C C . LEU A 1 322 ? 20.75 -15.664 -2.197 1 97.19 322 LEU A C 1
ATOM 2436 O O . LEU A 1 322 ? 20.391 -16.219 -1.156 1 97.19 322 LEU A O 1
ATOM 2440 N N . LEU A 1 323 ? 20.234 -15.977 -3.377 1 96.12 323 LEU A N 1
ATOM 2441 C CA . LEU A 1 323 ? 19.203 -17 -3.508 1 96.12 323 LEU A CA 1
ATOM 2442 C C . LEU A 1 323 ? 19.719 -18.359 -3.041 1 96.12 323 LEU A C 1
ATOM 2444 O O . LEU A 1 323 ? 20.844 -18.734 -3.363 1 96.12 323 LEU A O 1
ATOM 2448 N N . TRP A 1 324 ? 19.016 -19.094 -2.287 1 88.62 324 TRP A N 1
ATOM 2449 C CA . TRP A 1 324 ? 19.391 -20.406 -1.799 1 88.62 324 TRP A CA 1
ATOM 2450 C C . TRP A 1 324 ? 19.125 -21.469 -2.855 1 88.62 324 TRP A C 1
ATOM 2452 O O . TRP A 1 324 ? 18.453 -21.219 -3.85 1 88.62 324 TRP A O 1
ATOM 2462 N N . ASP A 1 325 ? 19.703 -22.672 -2.611 1 76.31 325 ASP A N 1
ATOM 2463 C CA . ASP A 1 325 ? 19.594 -23.812 -3.514 1 76.31 325 ASP A CA 1
ATOM 2464 C C . ASP A 1 325 ? 18.266 -24.547 -3.309 1 76.31 325 ASP A C 1
ATOM 2466 O O . ASP A 1 325 ? 17.734 -24.562 -2.201 1 76.31 325 ASP A O 1
ATOM 2470 N N . MET B 1 1 ? 7.531 29.469 46.062 1 18.8 1 MET B N 1
ATOM 2471 C CA . MET B 1 1 ? 7.984 28.141 45.656 1 18.8 1 MET B CA 1
ATOM 2472 C C . MET B 1 1 ? 7.066 27.562 44.594 1 18.8 1 MET B C 1
ATOM 2474 O O . MET B 1 1 ? 5.941 27.156 44.875 1 18.8 1 MET B O 1
ATOM 2478 N N . LYS B 1 2 ? 6.977 28.094 43.375 1 24.62 2 LYS B N 1
ATOM 2479 C CA . LYS B 1 2 ? 5.906 28.156 42.406 1 24.62 2 LYS B CA 1
ATOM 2480 C C . LYS B 1 2 ? 5.535 26.75 41.906 1 24.62 2 LYS B C 1
ATOM 2482 O O . LYS B 1 2 ? 6.414 25.938 41.625 1 24.62 2 LYS B O 1
ATOM 2487 N N . SER B 1 3 ? 4.426 26.156 42.438 1 23.56 3 SER B N 1
ATOM 2488 C CA . SER B 1 3 ? 3.756 24.875 42.281 1 23.56 3 SER B CA 1
ATOM 2489 C C . SER B 1 3 ? 3.627 24.516 40.812 1 23.56 3 SER B C 1
ATOM 2491 O O . SER B 1 3 ? 2.82 25.109 40.062 1 23.56 3 SER B O 1
ATOM 2493 N N . TRP B 1 4 ? 4.688 24.484 40.094 1 25.55 4 TRP B N 1
ATOM 2494 C CA . TRP B 1 4 ? 5.023 24.531 38.656 1 25.55 4 TRP B CA 1
ATOM 2495 C C . TRP B 1 4 ? 4.387 23.359 37.938 1 25.55 4 TRP B C 1
ATOM 2497 O O . TRP B 1 4 ? 4.684 23.109 36.75 1 25.55 4 TRP B O 1
ATOM 2507 N N . TRP B 1 5 ? 3.947 22.328 38.781 1 26.28 5 TRP B N 1
ATOM 2508 C CA . TRP B 1 5 ? 3.588 21.078 38.156 1 26.28 5 TRP B CA 1
ATOM 2509 C C . TRP B 1 5 ? 2.238 21.172 37.469 1 26.28 5 TRP B C 1
ATOM 2511 O O . TRP B 1 5 ? 1.198 20.891 38.062 1 26.28 5 TRP B O 1
ATOM 2521 N N . PRO B 1 6 ? 2.01 22.234 36.781 1 28.91 6 PRO B N 1
ATOM 2522 C CA . PRO B 1 6 ? 0.581 22.312 36.469 1 28.91 6 PRO B CA 1
ATOM 2523 C C . PRO B 1 6 ? 0.04 21.016 35.875 1 28.91 6 PRO B C 1
ATOM 2525 O O . PRO B 1 6 ? 0.634 19.953 36.062 1 28.91 6 PRO B O 1
ATOM 2528 N N . ASN B 1 7 ? -0.807 21.234 34.844 1 25.5 7 ASN B N 1
ATOM 2529 C CA . ASN B 1 7 ? -1.897 20.422 34.312 1 25.5 7 ASN B CA 1
ATOM 2530 C C . ASN B 1 7 ? -1.375 19.219 33.531 1 25.5 7 ASN B C 1
ATOM 2532 O O . ASN B 1 7 ? -1.863 18.906 32.438 1 25.5 7 ASN B O 1
ATOM 2536 N N . ARG B 1 8 ? -0.133 18.906 33.688 1 26.5 8 ARG B N 1
ATOM 2537 C CA . ARG B 1 8 ? 0.433 17.828 32.875 1 26.5 8 ARG B CA 1
ATOM 2538 C C . ARG B 1 8 ? -0.019 16.469 33.406 1 26.5 8 ARG B C 1
ATOM 2540 O O . ARG B 1 8 ? 0.055 16.188 34.594 1 26.5 8 ARG B O 1
ATOM 2547 N N . LYS B 1 9 ? -1.005 15.891 32.75 1 27.97 9 LYS B N 1
ATOM 2548 C CA . LYS B 1 9 ? -1.531 14.594 33.156 1 27.97 9 LYS B CA 1
ATOM 2549 C C . LYS B 1 9 ? -0.43 13.539 33.188 1 27.97 9 LYS B C 1
ATOM 2551 O O . LYS B 1 9 ? 0.318 13.383 32.219 1 27.97 9 LYS B O 1
ATOM 2556 N N . ILE B 1 10 ? 0.266 13.453 34.312 1 26.98 10 ILE B N 1
ATOM 2557 C CA . ILE B 1 10 ? 1.282 12.445 34.625 1 26.98 10 ILE B CA 1
ATOM 2558 C C . ILE B 1 10 ? 0.633 11.07 34.719 1 26.98 10 ILE B C 1
ATOM 2560 O O . ILE B 1 10 ? -0.367 10.891 35.406 1 26.98 10 ILE B O 1
ATOM 2564 N N . VAL B 1 11 ? 0.774 10.305 33.719 1 27.53 11 VAL B N 1
ATOM 2565 C CA . VAL B 1 11 ? 0.281 8.93 33.812 1 27.53 11 VAL B CA 1
ATOM 2566 C C . VAL B 1 11 ? 1.243 8.102 34.656 1 27.53 11 VAL B C 1
ATOM 2568 O O . VAL B 1 11 ? 2.445 8.062 34.375 1 27.53 11 VAL B O 1
ATOM 2571 N N . PHE B 1 12 ? 1.044 8.047 35.938 1 26.88 12 PHE B N 1
ATOM 2572 C CA . PHE B 1 12 ? 1.896 7.312 36.875 1 26.88 12 PHE B CA 1
ATOM 2573 C C . PHE B 1 12 ? 1.538 5.832 36.875 1 26.88 12 PHE B C 1
ATOM 2575 O O . PHE B 1 12 ? 0.36 5.473 36.844 1 26.88 12 PHE B O 1
ATOM 2582 N N . PHE B 1 13 ? 2.439 5.094 36.312 1 26.8 13 PHE B N 1
ATOM 2583 C CA . PHE B 1 13 ? 2.291 3.654 36.469 1 26.8 13 PHE B CA 1
ATOM 2584 C C . PHE B 1 13 ? 2.883 3.189 37.781 1 26.8 13 PHE B C 1
ATOM 2586 O O . PHE B 1 13 ? 4.008 3.559 38.125 1 26.8 13 PHE B O 1
ATOM 2593 N N . LEU B 1 14 ? 2.072 3.232 38.75 1 26.39 14 LEU B N 1
ATOM 2594 C CA . LEU B 1 14 ? 2.574 2.828 40.062 1 26.39 14 LEU B CA 1
ATOM 2595 C C . LEU B 1 14 ? 2.635 1.31 40.188 1 26.39 14 LEU B C 1
ATOM 2597 O O . LEU B 1 14 ? 1.667 0.619 39.844 1 26.39 14 LEU B O 1
ATOM 2601 N N . PHE B 1 15 ? 3.805 0.819 40.031 1 26.42 15 PHE B N 1
ATOM 2602 C CA . PHE B 1 15 ? 4.094 -0.6 40.188 1 26.42 15 PHE B CA 1
ATOM 2603 C C . PHE B 1 15 ? 4.289 -0.937 41.656 1 26.42 15 PHE B C 1
ATOM 2605 O O . PHE B 1 15 ? 4.871 -0.15 42.406 1 26.42 15 PHE B O 1
ATOM 2612 N N . SER B 1 16 ? 3.184 -1.281 42.219 1 25.94 16 SER B N 1
ATOM 2613 C CA . SER B 1 16 ? 3.393 -1.684 43.594 1 25.94 16 SER B CA 1
ATOM 2614 C C . SER B 1 16 ? 4.152 -3.004 43.688 1 25.94 16 SER B C 1
ATOM 2616 O O . SER B 1 16 ? 3.822 -3.961 42.969 1 25.94 16 SER B O 1
ATOM 2618 N N . GLN B 1 17 ? 5.387 -2.885 43.969 1 27.03 17 GLN B N 1
ATOM 2619 C CA . GLN B 1 17 ? 6.227 -4.016 44.344 1 27.03 17 GLN B CA 1
ATOM 2620 C C . GLN B 1 17 ? 5.766 -4.629 45.688 1 27.03 17 GLN B C 1
ATOM 2622 O O . GLN B 1 17 ? 5.734 -3.947 46.719 1 27.03 17 GLN B O 1
ATOM 2627 N N . LYS B 1 18 ? 4.633 -5.387 45.594 1 27.47 18 LYS B N 1
ATOM 2628 C CA . LYS B 1 18 ? 4.539 -6.086 46.844 1 27.47 18 LYS B CA 1
ATOM 2629 C C . LYS B 1 18 ? 5.723 -7.027 47.062 1 27.47 18 LYS B C 1
ATOM 2631 O O . LYS B 1 18 ? 6.145 -7.711 46.125 1 27.47 18 LYS B O 1
ATOM 2636 N N . GLU B 1 19 ? 6.488 -6.699 48 1 29.5 19 GLU B N 1
ATOM 2637 C CA . GLU B 1 19 ? 7.516 -7.559 48.562 1 29.5 19 GLU B CA 1
ATOM 2638 C C . GLU B 1 19 ? 7 -8.984 48.781 1 29.5 19 GLU B C 1
ATOM 2640 O O . GLU B 1 19 ? 6.027 -9.203 49.5 1 29.5 19 GLU B O 1
ATOM 2645 N N . ALA B 1 20 ? 6.895 -9.781 47.625 1 28.23 20 ALA B N 1
ATOM 2646 C CA . ALA B 1 20 ? 6.676 -11.156 48.062 1 28.23 20 ALA B CA 1
ATOM 2647 C C . ALA B 1 20 ? 7.734 -11.578 49.062 1 28.23 20 ALA B C 1
ATOM 2649 O O . ALA B 1 20 ? 8.914 -11.258 48.906 1 28.23 20 ALA B O 1
ATOM 2650 N N . LYS B 1 21 ? 7.344 -11.695 50.219 1 31.72 21 LYS B N 1
ATOM 2651 C CA . LYS B 1 21 ? 8.227 -12.25 51.25 1 31.72 21 LYS B CA 1
ATOM 2652 C C . LYS B 1 21 ? 8.992 -13.453 50.719 1 31.72 21 LYS B C 1
ATOM 2654 O O . LYS B 1 21 ? 9.969 -13.891 51.312 1 31.72 21 LYS B O 1
ATOM 2659 N N . GLY B 1 22 ? 8.281 -14.406 50.125 1 28.73 22 GLY B N 1
ATOM 2660 C CA . GLY B 1 22 ? 9.156 -15.539 49.906 1 28.73 22 GLY B CA 1
ATOM 2661 C C . GLY B 1 22 ? 10.086 -15.344 48.719 1 28.73 22 GLY B C 1
ATOM 2662 O O . GLY B 1 22 ? 9.984 -14.344 48 1 28.73 22 GLY B O 1
ATOM 2663 N N . GLU B 1 23 ? 11.031 -16.266 48.312 1 29.28 23 GLU B N 1
ATOM 2664 C CA . GLU B 1 23 ? 12.227 -16.188 47.469 1 29.28 23 GLU B CA 1
ATOM 2665 C C . GLU B 1 23 ? 11.906 -15.57 46.125 1 29.28 23 GLU B C 1
ATOM 2667 O O . GLU B 1 23 ? 12.641 -14.719 45.625 1 29.28 23 GLU B O 1
ATOM 2672 N N . GLU B 1 24 ? 11.305 -16.406 45.156 1 28.8 24 GLU B N 1
ATOM 2673 C CA . GLU B 1 24 ? 11.438 -16.188 43.719 1 28.8 24 GLU B CA 1
ATOM 2674 C C . GLU B 1 24 ? 10.516 -15.07 43.219 1 28.8 24 GLU B C 1
ATOM 2676 O O . GLU B 1 24 ? 9.305 -15.133 43.406 1 28.8 24 GLU B O 1
ATOM 2681 N N . GLU B 1 25 ? 10.969 -13.852 43.312 1 27.47 25 GLU B N 1
ATOM 2682 C CA . GLU B 1 25 ? 10.305 -12.57 43.094 1 27.47 25 GLU B CA 1
ATOM 2683 C C . GLU B 1 25 ? 9.609 -12.516 41.75 1 27.47 25 GLU B C 1
ATOM 2685 O O . GLU B 1 25 ? 10.258 -12.602 40.719 1 27.47 25 GLU B O 1
ATOM 2690 N N . GLU B 1 26 ? 8.453 -13.188 41.688 1 26.81 26 GLU B N 1
ATOM 2691 C CA . GLU B 1 26 ? 7.574 -13.219 40.531 1 26.81 26 GLU B CA 1
ATOM 2692 C C . GLU B 1 26 ? 7.203 -11.805 40.094 1 26.81 26 GLU B C 1
ATOM 2694 O O . GLU B 1 26 ? 6.707 -11.008 40.875 1 26.81 26 GLU B O 1
ATOM 2699 N N . CYS B 1 27 ? 8.109 -11.18 39.375 1 25.22 27 CYS B N 1
ATOM 2700 C CA . CYS B 1 27 ? 7.887 -9.82 38.906 1 25.22 27 CYS B CA 1
ATOM 2701 C C . CYS B 1 27 ? 6.602 -9.734 38.094 1 25.22 27 CYS B C 1
ATOM 2703 O O . CYS B 1 27 ? 6.43 -10.461 37.094 1 25.22 27 CYS B O 1
ATOM 2705 N N . LEU B 1 28 ? 5.523 -9.5 38.719 1 25.78 28 LEU B N 1
ATOM 2706 C CA . LEU B 1 28 ? 4.18 -9.312 38.188 1 25.78 28 LEU B CA 1
ATOM 2707 C C . LEU B 1 28 ? 4.141 -8.125 37.219 1 25.78 28 LEU B C 1
ATOM 2709 O O . LEU B 1 28 ? 4.586 -7.027 37.562 1 25.78 28 LEU B O 1
ATOM 2713 N N . CYS B 1 29 ? 4.504 -8.344 35.938 1 25.69 29 CYS B N 1
ATOM 2714 C CA . CYS B 1 29 ? 4.395 -7.281 34.969 1 25.69 29 CYS B CA 1
ATOM 2715 C C . CYS B 1 29 ? 2.945 -6.848 34.781 1 25.69 29 CYS B C 1
ATOM 2717 O O . CYS B 1 29 ? 2.068 -7.684 34.531 1 25.69 29 CYS B O 1
ATOM 2719 N N . MET B 1 30 ? 2.461 -5.898 35.5 1 26.19 30 MET B N 1
ATOM 2720 C CA . MET B 1 30 ? 1.148 -5.27 35.375 1 26.19 30 MET B CA 1
ATOM 2721 C C . MET B 1 30 ? 0.989 -4.559 34.031 1 26.19 30 MET B C 1
ATOM 2723 O O . MET B 1 30 ? 1.86 -3.789 33.625 1 26.19 30 MET B O 1
ATOM 2727 N N . ILE B 1 31 ? 0.551 -5.293 33.031 1 27.97 31 ILE B N 1
ATOM 2728 C CA . ILE B 1 31 ? 0.191 -4.652 31.781 1 27.97 31 ILE B CA 1
ATOM 2729 C C . ILE B 1 31 ? -1.032 -3.762 31.984 1 27.97 31 ILE B C 1
ATOM 2731 O O . ILE B 1 31 ? -2.037 -4.195 32.562 1 27.97 31 ILE B O 1
ATOM 2735 N N . PRO B 1 32 ? -0.826 -2.395 31.938 1 29.61 32 PRO B N 1
ATOM 2736 C CA . PRO B 1 32 ? -1.99 -1.52 32.094 1 29.61 32 PRO B CA 1
ATOM 2737 C C . PRO B 1 32 ? -3.088 -1.804 31.078 1 29.61 32 PRO B C 1
ATOM 2739 O O . PRO B 1 32 ? -2.799 -2.234 29.969 1 29.61 32 PRO B O 1
ATOM 2742 N N . ASP B 1 33 ? -4.141 -2.447 31.531 1 30.22 33 ASP B N 1
ATOM 2743 C CA . ASP B 1 33 ? -5.285 -2.729 30.672 1 30.22 33 ASP B CA 1
ATOM 2744 C C . ASP B 1 33 ? -5.711 -1.481 29.906 1 30.22 33 ASP B C 1
ATOM 2746 O O . ASP B 1 33 ? -6.246 -1.582 28.797 1 30.22 33 ASP B O 1
ATOM 2750 N N . ARG B 1 34 ? -5.961 -0.467 30.656 1 29.05 34 ARG B N 1
ATOM 2751 C CA . ARG B 1 34 ? -6.375 0.816 30.094 1 29.05 34 ARG B CA 1
ATOM 2752 C C . ARG B 1 34 ? -5.332 1.895 30.359 1 29.05 34 ARG B C 1
ATOM 2754 O O . ARG B 1 34 ? -4.66 1.873 31.391 1 29.05 34 ARG B O 1
ATOM 2761 N N . VAL B 1 35 ? -4.66 2.285 29.328 1 29.86 35 VAL B N 1
ATOM 2762 C CA . VAL B 1 35 ? -3.818 3.473 29.391 1 29.86 35 VAL B CA 1
ATOM 2763 C C . VAL B 1 35 ? -4.688 4.707 29.625 1 29.86 35 VAL B C 1
ATOM 2765 O O . VAL B 1 35 ? -5.594 4.996 28.844 1 29.86 35 VAL B O 1
ATOM 2768 N N . VAL B 1 36 ? -5.027 4.914 30.922 1 28.39 36 VAL B N 1
ATOM 2769 C CA . VAL B 1 36 ? -5.742 6.156 31.188 1 28.39 36 VAL B CA 1
ATOM 2770 C C . VAL B 1 36 ? -4.812 7.348 30.969 1 28.39 36 VAL B C 1
ATOM 2772 O O . VAL B 1 36 ? -3.734 7.414 31.578 1 28.39 36 VAL B O 1
ATOM 2775 N N . VAL B 1 37 ? -4.918 7.789 29.688 1 28.02 37 VAL B N 1
ATOM 2776 C CA . VAL B 1 37 ? -4.246 9.008 29.25 1 28.02 37 VAL B CA 1
ATOM 2777 C C . VAL B 1 37 ? -5.133 10.219 29.547 1 28.02 37 VAL B C 1
ATOM 2779 O O . VAL B 1 37 ? -6.277 10.281 29.109 1 28.02 37 VAL B O 1
ATOM 2782 N N . GLY B 1 38 ? -5.297 10.562 30.906 1 28.23 38 GLY B N 1
ATOM 2783 C CA . GLY B 1 38 ? -5.855 11.875 31.203 1 28.23 38 GLY B CA 1
ATOM 2784 C C . GLY B 1 38 ? -5.078 12.633 32.25 1 28.23 38 GLY B C 1
ATOM 2785 O O . GLY B 1 38 ? -4.27 12.055 32.969 1 28.23 38 GLY B O 1
ATOM 2786 N N . THR B 1 39 ? -4.906 14.031 32.062 1 29.03 39 THR B N 1
ATOM 2787 C CA . THR B 1 39 ? -4.203 14.945 32.938 1 29.03 39 THR B CA 1
ATOM 2788 C C . THR B 1 39 ? -4.734 14.82 34.375 1 29.03 39 THR B C 1
ATOM 2790 O O . THR B 1 39 ? -3.988 15.008 35.344 1 29.03 39 THR B O 1
ATOM 2793 N N . ASP B 1 40 ? -6.125 14.906 34.625 1 29.3 40 ASP B N 1
ATOM 2794 C CA . ASP B 1 40 ? -6.719 15.07 35.938 1 29.3 40 ASP B CA 1
ATOM 2795 C C . ASP B 1 40 ? -7.109 13.719 36.531 1 29.3 40 ASP B C 1
ATOM 2797 O O . ASP B 1 40 ? -8.07 13.625 37.312 1 29.3 40 ASP B O 1
ATOM 2801 N N . VAL B 1 41 ? -6.605 12.648 36.031 1 31.47 41 VAL B N 1
ATOM 2802 C CA . VAL B 1 41 ? -7.105 11.43 36.656 1 31.47 41 VAL B CA 1
ATOM 2803 C C . VAL B 1 41 ? -6.43 11.242 38.031 1 31.47 41 VAL B C 1
ATOM 2805 O O . VAL B 1 41 ? -5.207 11.359 38.125 1 31.47 41 VAL B O 1
ATOM 2808 N N . SER B 1 42 ? -7.215 11.492 39.125 1 30.25 42 SER B N 1
ATOM 2809 C CA . SER B 1 42 ? -6.773 11.242 40.5 1 30.25 42 SER B CA 1
ATOM 2810 C C . SER B 1 42 ? -6.254 9.82 40.656 1 30.25 42 SER B C 1
ATOM 2812 O O . SER B 1 42 ? -6.598 8.93 39.875 1 30.25 42 SER B O 1
ATOM 2814 N N . VAL B 1 43 ? -5.125 9.633 41.344 1 30.72 43 VAL B N 1
ATOM 2815 C CA . VAL B 1 43 ? -4.547 8.352 41.719 1 30.72 43 VAL B CA 1
ATOM 2816 C C . VAL B 1 43 ? -5.66 7.379 42.125 1 30.72 43 VAL B C 1
ATOM 2818 O O . VAL B 1 43 ? -5.602 6.191 41.781 1 30.72 43 VAL B O 1
ATOM 2821 N N . GLU B 1 44 ? -6.672 7.871 42.75 1 33.53 44 GLU B N 1
ATOM 2822 C CA . GLU B 1 44 ? -7.754 7.035 43.25 1 33.53 44 GLU B CA 1
ATOM 2823 C C . GLU B 1 44 ? -8.547 6.41 42.125 1 33.53 44 GLU B C 1
ATOM 2825 O O . GLU B 1 44 ? -8.922 5.238 42.188 1 33.53 44 GLU B O 1
ATOM 2830 N N . GLU B 1 45 ? -8.82 7.184 41.188 1 34.69 45 GLU B N 1
ATOM 2831 C CA . GLU B 1 45 ? -9.648 6.676 40.094 1 34.69 45 GLU B CA 1
ATOM 2832 C C . GLU B 1 45 ? -8.875 5.707 39.219 1 34.69 45 GLU B C 1
ATOM 2834 O O . GLU B 1 45 ? -9.453 4.789 38.625 1 34.69 45 GLU B O 1
ATOM 2839 N N . MET B 1 46 ? -7.543 5.84 39.188 1 31.52 46 MET B N 1
ATOM 2840 C CA . MET B 1 46 ? -6.676 4.926 38.438 1 31.52 46 MET B CA 1
ATOM 2841 C C . MET B 1 46 ? -6.727 3.525 39.062 1 31.52 46 MET B C 1
ATOM 2843 O O . MET B 1 46 ? -6.738 2.533 38.312 1 31.52 46 MET B O 1
ATOM 2847 N N . THR B 1 47 ? -6.742 3.494 40.25 1 30.31 47 THR B N 1
ATOM 2848 C CA . THR B 1 47 ? -6.676 2.236 41 1 30.31 47 THR B CA 1
ATOM 2849 C C . THR B 1 47 ? -7.992 1.476 40.875 1 30.31 47 THR B C 1
ATOM 2851 O O . THR B 1 47 ? -8.023 0.252 41.031 1 30.31 47 THR B O 1
ATOM 2854 N N . SER B 1 48 ? -9.07 2.199 40.844 1 31.38 48 SER B N 1
ATOM 2855 C CA . SER B 1 48 ? -10.328 1.473 40.938 1 31.38 48 SER B CA 1
ATOM 2856 C C . SER B 1 48 ? -10.617 0.709 39.625 1 31.38 48 SER B C 1
ATOM 2858 O O . SER B 1 48 ? -11.359 -0.278 39.656 1 31.38 48 SER B O 1
ATOM 2860 N N . SER B 1 49 ? -10.109 1.29 38.5 1 29.28 49 SER B N 1
ATOM 2861 C CA . SER B 1 49 ? -10.57 0.604 37.312 1 29.28 49 SER B CA 1
ATOM 2862 C C . SER B 1 49 ? -9.562 -0.453 36.844 1 29.28 49 SER B C 1
ATOM 2864 O O . SER B 1 49 ? -9.648 -0.966 35.75 1 29.28 49 SER B O 1
ATOM 2866 N N . PHE B 1 50 ? -8.539 -0.779 37.688 1 29.05 50 PHE B N 1
ATOM 2867 C CA . PHE B 1 50 ? -7.512 -1.762 37.344 1 29.05 50 PHE B CA 1
ATOM 2868 C C . PHE B 1 50 ? -8.086 -3.174 37.375 1 29.05 50 PHE B C 1
ATOM 2870 O O . PHE B 1 50 ? -8.578 -3.633 38.406 1 29.05 50 PHE B O 1
ATOM 2877 N N . SER B 1 51 ? -8.742 -3.521 36.344 1 27.62 51 SER B N 1
ATOM 2878 C CA . SER B 1 51 ? -8.938 -4.969 36.375 1 27.62 51 SER B CA 1
ATOM 2879 C C . SER B 1 51 ? -7.609 -5.703 36.281 1 27.62 51 SER B C 1
ATOM 2881 O O . SER B 1 51 ? -6.719 -5.293 35.531 1 27.62 51 SER B O 1
ATOM 2883 N N . GLN B 1 52 ? -7.043 -6.383 37.219 1 25.92 52 GLN B N 1
ATOM 2884 C CA . GLN B 1 52 ? -5.898 -7.23 37.531 1 25.92 52 GLN B CA 1
ATOM 2885 C C . GLN B 1 52 ? -5.637 -8.242 36.406 1 25.92 52 GLN B C 1
ATOM 2887 O O . GLN B 1 52 ? -6.438 -9.148 36.188 1 25.92 52 GLN B O 1
ATOM 2892 N N . VAL B 1 53 ? -5.254 -7.82 35.125 1 26.45 53 VAL B N 1
ATOM 2893 C CA . VAL B 1 53 ? -4.934 -8.945 34.25 1 26.45 53 VAL B CA 1
ATOM 2894 C C . VAL B 1 53 ? -3.488 -9.375 34.469 1 26.45 53 VAL B C 1
ATOM 2896 O O . VAL B 1 53 ? -2.59 -8.539 34.562 1 26.45 53 VAL B O 1
ATOM 2899 N N . SER B 1 54 ? -3.055 -10.562 34.938 1 25.94 54 SER B N 1
ATOM 2900 C CA . SER B 1 54 ? -1.816 -11.266 35.219 1 25.94 54 SER B CA 1
ATOM 2901 C C . SER B 1 54 ? -1.068 -11.648 33.969 1 25.94 54 SER B C 1
ATOM 2903 O O . SER B 1 54 ? -1.619 -12.336 33.094 1 25.94 54 SER B O 1
ATOM 2905 N N . ILE B 1 55 ? -0.249 -10.688 33.219 1 26.83 55 ILE B N 1
ATOM 2906 C CA . ILE B 1 55 ? 0.51 -11.141 32.062 1 26.83 55 ILE B CA 1
ATOM 2907 C C . ILE B 1 55 ? 1.878 -11.648 32.531 1 26.83 55 ILE B C 1
ATOM 2909 O O . ILE B 1 55 ? 2.568 -10.992 33.312 1 26.83 55 ILE B O 1
ATOM 2913 N N . PRO B 1 56 ? 2.246 -12.898 32.281 1 26.97 56 PRO B N 1
ATOM 2914 C CA . PRO B 1 56 ? 3.551 -13.477 32.625 1 26.97 56 PRO B CA 1
ATOM 2915 C C . PRO B 1 56 ? 4.695 -12.836 31.828 1 26.97 56 PRO B C 1
ATOM 2917 O O . PRO B 1 56 ? 4.598 -12.688 30.609 1 26.97 56 PRO B O 1
ATOM 2920 N N . LEU B 1 57 ? 5.359 -11.703 32.281 1 26.39 57 LEU B N 1
ATOM 2921 C CA . LEU B 1 57 ? 6.43 -11.016 31.578 1 26.39 57 LEU B CA 1
ATOM 2922 C C . LEU B 1 57 ? 7.719 -11.828 31.609 1 26.39 57 LEU B C 1
ATOM 2924 O O . LEU B 1 57 ? 8.219 -12.156 32.688 1 26.39 57 LEU B O 1
ATOM 2928 N N . LYS B 1 58 ? 7.93 -12.875 30.781 1 27.41 58 LYS B N 1
ATOM 2929 C CA . LYS B 1 58 ? 9.211 -13.586 30.812 1 27.41 58 LYS B CA 1
ATOM 2930 C C . LYS B 1 58 ? 10.375 -12.609 30.703 1 27.41 58 LYS B C 1
ATOM 2932 O O . LYS B 1 58 ? 11.516 -12.953 31.016 1 27.41 58 LYS B O 1
ATOM 2937 N N . HIS B 1 59 ? 10.438 -11.773 29.812 1 24.92 59 HIS B N 1
ATOM 2938 C CA . HIS B 1 59 ? 11.594 -10.914 29.625 1 24.92 59 HIS B CA 1
ATOM 2939 C C . HIS B 1 59 ? 11.5 -9.672 30.5 1 24.92 59 HIS B C 1
ATOM 2941 O O . HIS B 1 59 ? 10.406 -9.164 30.75 1 24.92 59 HIS B O 1
ATOM 2947 N N . THR B 1 60 ? 12.414 -9.617 31.422 1 23.48 60 THR B N 1
ATOM 2948 C CA . THR B 1 60 ? 12.609 -8.438 32.25 1 23.48 60 THR B CA 1
ATOM 2949 C C . THR B 1 60 ? 12.625 -7.172 31.406 1 23.48 60 THR B C 1
ATOM 2951 O O . THR B 1 60 ? 13.43 -7.055 30.484 1 23.48 60 THR B O 1
ATOM 2954 N N . ILE B 1 61 ? 11.523 -6.805 31.078 1 25.5 61 ILE B N 1
ATOM 2955 C CA . ILE B 1 61 ? 11.656 -5.469 30.5 1 25.5 61 ILE B CA 1
ATOM 2956 C C . ILE B 1 61 ? 12.289 -4.531 31.531 1 25.5 61 ILE B C 1
ATOM 2958 O O . ILE B 1 61 ? 11.82 -4.438 32.656 1 25.5 61 ILE B O 1
ATOM 2962 N N . TYR B 1 62 ? 13.586 -4.527 31.484 1 23.48 62 TYR B N 1
ATOM 2963 C CA . TYR B 1 62 ? 14.266 -3.475 32.219 1 23.48 62 TYR B CA 1
ATOM 2964 C C . TYR B 1 62 ? 13.578 -2.131 32.031 1 23.48 62 TYR B C 1
ATOM 2966 O O . TYR B 1 62 ? 13.375 -1.701 30.875 1 23.48 62 TYR B O 1
ATOM 2974 N N . LEU B 1 63 ? 12.586 -2.031 32.781 1 25.45 63 LEU B N 1
ATOM 2975 C CA . LEU B 1 63 ? 12.117 -0.655 32.906 1 25.45 63 LEU B CA 1
ATOM 2976 C C . LEU B 1 63 ? 13.281 0.296 33.156 1 25.45 63 LEU B C 1
ATOM 2978 O O . LEU B 1 63 ? 13.984 0.162 34.156 1 25.45 63 LEU B O 1
ATOM 2982 N N . GLN B 1 64 ? 14.188 0.36 32.188 1 23.25 64 GLN B N 1
ATOM 2983 C CA . GLN B 1 64 ? 15.141 1.415 32.5 1 23.25 64 GLN B CA 1
ATOM 2984 C C . GLN B 1 64 ? 14.453 2.557 33.25 1 23.25 64 GLN B C 1
ATOM 2986 O O . GLN B 1 64 ? 13.359 2.988 32.875 1 23.25 64 GLN B O 1
ATOM 2991 N N . ASP B 1 65 ? 14.508 2.629 34.5 1 26.02 65 ASP B N 1
ATOM 2992 C CA . ASP B 1 65 ? 14.32 3.701 35.469 1 26.02 65 ASP B CA 1
ATOM 2993 C C . ASP B 1 65 ? 14.281 5.066 34.781 1 26.02 65 ASP B C 1
ATOM 2995 O O . ASP B 1 65 ? 13.773 6.035 35.375 1 26.02 65 ASP B O 1
ATOM 2999 N N . SER B 1 66 ? 15.148 5.254 33.875 1 25.2 66 SER B N 1
ATOM 3000 C CA . SER B 1 66 ? 15.5 6.547 33.281 1 25.2 66 SER B CA 1
ATOM 3001 C C . SER B 1 66 ? 14.359 7.09 32.438 1 25.2 66 SER B C 1
ATOM 3003 O O . SER B 1 66 ? 14.562 7.441 31.281 1 25.2 66 SER B O 1
ATOM 3005 N N . PHE B 1 67 ? 13.297 6.441 32.312 1 27.67 67 PHE B N 1
ATOM 3006 C CA . PHE B 1 67 ? 12.25 7.277 31.734 1 27.67 67 PHE B CA 1
ATOM 3007 C C . PHE B 1 67 ? 11.961 8.484 32.625 1 27.67 67 PHE B C 1
ATOM 3009 O O . PHE B 1 67 ? 11.07 8.438 33.469 1 27.67 67 PHE B O 1
ATOM 3016 N N . LEU B 1 68 ? 12.875 8.828 33.469 1 26.34 68 LEU B N 1
ATOM 3017 C CA . LEU B 1 68 ? 12.867 10.172 34 1 26.34 68 LEU B CA 1
ATOM 3018 C C . LEU B 1 68 ? 12.242 11.156 33.031 1 26.34 68 LEU B C 1
ATOM 3020 O O . LEU B 1 68 ? 12.586 11.156 31.844 1 26.34 68 LEU B O 1
ATOM 3024 N N . PHE B 1 69 ? 10.953 11.453 33.25 1 29.69 69 PHE B N 1
ATOM 3025 C CA . PHE B 1 69 ? 10.438 12.703 32.688 1 29.69 69 PHE B CA 1
ATOM 3026 C C . PHE B 1 69 ? 11.555 13.719 32.531 1 29.69 69 PHE B C 1
ATOM 3028 O O . PHE B 1 69 ? 11.922 14.422 33.469 1 29.69 69 PHE B O 1
ATOM 3035 N N . LEU B 1 70 ? 12.578 13.258 31.938 1 30.19 70 LEU B N 1
ATOM 3036 C CA . LEU B 1 70 ? 13.578 14.289 31.672 1 30.19 70 LEU B CA 1
ATOM 3037 C C . LEU B 1 70 ? 12.93 15.539 31.094 1 30.19 70 LEU B C 1
ATOM 3039 O O . LEU B 1 70 ? 12 15.438 30.281 1 30.19 70 LEU B O 1
ATOM 3043 N N . PRO B 1 71 ? 13.047 16.562 31.812 1 36.06 71 PRO B N 1
ATOM 3044 C CA . PRO B 1 71 ? 12.57 17.875 31.344 1 36.06 71 PRO B CA 1
ATOM 3045 C C . PRO B 1 71 ? 12.586 17.984 29.812 1 36.06 71 PRO B C 1
ATOM 3047 O O . PRO B 1 71 ? 11.688 18.594 29.234 1 36.06 71 PRO B O 1
ATOM 3050 N N . SER B 1 72 ? 13.477 17.266 29.219 1 35.72 72 SER B N 1
ATOM 3051 C CA . SER B 1 72 ? 13.586 17.422 27.766 1 35.72 72 SER B CA 1
ATOM 3052 C C . SER B 1 72 ? 12.469 16.672 27.047 1 35.72 72 SER B C 1
ATOM 3054 O O . SER B 1 72 ? 11.945 17.141 26.047 1 35.72 72 SER B O 1
ATOM 3056 N N . ILE B 1 73 ? 12.133 15.453 27.578 1 42.41 73 ILE B N 1
ATOM 3057 C CA . ILE B 1 73 ? 11.078 14.695 26.922 1 42.41 73 ILE B CA 1
ATOM 3058 C C . ILE B 1 73 ? 9.742 15.422 27.078 1 42.41 73 ILE B C 1
ATOM 3060 O O . ILE B 1 73 ? 8.945 15.492 26.141 1 42.41 73 ILE B O 1
ATOM 3064 N N . GLN B 1 74 ? 9.555 15.992 28.266 1 42.78 74 GLN B N 1
ATOM 3065 C CA . GLN B 1 74 ? 8.328 16.75 28.5 1 42.78 74 GLN B CA 1
ATOM 3066 C C . GLN B 1 74 ? 8.227 17.938 27.562 1 42.78 74 GLN B C 1
ATOM 3068 O O . GLN B 1 74 ? 7.152 18.234 27.016 1 42.78 74 GLN B O 1
ATOM 3073 N N . LYS B 1 75 ? 9.391 18.594 27.438 1 44.62 75 LYS B N 1
ATOM 3074 C CA . LYS B 1 75 ? 9.398 19.75 26.562 1 44.62 75 LYS B CA 1
ATOM 3075 C C . LYS B 1 75 ? 9.109 19.359 25.125 1 44.62 75 LYS B C 1
ATOM 3077 O O . LYS B 1 75 ? 8.398 20.062 24.406 1 44.62 75 LYS B O 1
ATOM 3082 N N . ILE B 1 76 ? 9.672 18.219 24.719 1 46.81 76 ILE B N 1
ATOM 3083 C CA . ILE B 1 76 ? 9.523 17.766 23.344 1 46.81 76 ILE B CA 1
ATOM 3084 C C . ILE B 1 76 ? 8.062 17.422 23.062 1 46.81 76 ILE B C 1
ATOM 3086 O O . ILE B 1 76 ? 7.496 17.844 22.047 1 46.81 76 ILE B O 1
ATOM 3090 N N . ILE B 1 77 ? 7.582 16.719 24.078 1 60.28 77 ILE B N 1
ATOM 3091 C CA . ILE B 1 77 ? 6.195 16.297 23.906 1 60.28 77 ILE B CA 1
ATOM 3092 C C . ILE B 1 77 ? 5.285 17.516 23.891 1 60.28 77 ILE B C 1
ATOM 3094 O O . ILE B 1 77 ? 4.371 17.625 23.062 1 60.28 77 ILE B O 1
ATOM 3098 N N . MET B 1 78 ? 5.867 18.516 24.531 1 68.12 78 MET B N 1
ATOM 3099 C CA . MET B 1 78 ? 4.992 19.672 24.672 1 68.12 78 MET B CA 1
ATOM 3100 C C . MET B 1 78 ? 4.973 20.516 23.406 1 68.12 78 MET B C 1
ATOM 3102 O O . MET B 1 78 ? 3.914 20.984 22.984 1 68.12 78 MET B O 1
ATOM 3106 N N . ALA B 1 79 ? 6.133 20.562 22.766 1 77.31 79 ALA B N 1
ATOM 3107 C CA . ALA B 1 79 ? 6.172 21.422 21.594 1 77.31 79 ALA B CA 1
ATOM 3108 C C . ALA B 1 79 ? 5.375 20.797 20.438 1 77.31 79 ALA B C 1
ATOM 3110 O O . ALA B 1 79 ? 4.633 21.5 19.75 1 77.31 79 ALA B O 1
ATOM 3111 N N . THR B 1 80 ? 5.52 19.484 20.281 1 86 80 THR B N 1
ATOM 3112 C CA . THR B 1 80 ? 4.812 18.766 19.219 1 86 80 THR B CA 1
ATOM 3113 C C . THR B 1 80 ? 3.303 18.828 19.438 1 86 80 THR B C 1
ATOM 3115 O O . THR B 1 80 ? 2.553 19.219 18.547 1 86 80 THR B O 1
ATOM 3118 N N . LEU B 1 81 ? 2.902 18.578 20.578 1 85.19 81 LEU B N 1
ATOM 3119 C CA . LEU B 1 81 ? 1.478 18.531 20.891 1 85.19 81 LEU B CA 1
ATOM 3120 C C . LEU B 1 81 ? 0.855 19.922 20.828 1 85.19 81 LEU B C 1
ATOM 3122 O O . LEU B 1 81 ? -0.275 20.078 20.359 1 85.19 81 LEU B O 1
ATOM 3126 N N . SER B 1 82 ? 1.608 20.906 21.344 1 87.94 82 SER B N 1
ATOM 3127 C CA . SER B 1 82 ? 1.13 22.281 21.266 1 87.94 82 SER B CA 1
ATOM 3128 C C . SER B 1 82 ? 0.939 22.734 19.828 1 87.94 82 SER B C 1
ATOM 3130 O O . SER B 1 82 ? -0.061 23.359 19.5 1 87.94 82 SER B O 1
ATOM 3132 N N . LYS B 1 83 ? 1.884 22.328 19.047 1 91.56 83 LYS B N 1
ATOM 3133 C CA . LYS B 1 83 ? 1.779 22.703 17.641 1 91.56 83 LYS B CA 1
ATOM 3134 C C . LYS B 1 83 ? 0.591 22.016 16.984 1 91.56 83 LYS B C 1
ATOM 3136 O O . LYS B 1 83 ? -0.129 22.641 16.188 1 91.56 83 LYS B O 1
ATOM 3141 N N . ILE B 1 84 ? 0.405 20.75 17.25 1 92.88 84 ILE B N 1
ATOM 3142 C CA . ILE B 1 84 ? -0.708 20 16.672 1 92.88 84 ILE B CA 1
ATOM 3143 C C . ILE B 1 84 ? -2.029 20.641 17.094 1 92.88 84 ILE B C 1
ATOM 3145 O O . ILE B 1 84 ? -2.926 20.828 16.266 1 92.88 84 ILE B O 1
ATOM 3149 N N . ALA B 1 85 ? -2.143 21.047 18.312 1 90.31 85 ALA B N 1
ATOM 3150 C CA . ALA B 1 85 ? -3.367 21.672 18.812 1 90.31 85 ALA B CA 1
ATOM 3151 C C . ALA B 1 85 ? -3.648 22.984 18.078 1 90.31 85 ALA B C 1
ATOM 3153 O O . ALA B 1 85 ? -4.805 23.328 17.844 1 90.31 85 ALA B O 1
ATOM 3154 N N . LYS B 1 86 ? -2.652 23.672 17.734 1 92.12 86 LYS B N 1
ATOM 3155 C CA . LYS B 1 86 ? -2.797 24.969 17.094 1 92.12 86 LYS B CA 1
ATOM 3156 C C . LYS B 1 86 ? -3.055 24.828 15.594 1 92.12 86 LYS B C 1
ATOM 3158 O O . LYS B 1 86 ? -3.975 25.438 15.055 1 92.12 86 LYS B O 1
ATOM 3163 N N . ALA B 1 87 ? -2.307 24 14.945 1 94.81 87 ALA B N 1
ATOM 3164 C CA . ALA B 1 87 ? -2.336 23.891 13.484 1 94.81 87 ALA B CA 1
ATOM 3165 C C . ALA B 1 87 ? -3.447 22.953 13.031 1 94.81 87 ALA B C 1
ATOM 3167 O O . ALA B 1 87 ? -4.016 23.141 11.945 1 94.81 87 ALA B O 1
ATOM 3168 N N . PHE B 1 88 ? -3.723 21.953 13.812 1 96.81 88 PHE B N 1
ATOM 3169 C CA . PHE B 1 88 ? -4.703 20.922 13.484 1 96.81 88 PHE B CA 1
ATOM 3170 C C . PHE B 1 88 ? -5.652 20.688 14.656 1 96.81 88 PHE B C 1
ATOM 3172 O O . PHE B 1 88 ? -5.699 19.578 15.211 1 96.81 88 PHE B O 1
ATOM 3179 N N . PRO B 1 89 ? -6.453 21.656 14.859 1 94 89 PRO B N 1
ATOM 3180 C CA . PRO B 1 89 ? -7.328 21.547 16.031 1 94 89 PRO B CA 1
ATOM 3181 C C . PRO B 1 89 ? -8.305 20.375 15.93 1 94 89 PRO B C 1
ATOM 3183 O O . PRO B 1 89 ? -8.805 20.078 14.836 1 94 89 PRO B O 1
ATOM 3186 N N . LYS B 1 90 ? -8.547 19.609 16.969 1 93.19 90 LYS B N 1
ATOM 3187 C CA . LYS B 1 90 ? -9.5 18.516 17.125 1 93.19 90 LYS B CA 1
ATOM 3188 C C . LYS B 1 90 ? -8.906 17.188 16.672 1 93.19 90 LYS B C 1
ATOM 3190 O O . LYS B 1 90 ? -9.602 16.172 16.609 1 93.19 90 LYS B O 1
ATOM 3195 N N . ALA B 1 91 ? -7.598 17.234 16.281 1 96.69 91 ALA B N 1
ATOM 3196 C CA . ALA B 1 91 ? -6.93 15.969 15.984 1 96.69 91 ALA B CA 1
ATOM 3197 C C . ALA B 1 91 ? -6.953 15.039 17.203 1 96.69 91 ALA B C 1
ATOM 3199 O O . ALA B 1 91 ? -6.789 15.492 18.344 1 96.69 91 ALA B O 1
ATOM 3200 N N . VAL B 1 92 ? -7.16 13.773 16.969 1 94.5 92 VAL B N 1
ATOM 3201 C CA . VAL B 1 92 ? -7.164 12.789 18.047 1 94.5 92 VAL B CA 1
ATOM 3202 C C . VAL B 1 92 ? -6.117 11.711 17.766 1 94.5 92 VAL B C 1
ATOM 3204 O O . VAL B 1 92 ? -5.668 11.562 16.625 1 94.5 92 VAL B O 1
ATOM 3207 N N . SER B 1 93 ? -5.715 10.969 18.828 1 92.38 93 SER B N 1
ATOM 3208 C CA . SER B 1 93 ? -4.766 9.875 18.625 1 92.38 93 SER B CA 1
ATOM 3209 C C . SER B 1 93 ? -5.336 8.812 17.688 1 92.38 93 SER B C 1
ATOM 3211 O O . SER B 1 93 ? -6.555 8.68 17.562 1 92.38 93 SER B O 1
ATOM 3213 N N . ASN B 1 94 ? -4.496 8.062 17.016 1 96 94 ASN B N 1
ATOM 3214 C CA . ASN B 1 94 ? -4.945 6.961 16.156 1 96 94 ASN B CA 1
ATOM 3215 C C . ASN B 1 94 ? -5.879 6.016 16.922 1 96 94 ASN B C 1
ATOM 3217 O O . ASN B 1 94 ? -6.902 5.594 16.375 1 96 94 ASN B O 1
ATOM 3221 N N . GLU B 1 95 ? -5.516 5.668 18.125 1 90 95 GLU B N 1
ATOM 3222 C CA . GLU B 1 95 ? -6.316 4.746 18.922 1 90 95 GLU B CA 1
ATOM 3223 C C . GLU B 1 95 ? -7.719 5.301 19.172 1 90 95 GLU B C 1
ATOM 3225 O O . GLU B 1 95 ? -8.711 4.574 19.047 1 90 95 GLU B O 1
ATOM 3230 N N . ASP B 1 96 ? -7.746 6.605 19.5 1 93.19 96 ASP B N 1
ATOM 3231 C CA . ASP B 1 96 ? -9.039 7.246 19.734 1 93.19 96 ASP B CA 1
ATOM 3232 C C . ASP B 1 96 ? -9.867 7.277 18.438 1 93.19 96 ASP B C 1
ATOM 3234 O O . ASP B 1 96 ? -11.086 7.098 18.484 1 93.19 96 ASP B O 1
ATOM 3238 N N . LEU B 1 97 ? -9.219 7.547 17.359 1 97.69 97 LEU B N 1
ATOM 3239 C CA . LEU B 1 97 ? -9.922 7.547 16.078 1 97.69 97 LEU B CA 1
ATOM 3240 C C . LEU B 1 97 ? -10.562 6.191 15.805 1 97.69 97 LEU B C 1
ATOM 3242 O O . LEU B 1 97 ? -11.742 6.121 15.445 1 97.69 97 LEU B O 1
ATOM 3246 N N . VAL B 1 98 ? -9.766 5.121 15.953 1 97 98 VAL B N 1
ATOM 3247 C CA . VAL B 1 98 ? -10.258 3.775 15.688 1 97 98 VAL B CA 1
ATOM 3248 C C . VAL B 1 98 ? -11.453 3.473 16.594 1 97 98 VAL B C 1
ATOM 3250 O O . VAL B 1 98 ? -12.461 2.928 16.125 1 97 98 VAL B O 1
ATOM 3253 N N . ARG B 1 99 ? -11.336 3.84 17.812 1 94 99 ARG B N 1
ATOM 3254 C CA . ARG B 1 99 ? -12.422 3.625 18.75 1 94 99 ARG B CA 1
ATOM 3255 C C . ARG B 1 99 ? -13.68 4.379 18.328 1 94 99 ARG B C 1
ATOM 3257 O O . ARG B 1 99 ? -14.766 3.801 18.25 1 94 99 ARG B O 1
ATOM 3264 N N . ARG B 1 100 ? -13.57 5.656 18.047 1 95.38 100 ARG B N 1
ATOM 3265 C CA . ARG B 1 100 ? -14.703 6.496 17.672 1 95.38 100 ARG B CA 1
ATOM 3266 C C . ARG B 1 100 ? -15.383 5.98 16.406 1 95.38 100 ARG B C 1
ATOM 3268 O O . ARG B 1 100 ? -16.609 5.887 16.359 1 95.38 100 ARG B O 1
ATOM 3275 N N . VAL B 1 101 ? -14.578 5.664 15.438 1 98.44 101 VAL B N 1
ATOM 3276 C CA . VAL B 1 101 ? -15.102 5.195 14.164 1 98.44 101 VAL B CA 1
ATOM 3277 C C . VAL B 1 101 ? -15.812 3.855 14.352 1 98.44 101 VAL B C 1
ATOM 3279 O O . VAL B 1 101 ? -16.938 3.67 13.883 1 98.44 101 VAL B O 1
ATOM 3282 N N . SER B 1 102 ? -15.172 2.914 15.07 1 97.19 102 SER B N 1
ATOM 3283 C CA . SER B 1 102 ? -15.734 1.58 15.25 1 97.19 102 SER B CA 1
ATOM 3284 C C . SER B 1 102 ? -17.031 1.632 16.047 1 97.19 102 SER B C 1
ATOM 3286 O O . SER B 1 102 ? -18 0.932 15.727 1 97.19 102 SER B O 1
ATOM 3288 N N . GLU B 1 103 ? -17.047 2.459 17.094 1 93.5 103 GLU B N 1
ATOM 3289 C CA . GLU B 1 103 ? -18.25 2.604 17.906 1 93.5 103 GLU B CA 1
ATOM 3290 C C . GLU B 1 103 ? -19.406 3.158 17.094 1 93.5 103 GLU B C 1
ATOM 3292 O O . GLU B 1 103 ? -20.531 2.666 17.188 1 93.5 103 GLU B O 1
ATOM 3297 N N . ARG B 1 104 ? -19.141 4.113 16.312 1 96.88 104 ARG B N 1
ATOM 3298 C CA . ARG B 1 104 ? -20.188 4.719 15.484 1 96.88 104 ARG B CA 1
ATOM 3299 C C . ARG B 1 104 ? -20.703 3.729 14.445 1 96.88 104 ARG B C 1
ATOM 3301 O O . ARG B 1 104 ? -21.906 3.654 14.203 1 96.88 104 ARG B O 1
ATOM 3308 N N . LEU B 1 105 ? -19.844 2.998 13.883 1 98.06 105 LEU B N 1
ATOM 3309 C CA . LEU B 1 105 ? -20.203 2.125 12.773 1 98.06 105 LEU B CA 1
ATOM 3310 C C . LEU B 1 105 ? -20.922 0.877 13.273 1 98.06 105 LEU B C 1
ATOM 3312 O O . LEU B 1 105 ? -21.594 0.196 12.5 1 98.06 105 LEU B O 1
ATOM 3316 N N . MET B 1 106 ? -20.75 0.536 14.547 1 96 106 MET B N 1
ATOM 3317 C CA . MET B 1 106 ? -21.469 -0.588 15.133 1 96 106 MET B CA 1
ATOM 3318 C C . MET B 1 106 ? -22.984 -0.399 14.984 1 96 106 MET B C 1
ATOM 3320 O O . MET B 1 106 ? -23.719 -1.365 14.758 1 96 106 MET B O 1
ATOM 3324 N N . ASP B 1 107 ? -23.406 0.825 15.078 1 95.19 107 ASP B N 1
ATOM 3325 C CA . ASP B 1 107 ? -24.828 1.154 14.961 1 95.19 107 ASP B CA 1
ATOM 3326 C C . ASP B 1 107 ? -25.344 0.903 13.547 1 95.19 107 ASP B C 1
ATOM 3328 O O . ASP B 1 107 ? -26.547 0.827 13.32 1 95.19 107 ASP B O 1
ATOM 3332 N N . PHE B 1 108 ? -24.438 0.744 12.633 1 97 108 PHE B N 1
ATOM 3333 C CA . PHE B 1 108 ? -24.812 0.533 11.242 1 97 108 PHE B CA 1
ATOM 3334 C C . PHE B 1 108 ? -24.438 -0.876 10.789 1 97 108 PHE B C 1
ATOM 3336 O O . PHE B 1 108 ? -24.438 -1.168 9.594 1 97 108 PHE B O 1
ATOM 3343 N N . GLY B 1 109 ? -24 -1.71 11.773 1 96.12 109 GLY B N 1
ATOM 3344 C CA . GLY B 1 109 ? -23.828 -3.133 11.523 1 96.12 109 GLY B CA 1
ATOM 3345 C C . GLY B 1 109 ? -22.406 -3.498 11.133 1 96.12 109 GLY B C 1
ATOM 3346 O O . GLY B 1 109 ? -22.125 -4.656 10.82 1 96.12 109 GLY B O 1
ATOM 3347 N N . TYR B 1 110 ? -21.531 -2.562 11.117 1 98.19 110 TYR B N 1
ATOM 3348 C CA . TYR B 1 110 ? -20.141 -2.846 10.758 1 98.19 110 TYR B CA 1
ATOM 3349 C C . TYR B 1 110 ? -19.438 -3.645 11.859 1 98.19 110 TYR B C 1
ATOM 3351 O O . TYR B 1 110 ? -19.562 -3.322 13.039 1 98.19 110 TYR B O 1
ATOM 3359 N N . ASN B 1 111 ? -18.719 -4.652 11.484 1 95.31 111 ASN B N 1
ATOM 3360 C CA . ASN B 1 111 ? -17.922 -5.473 12.383 1 95.31 111 ASN B CA 1
ATOM 3361 C C . ASN B 1 111 ? -16.844 -6.254 11.625 1 95.31 111 ASN B C 1
ATOM 3363 O O . ASN B 1 111 ? -16.781 -6.184 10.398 1 95.31 111 ASN B O 1
ATOM 3367 N N . ARG B 1 112 ? -16.062 -6.957 12.312 1 94.38 112 ARG B N 1
ATOM 3368 C CA . ARG B 1 112 ? -14.914 -7.652 11.742 1 94.38 112 ARG B CA 1
ATOM 3369 C C . ARG B 1 112 ? -15.359 -8.664 10.688 1 94.38 112 ARG B C 1
ATOM 3371 O O . ARG B 1 112 ? -14.68 -8.852 9.672 1 94.38 112 ARG B O 1
ATOM 3378 N N . SER B 1 113 ? -16.469 -9.336 10.812 1 94.19 113 SER B N 1
ATOM 3379 C CA . SER B 1 113 ? -16.875 -10.461 9.977 1 94.19 113 SER B CA 1
ATOM 3380 C C . SER B 1 113 ? -17.531 -9.977 8.68 1 94.19 113 SER B C 1
ATOM 3382 O O . SER B 1 113 ? -17.594 -10.719 7.699 1 94.19 113 SER B O 1
ATOM 3384 N N . ASN B 1 114 ? -18.031 -8.773 8.656 1 96.44 114 ASN B N 1
ATOM 3385 C CA . ASN B 1 114 ? -18.812 -8.398 7.48 1 96.44 114 ASN B CA 1
ATOM 3386 C C . ASN B 1 114 ? -18.25 -7.129 6.828 1 96.44 114 ASN B C 1
ATOM 3388 O O . ASN B 1 114 ? -18.859 -6.594 5.898 1 96.44 114 ASN B O 1
ATOM 3392 N N . THR B 1 115 ? -17.141 -6.562 7.395 1 97.94 115 THR B N 1
ATOM 3393 C CA . THR B 1 115 ? -16.594 -5.301 6.902 1 97.94 115 THR B CA 1
ATOM 3394 C C . THR B 1 115 ? -15.234 -5.516 6.242 1 97.94 115 THR B C 1
ATOM 3396 O O . THR B 1 115 ? -14.352 -6.152 6.824 1 97.94 115 THR B O 1
ATOM 3399 N N . LEU B 1 116 ? -15.078 -5.074 5.039 1 98 116 LEU B N 1
ATOM 3400 C CA . LEU B 1 116 ? -13.758 -5.004 4.426 1 98 116 LEU B CA 1
ATOM 3401 C C . LEU B 1 116 ? -13.141 -3.623 4.617 1 98 116 LEU B C 1
ATOM 3403 O O . LEU B 1 116 ? -13.766 -2.607 4.305 1 98 116 LEU B O 1
ATOM 3407 N N . LEU B 1 117 ? -11.992 -3.578 5.168 1 98.62 117 LEU B N 1
ATOM 3408 C CA . LEU B 1 117 ? -11.234 -2.35 5.375 1 98.62 117 LEU B CA 1
ATOM 3409 C C . LEU B 1 117 ? -10.43 -1.993 4.125 1 98.62 117 LEU B C 1
ATOM 3411 O O . LEU B 1 117 ? -9.781 -2.857 3.533 1 98.62 117 LEU B O 1
ATOM 3415 N N . ALA B 1 118 ? -10.531 -0.775 3.707 1 98.69 118 ALA B N 1
ATOM 3416 C CA . ALA B 1 118 ? -9.703 -0.217 2.637 1 98.69 118 ALA B CA 1
ATOM 3417 C C . ALA B 1 118 ? -9.062 1.1 3.068 1 98.69 118 ALA B C 1
ATOM 3419 O O . ALA B 1 118 ? -9.57 1.775 3.969 1 98.69 118 ALA B O 1
ATOM 3420 N N . SER B 1 119 ? -7.941 1.398 2.469 1 98.69 119 SER B N 1
ATOM 3421 C CA . SER B 1 119 ? -7.266 2.648 2.805 1 98.69 119 SER B CA 1
ATOM 3422 C C . SER B 1 119 ? -6.688 3.314 1.562 1 98.69 119 SER B C 1
ATOM 3424 O O . SER B 1 119 ? -6.402 2.646 0.566 1 98.69 119 SER B O 1
ATOM 3426 N N . SER B 1 120 ? -6.629 4.531 1.532 1 98.44 120 SER B N 1
ATOM 3427 C CA . SER B 1 120 ? -5.855 5.359 0.612 1 98.44 120 SER B CA 1
ATOM 3428 C C . SER B 1 120 ? -4.938 6.316 1.367 1 98.44 120 SER B C 1
ATOM 3430 O O . SER B 1 120 ? -5.293 7.477 1.591 1 98.44 120 SER B O 1
ATOM 3432 N N . LEU B 1 121 ? -3.791 5.824 1.745 1 98.44 121 LEU B N 1
ATOM 3433 C CA . LEU B 1 121 ? -2.76 6.555 2.475 1 98.44 121 LEU B CA 1
ATOM 3434 C C . LEU B 1 121 ? -1.435 6.527 1.719 1 98.44 121 LEU B C 1
ATOM 3436 O O . LEU B 1 121 ? -1.291 5.793 0.738 1 98.44 121 LEU B O 1
ATOM 3440 N N . CYS B 1 122 ? -0.563 7.332 2.174 1 98.12 122 CYS B N 1
ATOM 3441 C CA . CYS B 1 122 ? 0.714 7.5 1.49 1 98.12 122 CYS B CA 1
ATOM 3442 C C . CYS B 1 122 ? 1.544 6.223 1.562 1 98.12 122 CYS B C 1
ATOM 3444 O O . CYS B 1 122 ? 1.406 5.441 2.504 1 98.12 122 CYS B O 1
ATOM 3446 N N . CYS B 1 123 ? 2.5 6.086 0.652 1 96.94 123 CYS B N 1
ATOM 3447 C CA . CYS B 1 123 ? 3.439 4.973 0.573 1 96.94 123 CYS B CA 1
ATOM 3448 C C . CYS B 1 123 ? 4.359 4.949 1.786 1 96.94 123 CYS B C 1
ATOM 3450 O O . CYS B 1 123 ? 4.957 3.916 2.1 1 96.94 123 CYS B O 1
ATOM 3452 N N . ASP B 1 124 ? 4.496 6.023 2.475 1 97.31 124 ASP B N 1
ATOM 3453 C CA . ASP B 1 124 ? 5.43 6.223 3.578 1 97.31 124 ASP B CA 1
ATOM 3454 C C . ASP B 1 124 ? 5.172 5.219 4.703 1 97.31 124 ASP B C 1
ATOM 3456 O O . ASP B 1 124 ? 4.023 5.008 5.102 1 97.31 124 ASP B O 1
ATOM 3460 N N . GLU B 1 125 ? 6.258 4.617 5.207 1 96.06 125 GLU B N 1
ATOM 3461 C CA . GLU B 1 125 ? 6.125 3.602 6.25 1 96.06 125 GLU B CA 1
ATOM 3462 C C . GLU B 1 125 ? 5.465 4.176 7.5 1 96.06 125 GLU B C 1
ATOM 3464 O O . GLU B 1 125 ? 4.812 3.449 8.25 1 96.06 125 GLU B O 1
ATOM 3469 N N . ILE B 1 126 ? 5.516 5.441 7.727 1 95.06 126 ILE B N 1
ATOM 3470 C CA . ILE B 1 126 ? 4.984 6.047 8.945 1 95.06 126 ILE B CA 1
ATOM 3471 C C . ILE B 1 126 ? 3.469 6.18 8.836 1 95.06 126 ILE B C 1
ATOM 3473 O O . ILE B 1 126 ? 2.795 6.492 9.82 1 95.06 126 ILE B O 1
ATOM 3477 N N . ALA B 1 127 ? 2.902 5.922 7.668 1 96 127 ALA B N 1
ATOM 3478 C CA . ALA B 1 127 ? 1.451 5.906 7.504 1 96 127 ALA B CA 1
ATOM 3479 C C . ALA B 1 127 ? 0.863 4.57 7.953 1 96 127 ALA B C 1
ATOM 3481 O O . ALA B 1 127 ? -0.345 4.461 8.18 1 96 127 ALA B O 1
ATOM 3482 N N . ARG B 1 128 ? 1.655 3.518 8.094 1 96.12 128 ARG B N 1
ATOM 3483 C CA . ARG B 1 128 ? 1.216 2.137 8.266 1 96.12 128 ARG B CA 1
ATOM 3484 C C . ARG B 1 128 ? 0.586 1.93 9.641 1 96.12 128 ARG B C 1
ATOM 3486 O O . ARG B 1 128 ? -0.37 1.163 9.781 1 96.12 128 ARG B O 1
ATOM 3493 N N . PRO B 1 129 ? 1.039 2.576 10.695 1 94.44 129 PRO B N 1
ATOM 3494 C CA . PRO B 1 129 ? 0.465 2.326 12.016 1 94.44 129 PRO B CA 1
ATOM 3495 C C . PRO B 1 129 ? -1.044 2.555 12.062 1 94.44 129 PRO B C 1
ATOM 3497 O O . PRO B 1 129 ? -1.769 1.798 12.711 1 94.44 129 PRO B O 1
ATOM 3500 N N . LEU B 1 130 ? -1.508 3.549 11.383 1 97.62 130 LEU B N 1
ATOM 3501 C CA . LEU B 1 130 ? -2.949 3.77 11.344 1 97.62 130 LEU B CA 1
ATOM 3502 C C . LEU B 1 130 ? -3.662 2.584 10.703 1 97.62 130 LEU B C 1
ATOM 3504 O O . LEU B 1 130 ? -4.699 2.137 11.195 1 97.62 130 LEU B O 1
ATOM 3508 N N . GLU B 1 131 ? -3.125 2.098 9.594 1 97.75 131 GLU B N 1
ATOM 3509 C CA . GLU B 1 131 ? -3.689 0.922 8.938 1 97.75 131 GLU B CA 1
ATOM 3510 C C . GLU B 1 131 ? -3.709 -0.28 9.875 1 97.75 131 GLU B C 1
ATOM 3512 O O . GLU B 1 131 ? -4.703 -1.005 9.945 1 97.75 131 GLU B O 1
ATOM 3517 N N . SER B 1 132 ? -2.592 -0.436 10.547 1 94.69 132 SER B N 1
ATOM 3518 C CA . SER B 1 132 ? -2.486 -1.55 11.484 1 94.69 132 SER B CA 1
ATOM 3519 C C . SER B 1 132 ? -3.521 -1.437 12.602 1 94.69 132 SER B C 1
ATOM 3521 O O . SER B 1 132 ? -4.102 -2.439 13.016 1 94.69 132 SER B O 1
ATOM 3523 N N . ASN B 1 133 ? -3.756 -0.229 13.125 1 94.88 133 ASN B N 1
ATOM 3524 C CA . ASN B 1 133 ? -4.738 -0.013 14.18 1 94.88 133 ASN B CA 1
ATOM 3525 C C . ASN B 1 133 ? -6.148 -0.37 13.719 1 94.88 133 ASN B C 1
ATOM 3527 O O . ASN B 1 133 ? -6.875 -1.076 14.422 1 94.88 133 ASN B O 1
ATOM 3531 N N . PHE B 1 134 ? -6.535 0.026 12.57 1 98.19 134 PHE B N 1
ATOM 3532 C CA . PHE B 1 134 ? -7.848 -0.31 12.031 1 98.19 134 PHE B CA 1
ATOM 3533 C C . PHE B 1 134 ? -7.934 -1.796 11.703 1 98.19 134 PHE B C 1
ATOM 3535 O O . PHE B 1 134 ? -8.992 -2.412 11.859 1 98.19 134 PHE B O 1
ATOM 3542 N N . ALA B 1 135 ? -6.797 -2.314 11.203 1 96.75 135 ALA B N 1
ATOM 3543 C CA . ALA B 1 135 ? -6.762 -3.729 10.836 1 96.75 135 ALA B CA 1
ATOM 3544 C C . ALA B 1 135 ? -6.996 -4.617 12.055 1 96.75 135 ALA B C 1
ATOM 3546 O O . ALA B 1 135 ? -7.527 -5.723 11.938 1 96.75 135 ALA B O 1
ATOM 3547 N N . SER B 1 136 ? -6.57 -4.164 13.219 1 92 136 SER B N 1
ATOM 3548 C CA . SER B 1 136 ? -6.789 -4.926 14.445 1 92 136 SER B CA 1
ATOM 3549 C C . SER B 1 136 ? -8.273 -5.117 14.719 1 92 136 SER B C 1
ATOM 3551 O O . SER B 1 136 ? -8.672 -6.086 15.367 1 92 136 SER B O 1
ATOM 3553 N N . VAL B 1 137 ? -9.125 -4.262 14.195 1 94.81 137 VAL B N 1
ATOM 3554 C CA . VAL B 1 137 ? -10.57 -4.316 14.422 1 94.81 137 VAL B CA 1
ATOM 3555 C C . VAL B 1 137 ? -11.25 -5.012 13.25 1 94.81 137 VAL B C 1
ATOM 3557 O O . VAL B 1 137 ? -12.102 -5.887 13.445 1 94.81 137 VAL B O 1
ATOM 3560 N N . TYR B 1 138 ? -10.82 -4.742 12.039 1 97.44 138 TYR B N 1
ATOM 3561 C CA . TYR B 1 138 ? -11.617 -5.129 10.883 1 97.44 138 TYR B CA 1
ATOM 3562 C C . TYR B 1 138 ? -10.875 -6.152 10.023 1 97.44 138 TYR B C 1
ATOM 3564 O O . TYR B 1 138 ? -11.438 -6.707 9.078 1 97.44 138 TYR B O 1
ATOM 3572 N N . GLY B 1 139 ? -9.633 -6.445 10.352 1 94.31 139 GLY B N 1
ATOM 3573 C CA . GLY B 1 139 ? -8.797 -7.27 9.484 1 94.31 139 GLY B CA 1
ATOM 3574 C C . GLY B 1 139 ? -7.949 -6.457 8.531 1 94.31 139 GLY B C 1
ATOM 3575 O O . GLY B 1 139 ? -8.062 -5.23 8.477 1 94.31 139 GLY B O 1
ATOM 3576 N N . GLN B 1 140 ? -7.141 -7.098 7.73 1 95 140 GLN B N 1
ATOM 3577 C CA . GLN B 1 140 ? -6.172 -6.453 6.852 1 95 140 GLN B CA 1
ATOM 3578 C C . GLN B 1 140 ? -6.867 -5.566 5.824 1 95 140 GLN B C 1
ATOM 3580 O O . GLN B 1 140 ? -7.961 -5.891 5.352 1 95 140 GLN B O 1
ATOM 3585 N N . ASN B 1 141 ? -6.199 -4.543 5.484 1 97.94 141 ASN B N 1
ATOM 3586 C CA . ASN B 1 141 ? -6.805 -3.547 4.613 1 97.94 141 ASN B CA 1
ATOM 3587 C C . ASN B 1 141 ? -6.445 -3.789 3.148 1 97.94 141 ASN B C 1
ATOM 3589 O O . ASN B 1 141 ? -5.328 -4.211 2.842 1 97.94 141 ASN B O 1
ATOM 3593 N N . PHE B 1 142 ? -7.363 -3.521 2.258 1 98.25 142 PHE B N 1
ATOM 3594 C CA . PHE B 1 142 ? -7.105 -3.287 0.843 1 98.25 142 PHE B CA 1
ATOM 3595 C C . PHE B 1 142 ? -6.492 -1.911 0.625 1 98.25 142 PHE B C 1
ATOM 3597 O O . PHE B 1 142 ? -7.105 -0.892 0.943 1 98.25 142 PHE B O 1
ATOM 3604 N N . SER B 1 143 ? -5.297 -1.809 0.043 1 97.69 143 SER B N 1
ATOM 3605 C CA . SER B 1 143 ? -4.562 -0.551 -0.053 1 97.69 143 SER B CA 1
ATOM 3606 C C . SER B 1 143 ? -4.742 0.091 -1.425 1 97.69 143 SER B C 1
ATOM 3608 O O . SER B 1 143 ? -4.16 -0.365 -2.41 1 97.69 143 SER B O 1
ATOM 3610 N N . MET B 1 144 ? -5.383 1.189 -1.461 1 96.81 144 MET B N 1
ATOM 3611 C CA . MET B 1 144 ? -5.68 1.845 -2.73 1 96.81 144 MET B CA 1
ATOM 3612 C C . MET B 1 144 ? -4.766 3.049 -2.947 1 96.81 144 MET B C 1
ATOM 3614 O O . MET B 1 144 ? -4.809 3.684 -4.004 1 96.81 144 MET B O 1
ATOM 3618 N N . GLY B 1 145 ? -3.943 3.357 -1.939 1 96 145 GLY B N 1
ATOM 3619 C CA . GLY B 1 145 ? -3.191 4.602 -1.94 1 96 145 GLY B CA 1
ATOM 3620 C C . GLY B 1 145 ? -1.848 4.488 -2.637 1 96 145 GLY B C 1
ATOM 3621 O O . GLY B 1 145 ? -1.278 3.396 -2.723 1 96 145 GLY B O 1
ATOM 3622 N N . GLY B 1 146 ? -1.356 5.586 -3.125 1 96 146 GLY B N 1
ATOM 3623 C CA . GLY B 1 146 ? -0.014 5.789 -3.65 1 96 146 GLY B CA 1
ATOM 3624 C C . GLY B 1 146 ? 0.665 7.023 -3.096 1 96 146 GLY B C 1
ATOM 3625 O O . GLY B 1 146 ? 0.468 7.379 -1.931 1 96 146 GLY B O 1
ATOM 3626 N N . LEU B 1 147 ? 1.493 7.625 -3.959 1 97.12 147 LEU B N 1
ATOM 3627 C CA . LEU B 1 147 ? 2.211 8.82 -3.529 1 97.12 147 LEU B CA 1
ATOM 3628 C C . LEU B 1 147 ? 1.243 9.875 -2.998 1 97.12 147 LEU B C 1
ATOM 3630 O O . LEU B 1 147 ? 0.171 10.086 -3.572 1 97.12 147 LEU B O 1
ATOM 3634 N N . ALA B 1 148 ? 1.608 10.469 -1.896 1 97.62 148 ALA B N 1
ATOM 3635 C CA . ALA B 1 148 ? 0.872 11.555 -1.255 1 97.62 148 ALA B CA 1
ATOM 3636 C C . ALA B 1 148 ? -0.504 11.086 -0.791 1 97.62 148 ALA B C 1
ATOM 3638 O O . ALA B 1 148 ? -1.379 11.898 -0.494 1 97.62 148 ALA B O 1
ATOM 3639 N N . GLY B 1 149 ? -0.755 9.75 -0.832 1 97.62 149 GLY B N 1
ATOM 3640 C CA . GLY B 1 149 ? -1.996 9.18 -0.332 1 97.62 149 GLY B CA 1
ATOM 3641 C C . GLY B 1 149 ? -3.102 9.156 -1.371 1 97.62 149 GLY B C 1
ATOM 3642 O O . GLY B 1 149 ? -4.25 8.828 -1.057 1 97.62 149 GLY B O 1
ATOM 3643 N N . MET B 1 150 ? -2.791 9.508 -2.607 1 97.69 150 MET B N 1
ATOM 3644 C CA . MET B 1 150 ? -3.811 9.586 -3.652 1 97.69 150 MET B CA 1
ATOM 3645 C C . MET B 1 150 ? -4.312 8.195 -4.023 1 97.69 150 MET B C 1
ATOM 3647 O O . MET B 1 150 ? -3.529 7.246 -4.113 1 97.69 150 MET B O 1
ATOM 3651 N N . PRO B 1 151 ? -5.598 8.086 -4.207 1 97.25 151 PRO B N 1
ATOM 3652 C CA . PRO B 1 151 ? -6.156 6.781 -4.586 1 97.25 151 PRO B CA 1
ATOM 3653 C C . PRO B 1 151 ? -5.875 6.422 -6.043 1 97.25 151 PRO B C 1
ATOM 3655 O O . PRO B 1 151 ? -6.809 6.266 -6.832 1 97.25 151 PRO B O 1
ATOM 3658 N N . PHE B 1 152 ? -4.723 6.074 -6.352 1 95.25 152 PHE B N 1
ATOM 3659 C CA . PHE B 1 152 ? -4.277 5.859 -7.723 1 95.25 152 PHE B CA 1
ATOM 3660 C C . PHE B 1 152 ? -4.781 4.52 -8.25 1 95.25 152 PHE B C 1
ATOM 3662 O O . PHE B 1 152 ? -4.762 4.277 -9.461 1 95.25 152 PHE B O 1
ATOM 3669 N N . GLY B 1 153 ? -5.18 3.639 -7.344 1 93.12 153 GLY B N 1
ATOM 3670 C CA . GLY B 1 153 ? -5.797 2.408 -7.812 1 93.12 153 GLY B CA 1
ATOM 3671 C C . GLY B 1 153 ? -7.062 2.645 -8.617 1 93.12 153 GLY B C 1
ATOM 3672 O O . GLY B 1 153 ? -7.465 1.795 -9.414 1 93.12 153 GLY B O 1
ATOM 3673 N N . GLY B 1 154 ? -7.734 3.773 -8.289 1 94.38 154 GLY B N 1
ATOM 3674 C CA . GLY B 1 154 ? -8.867 4.227 -9.086 1 94.38 154 GLY B CA 1
ATOM 3675 C C . GLY B 1 154 ? -10.094 3.352 -8.93 1 94.38 154 GLY B C 1
ATOM 3676 O O . GLY B 1 154 ? -10.297 2.73 -7.887 1 94.38 154 GLY B O 1
ATOM 3677 N N . LEU B 1 155 ? -10.891 3.377 -10 1 94.44 155 LEU B N 1
ATOM 3678 C CA . LEU B 1 155 ? -12.148 2.645 -10.039 1 94.44 155 LEU B CA 1
ATOM 3679 C C . LEU B 1 155 ? -11.898 1.139 -10.039 1 94.44 155 LEU B C 1
ATOM 3681 O O . LEU B 1 155 ? -12.648 0.381 -9.422 1 94.44 155 LEU B O 1
ATOM 3685 N N . THR B 1 156 ? -10.867 0.787 -10.68 1 93.38 156 THR B N 1
ATOM 3686 C CA . THR B 1 156 ? -10.555 -0.635 -10.766 1 93.38 156 THR B CA 1
ATOM 3687 C C . THR B 1 156 ? -10.211 -1.201 -9.391 1 93.38 156 THR B C 1
ATOM 3689 O O . THR B 1 156 ? -10.703 -2.266 -9.016 1 93.38 156 THR B O 1
ATOM 3692 N N . SER B 1 157 ? -9.359 -0.509 -8.719 1 95.5 157 SER B N 1
ATOM 3693 C CA . SER B 1 157 ? -9.008 -0.952 -7.379 1 95.5 157 SER B CA 1
ATOM 3694 C C . SER B 1 157 ? -10.234 -0.999 -6.469 1 95.5 157 SER B C 1
ATOM 3696 O O . SER B 1 157 ? -10.398 -1.942 -5.695 1 95.5 157 SER B O 1
ATOM 3698 N N . PHE B 1 158 ? -11.086 -0.018 -6.551 1 97.06 158 PHE B N 1
ATOM 3699 C CA . PHE B 1 158 ? -12.305 0.006 -5.754 1 97.06 158 PHE B CA 1
ATOM 3700 C C . PHE B 1 158 ? -13.211 -1.171 -6.109 1 97.06 158 PHE B C 1
ATOM 3702 O O . PHE B 1 158 ? -13.781 -1.808 -5.223 1 97.06 158 PHE B O 1
ATOM 3709 N N . GLY B 1 159 ? -13.359 -1.407 -7.387 1 95.5 159 GLY B N 1
ATOM 3710 C CA . GLY B 1 159 ? -14.148 -2.547 -7.832 1 95.5 159 GLY B CA 1
ATOM 3711 C C . GLY B 1 159 ? -13.609 -3.875 -7.332 1 95.5 159 GLY B C 1
ATOM 3712 O O . GLY B 1 159 ? -14.375 -4.738 -6.898 1 95.5 159 GLY B O 1
ATOM 3713 N N . ALA B 1 160 ? -12.312 -4.02 -7.434 1 94.69 160 ALA B N 1
ATOM 3714 C CA . ALA B 1 160 ? -11.68 -5.234 -6.922 1 94.69 160 ALA B CA 1
ATOM 3715 C C . ALA B 1 160 ? -11.906 -5.379 -5.418 1 94.69 160 ALA B C 1
ATOM 3717 O O . ALA B 1 160 ? -12.266 -6.461 -4.941 1 94.69 160 ALA B O 1
ATOM 3718 N N . MET B 1 161 ? -11.695 -4.309 -4.68 1 96.5 161 MET B N 1
ATOM 3719 C CA . MET B 1 161 ? -11.953 -4.285 -3.24 1 96.5 161 MET B CA 1
ATOM 3720 C C . MET B 1 161 ? -13.391 -4.672 -2.936 1 96.5 161 MET B C 1
ATOM 3722 O O . MET B 1 161 ? -13.648 -5.504 -2.061 1 96.5 161 MET B O 1
ATOM 3726 N N . ALA B 1 162 ? -14.32 -4.066 -3.641 1 96.38 162 ALA B N 1
ATOM 3727 C CA . ALA B 1 162 ? -15.742 -4.316 -3.422 1 96.38 162 ALA B CA 1
ATOM 3728 C C . ALA B 1 162 ? -16.078 -5.789 -3.637 1 96.38 162 ALA B C 1
ATOM 3730 O O . ALA B 1 162 ? -16.906 -6.355 -2.918 1 96.38 162 ALA B O 1
ATOM 3731 N N . ALA B 1 163 ? -15.43 -6.379 -4.613 1 94.75 163 ALA B N 1
ATOM 3732 C CA . ALA B 1 163 ? -15.656 -7.789 -4.918 1 94.75 163 ALA B CA 1
ATOM 3733 C C . ALA B 1 163 ? -15.18 -8.68 -3.771 1 94.75 163 ALA B C 1
ATOM 3735 O O . ALA B 1 163 ? -15.539 -9.859 -3.705 1 94.75 163 ALA B O 1
ATOM 3736 N N . HIS B 1 164 ? -14.422 -8.148 -2.873 1 95.44 164 HIS B N 1
ATOM 3737 C CA . HIS B 1 164 ? -13.867 -8.922 -1.764 1 95.44 164 HIS B CA 1
ATOM 3738 C C . HIS B 1 164 ? -14.703 -8.75 -0.501 1 95.44 164 HIS B C 1
ATOM 3740 O O . HIS B 1 164 ? -14.5 -9.453 0.487 1 95.44 164 HIS B O 1
ATOM 3746 N N . ILE B 1 165 ? -15.664 -7.848 -0.484 1 96.44 165 ILE B N 1
ATOM 3747 C CA . ILE B 1 165 ? -16.516 -7.609 0.674 1 96.44 165 ILE B CA 1
ATOM 3748 C C . ILE B 1 165 ? -17.281 -8.883 1.019 1 96.44 165 ILE B C 1
ATOM 3750 O O . ILE B 1 165 ? -17.844 -9.531 0.135 1 96.44 165 ILE B O 1
ATOM 3754 N N . PRO B 1 166 ? -17.297 -9.234 2.275 1 95.38 166 PRO B N 1
ATOM 3755 C CA . PRO B 1 166 ? -18.125 -10.383 2.662 1 95.38 166 PRO B CA 1
ATOM 3756 C C . PRO B 1 166 ? -19.562 -10.266 2.152 1 95.38 166 PRO B C 1
ATOM 3758 O O . PRO B 1 166 ? -20.078 -9.156 2.016 1 95.38 166 PRO B O 1
ATOM 3761 N N . ASP B 1 167 ? -20.109 -11.469 1.874 1 94.81 167 ASP B N 1
ATOM 3762 C CA . ASP B 1 167 ? -21.484 -11.477 1.363 1 94.81 167 ASP B CA 1
ATOM 3763 C C . ASP B 1 167 ? -22.422 -10.734 2.309 1 94.81 167 ASP B C 1
ATOM 3765 O O . ASP B 1 167 ? -22.484 -11.047 3.5 1 94.81 167 ASP B O 1
ATOM 3769 N N . GLY B 1 168 ? -23.094 -9.75 1.764 1 93.81 168 GLY B N 1
ATOM 3770 C CA . GLY B 1 168 ? -24.031 -8.961 2.551 1 93.81 168 GLY B CA 1
ATOM 3771 C C . GLY B 1 168 ? -23.344 -7.934 3.432 1 93.81 168 GLY B C 1
ATOM 3772 O O . GLY B 1 168 ? -24 -7.297 4.266 1 93.81 168 GLY B O 1
ATOM 3773 N N . GLY B 1 169 ? -22.047 -7.762 3.195 1 97 169 GLY B N 1
ATOM 3774 C CA . GLY B 1 169 ? -21.281 -6.879 4.062 1 97 169 GLY B CA 1
ATOM 3775 C C . GLY B 1 169 ? -21.062 -5.5 3.467 1 97 169 GLY B C 1
ATOM 3776 O O . GLY B 1 169 ? -21.766 -5.109 2.525 1 97 169 GLY B O 1
ATOM 3777 N N . SER B 1 170 ? -20.219 -4.719 4.137 1 98.12 170 SER B N 1
ATOM 3778 C CA . SER B 1 170 ? -19.922 -3.328 3.814 1 98.12 170 SER B CA 1
ATOM 3779 C C . SER B 1 170 ? -18.422 -3.072 3.777 1 98.12 170 SER B C 1
ATOM 3781 O O . SER B 1 170 ? -17.625 -3.977 4.039 1 98.12 170 SER B O 1
ATOM 3783 N N . CYS B 1 171 ? -18.078 -1.897 3.363 1 98.25 171 CYS B N 1
ATOM 3784 C CA . CYS B 1 171 ? -16.656 -1.552 3.41 1 98.25 171 CYS B CA 1
ATOM 3785 C C . CYS B 1 171 ? -16.438 -0.235 4.145 1 98.25 171 CYS B C 1
ATOM 3787 O O . CYS B 1 171 ? -17.328 0.614 4.184 1 98.25 171 CYS B O 1
ATOM 3789 N N . LEU B 1 172 ? -15.336 -0.14 4.801 1 98.81 172 LEU B N 1
ATOM 3790 C CA . LEU B 1 172 ? -14.828 1.063 5.445 1 98.81 172 LEU B CA 1
ATOM 3791 C C . LEU B 1 172 ? -13.57 1.567 4.734 1 98.81 172 LEU B C 1
ATOM 3793 O O . LEU B 1 172 ? -12.586 0.838 4.617 1 98.81 172 LEU B O 1
ATOM 3797 N N . VAL B 1 173 ? -13.625 2.801 4.25 1 98.88 173 VAL B N 1
ATOM 3798 C CA . VAL B 1 173 ? -12.492 3.422 3.568 1 98.88 173 VAL B CA 1
ATOM 3799 C C . VAL B 1 173 ? -11.906 4.531 4.441 1 98.88 173 VAL B C 1
ATOM 3801 O O . VAL B 1 173 ? -12.609 5.469 4.816 1 98.88 173 VAL B O 1
ATOM 3804 N N . ILE B 1 174 ? -10.648 4.395 4.762 1 98.88 174 ILE B N 1
ATOM 3805 C CA . ILE B 1 174 ? -9.906 5.449 5.445 1 98.88 174 ILE B CA 1
ATOM 3806 C C . ILE B 1 174 ? -8.945 6.125 4.465 1 98.88 174 ILE B C 1
ATOM 3808 O O . ILE B 1 174 ? -8.133 5.457 3.824 1 98.88 174 ILE B O 1
ATOM 3812 N N . HIS B 1 175 ? -9.086 7.449 4.34 1 98.81 175 HIS B N 1
ATOM 3813 C CA . HIS B 1 175 ? -8.195 8.125 3.398 1 98.81 175 HIS B CA 1
ATOM 3814 C C . HIS B 1 175 ? -7.719 9.461 3.953 1 98.81 175 HIS B C 1
ATOM 3816 O O . HIS B 1 175 ? -8.398 10.078 4.777 1 98.81 175 HIS B O 1
ATOM 3822 N N . GLY B 1 176 ? -6.52 9.836 3.48 1 98.56 176 GLY B N 1
ATOM 3823 C CA . GLY B 1 176 ? -5.992 11.141 3.85 1 98.56 176 GLY B CA 1
ATOM 3824 C C . GLY B 1 176 ? -4.504 11.273 3.588 1 98.56 176 GLY B C 1
ATOM 3825 O O . GLY B 1 176 ? -3.746 10.312 3.764 1 98.56 176 GLY B O 1
ATOM 3826 N N . PRO B 1 177 ? -4.09 12.492 3.223 1 98.56 177 PRO B N 1
ATOM 3827 C CA . PRO B 1 177 ? -2.656 12.789 3.197 1 98.56 177 PRO B CA 1
ATOM 3828 C C . PRO B 1 177 ? -2.035 12.812 4.594 1 98.56 177 PRO B C 1
ATOM 3830 O O . PRO B 1 177 ? -2.742 12.656 5.59 1 98.56 177 PRO B O 1
ATOM 3833 N N . HIS B 1 178 ? -0.723 12.891 4.641 1 98.62 178 HIS B N 1
ATOM 3834 C CA . HIS B 1 178 ? -0.089 12.945 5.953 1 98.62 178 HIS B CA 1
ATOM 3835 C C . HIS B 1 178 ? 0.879 14.117 6.051 1 98.62 178 HIS B C 1
ATOM 3837 O O . HIS B 1 178 ? 1.324 14.648 5.031 1 98.62 178 HIS B O 1
ATOM 3843 N N . VAL B 1 179 ? 1.101 14.57 7.238 1 98.44 179 VAL B N 1
ATOM 3844 C CA . VAL B 1 179 ? 2.049 15.633 7.555 1 98.44 179 VAL B CA 1
ATOM 3845 C C . VAL B 1 179 ? 2.779 15.305 8.859 1 98.44 179 VAL B C 1
ATOM 3847 O O . VAL B 1 179 ? 2.201 14.711 9.766 1 98.44 179 VAL B O 1
ATOM 3850 N N . GLY B 1 180 ? 4.09 15.633 8.875 1 96.94 180 GLY B N 1
ATOM 3851 C CA . GLY B 1 180 ? 4.859 15.438 10.094 1 96.94 180 GLY B CA 1
ATOM 3852 C C . GLY B 1 180 ? 4.895 16.672 10.977 1 96.94 180 GLY B C 1
ATOM 3853 O O . GLY B 1 180 ? 4.875 17.797 10.484 1 96.94 180 GLY B O 1
ATOM 3854 N N . VAL B 1 181 ? 4.898 16.531 12.234 1 95.88 181 VAL B N 1
ATOM 3855 C CA . VAL B 1 181 ? 5.246 17.531 13.234 1 95.88 181 VAL B CA 1
ATOM 3856 C C . VAL B 1 181 ? 6.383 17.016 14.117 1 95.88 181 VAL B C 1
ATOM 3858 O O . VAL B 1 181 ? 6.199 16.078 14.883 1 95.88 181 VAL B O 1
ATOM 3861 N N . ASP B 1 182 ? 7.508 17.656 14 1 93.44 182 ASP B N 1
ATOM 3862 C CA . ASP B 1 182 ? 8.68 17.094 14.672 1 93.44 182 ASP B CA 1
ATOM 3863 C C . ASP B 1 182 ? 8.719 17.516 16.141 1 93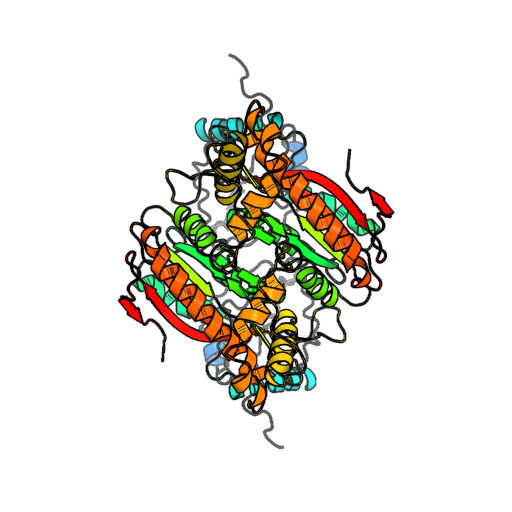.44 182 ASP B C 1
ATOM 3865 O O . ASP B 1 182 ? 7.805 18.188 16.625 1 93.44 182 ASP B O 1
ATOM 3869 N N . SER B 1 183 ? 9.75 17.125 16.891 1 87.88 183 SER B N 1
ATOM 3870 C CA . SER B 1 183 ? 9.852 17.297 18.344 1 87.88 183 SER B CA 1
ATOM 3871 C C . SER B 1 183 ? 10.008 18.781 18.703 1 87.88 183 SER B C 1
ATOM 3873 O O . SER B 1 183 ? 9.812 19.156 19.859 1 87.88 183 SER B O 1
ATOM 3875 N N . GLN B 1 184 ? 10.375 19.641 17.734 1 89.69 184 GLN B N 1
ATOM 3876 C CA . GLN B 1 184 ? 10.547 21.062 17.969 1 89.69 184 GLN B CA 1
ATOM 3877 C C . GLN B 1 184 ? 9.281 21.844 17.594 1 89.69 184 GLN B C 1
ATOM 3879 O O . GLN B 1 184 ? 9.242 23.062 17.703 1 89.69 184 GLN B O 1
ATOM 3884 N N . GLY B 1 185 ? 8.305 21.078 17.062 1 91.06 185 GLY B N 1
ATOM 3885 C CA . GLY B 1 185 ? 7.047 21.703 16.688 1 91.06 185 GLY B CA 1
ATOM 3886 C C . GLY B 1 185 ? 7.027 22.219 15.266 1 91.06 185 GLY B C 1
ATOM 3887 O O . GLY B 1 185 ? 6.16 23.016 14.891 1 91.06 185 GLY B O 1
ATOM 3888 N N . ASN B 1 186 ? 8.031 21.844 14.539 1 94.38 186 ASN B N 1
ATOM 3889 C CA . ASN B 1 186 ? 8.016 22.203 13.125 1 94.38 186 ASN B CA 1
ATOM 3890 C C . ASN B 1 186 ? 7.055 21.328 12.328 1 94.38 186 ASN B C 1
ATOM 3892 O O . ASN B 1 186 ? 7.07 20.094 12.469 1 94.38 186 ASN B O 1
ATOM 3896 N N . VAL B 1 187 ? 6.246 21.969 11.539 1 96.94 187 VAL B N 1
ATOM 3897 C CA . VAL B 1 187 ? 5.316 21.266 10.664 1 96.94 187 VAL B CA 1
ATOM 3898 C C . VAL B 1 187 ? 5.992 20.953 9.336 1 96.94 187 VAL B C 1
ATOM 3900 O O . VAL B 1 187 ? 6.691 21.797 8.773 1 96.94 187 VAL B O 1
ATOM 3903 N N . GLY B 1 188 ? 5.789 19.703 8.844 1 96.94 188 GLY B N 1
ATOM 3904 C CA . GLY B 1 188 ? 6.348 19.328 7.551 1 96.94 188 GLY B CA 1
ATOM 3905 C C . GLY B 1 188 ? 7.578 18.453 7.664 1 96.94 188 GLY B C 1
ATOM 3906 O O . GLY B 1 188 ? 8.195 18.109 6.656 1 96.94 188 GLY B O 1
ATOM 3907 N N . THR B 1 189 ? 7.977 18.188 8.898 1 95 189 THR B N 1
ATOM 3908 C CA . THR B 1 189 ? 9.102 17.297 9.156 1 95 189 THR B CA 1
ATOM 3909 C C . THR B 1 189 ? 8.836 16.438 10.391 1 95 189 THR B C 1
ATOM 3911 O O . THR B 1 189 ? 7.961 16.75 11.195 1 95 189 THR B O 1
ATOM 3914 N N . VAL B 1 190 ? 9.531 15.273 10.492 1 94.62 190 VAL B N 1
ATOM 3915 C CA . VAL B 1 190 ? 9.406 14.398 11.648 1 94.62 190 VAL B CA 1
ATOM 3916 C C . VAL B 1 190 ? 10.672 13.562 11.805 1 94.62 190 VAL B C 1
ATOM 3918 O O . VAL B 1 190 ? 11.305 13.18 10.812 1 94.62 190 VAL B O 1
ATOM 3921 N N . GLU B 1 191 ? 11.047 13.406 13 1 91.88 191 GLU B N 1
ATOM 3922 C CA . GLU B 1 191 ? 12.195 12.539 13.25 1 91.88 191 GLU B CA 1
ATOM 3923 C C . GLU B 1 191 ? 11.883 11.094 12.883 1 91.88 191 GLU B C 1
ATOM 3925 O O . GLU B 1 191 ? 10.789 10.594 13.148 1 91.88 191 GLU B O 1
ATOM 3930 N N . ARG B 1 192 ? 12.797 10.445 12.266 1 91.25 192 ARG B N 1
ATOM 3931 C CA . ARG B 1 192 ? 12.672 9.047 11.859 1 91.25 192 ARG B CA 1
ATOM 3932 C C . ARG B 1 192 ? 13.703 8.18 12.57 1 91.25 192 ARG B C 1
ATOM 3934 O O . ARG B 1 192 ? 14.789 8.656 12.922 1 91.25 192 ARG B O 1
ATOM 3941 N N . ARG B 1 193 ? 13.352 6.977 12.68 1 85.31 193 ARG B N 1
ATOM 3942 C CA . ARG B 1 193 ? 14.227 5.996 13.305 1 85.31 193 ARG B CA 1
ATOM 3943 C C . ARG B 1 193 ? 15.578 5.945 12.602 1 85.31 193 ARG B C 1
ATOM 3945 O O . ARG B 1 193 ? 15.648 5.73 11.391 1 85.31 193 ARG B O 1
ATOM 3952 N N . GLY B 1 194 ? 16.625 6.199 13.391 1 88 194 GLY B N 1
ATOM 3953 C CA . GLY B 1 194 ? 17.984 6.023 12.898 1 88 194 GLY B CA 1
ATOM 3954 C C . GLY B 1 194 ? 18.453 7.172 12.023 1 88 194 GLY B C 1
ATOM 3955 O O . GLY B 1 194 ? 19.469 7.066 11.352 1 88 194 GLY B O 1
ATOM 3956 N N . LYS B 1 195 ? 17.656 8.234 12.031 1 90.31 195 LYS B N 1
ATOM 3957 C CA . LYS B 1 195 ? 18.031 9.375 11.195 1 90.31 195 LYS B CA 1
ATOM 3958 C C . LYS B 1 195 ? 18.25 10.625 12.039 1 90.31 195 LYS B C 1
ATOM 3960 O O . LYS B 1 195 ? 17.438 10.93 12.922 1 90.31 195 LYS B O 1
ATOM 3965 N N . ALA B 1 196 ? 19.266 11.312 11.734 1 83.06 196 ALA B N 1
ATOM 3966 C CA . ALA B 1 196 ? 19.531 12.586 12.391 1 83.06 196 ALA B CA 1
ATOM 3967 C C . ALA B 1 196 ? 18.594 13.672 11.891 1 83.06 196 ALA B C 1
ATOM 3969 O O . ALA B 1 196 ? 18.109 14.492 12.672 1 83.06 196 ALA B O 1
ATOM 3970 N N . ASN B 1 197 ? 18.344 13.617 10.594 1 81.94 197 ASN B N 1
ATOM 3971 C CA . ASN B 1 197 ? 17.406 14.523 9.93 1 81.94 197 ASN B CA 1
ATOM 3972 C C . ASN B 1 197 ? 16.266 13.766 9.266 1 81.94 197 ASN B C 1
ATOM 3974 O O . ASN B 1 197 ? 16.484 13.023 8.305 1 81.94 197 ASN B O 1
ATOM 3978 N N . GLY B 1 198 ? 15.078 13.984 9.703 1 79.94 198 GLY B N 1
ATOM 3979 C CA . GLY B 1 198 ? 13.945 13.188 9.258 1 79.94 198 GLY B CA 1
ATOM 3980 C C . GLY B 1 198 ? 13.469 13.555 7.863 1 79.94 198 GLY B C 1
ATOM 3981 O O . GLY B 1 198 ? 12.828 12.75 7.188 1 79.94 198 GLY B O 1
ATOM 3982 N N . GLY B 1 199 ? 13.797 14.711 7.387 1 80.38 199 GLY B N 1
ATOM 3983 C CA . GLY B 1 199 ? 13.43 15.117 6.043 1 80.38 199 GLY B CA 1
ATOM 3984 C C . GLY B 1 199 ? 11.992 15.609 5.941 1 80.38 199 GLY B C 1
ATOM 3985 O O . GLY B 1 199 ? 11.305 15.734 6.953 1 80.38 199 GLY B O 1
ATOM 3986 N N . ALA B 1 200 ? 11.578 15.875 4.688 1 86 200 ALA B N 1
ATOM 3987 C CA . ALA B 1 200 ? 10.234 16.375 4.402 1 86 200 ALA B CA 1
ATOM 3988 C C . ALA B 1 200 ? 9.18 15.297 4.605 1 86 200 ALA B C 1
ATOM 3990 O O . ALA B 1 200 ? 9.414 14.125 4.289 1 86 200 ALA B O 1
ATOM 3991 N N . CYS B 1 201 ? 8.117 15.672 5.098 1 90.12 201 CYS B N 1
ATOM 3992 C CA . CYS B 1 201 ? 6.965 14.812 5.352 1 90.12 201 CYS B CA 1
ATOM 3993 C C . CYS B 1 201 ? 5.668 15.523 4.969 1 90.12 201 CYS B C 1
ATOM 3995 O O . CYS B 1 201 ? 5.191 16.391 5.703 1 90.12 201 CYS B O 1
ATOM 3997 N N . CYS B 1 202 ? 5.246 15.156 3.707 1 93.25 202 CYS B N 1
ATOM 3998 C CA . CYS B 1 202 ? 5.473 14.094 2.73 1 93.25 202 CYS B CA 1
ATOM 3999 C C . CYS B 1 202 ? 6.363 14.586 1.595 1 93.25 202 CYS B C 1
ATOM 4001 O O . CYS B 1 202 ? 6.07 15.602 0.964 1 93.25 202 CYS B O 1
ATOM 4003 N N . GLY B 1 203 ? 7.379 13.922 1.271 1 94.31 203 GLY B N 1
ATOM 4004 C CA . GLY B 1 203 ? 8.32 14.305 0.23 1 94.31 203 GLY B CA 1
ATOM 4005 C C . GLY B 1 203 ? 7.664 14.492 -1.125 1 94.31 203 GLY B C 1
ATOM 4006 O O . GLY B 1 203 ? 7.949 15.469 -1.825 1 94.31 203 GLY B O 1
ATOM 4007 N N . SER B 1 204 ? 6.863 13.602 -1.543 1 96.5 204 SER B N 1
ATOM 4008 C CA . SER B 1 204 ? 6.152 13.695 -2.816 1 96.5 204 SER B CA 1
ATOM 4009 C C . SER B 1 204 ? 5.316 14.969 -2.895 1 96.5 204 SER B C 1
ATOM 4011 O O . SER B 1 204 ? 5.316 15.648 -3.918 1 96.5 204 SER B O 1
ATOM 4013 N N . ALA B 1 205 ? 4.609 15.266 -1.838 1 97.56 205 ALA B N 1
ATOM 4014 C CA . ALA B 1 205 ? 3.734 16.438 -1.795 1 97.56 205 ALA B CA 1
ATOM 4015 C C . ALA B 1 205 ? 4.543 17.719 -1.864 1 97.56 205 ALA B C 1
ATOM 4017 O O . ALA B 1 205 ? 4.129 18.688 -2.518 1 97.56 205 ALA B O 1
ATOM 4018 N N . VAL B 1 206 ? 5.656 17.766 -1.185 1 97.25 206 VAL B N 1
ATOM 4019 C CA . VAL B 1 206 ? 6.52 18.938 -1.201 1 97.25 206 VAL B CA 1
ATOM 4020 C C . VAL B 1 206 ? 7.074 19.156 -2.607 1 97.25 206 VAL B C 1
ATOM 4022 O O . VAL B 1 206 ? 7.082 20.281 -3.115 1 97.25 206 VAL B O 1
ATOM 4025 N N . ALA B 1 207 ? 7.539 18.094 -3.225 1 96.06 207 ALA B N 1
ATOM 4026 C CA . ALA B 1 207 ? 8.016 18.188 -4.602 1 96.06 207 ALA B CA 1
ATOM 4027 C C . ALA B 1 207 ? 6.918 18.672 -5.531 1 96.06 207 ALA B C 1
ATOM 4029 O O . ALA B 1 207 ? 7.164 19.516 -6.402 1 96.06 207 ALA B O 1
ATOM 4030 N N . ALA B 1 208 ? 5.734 18.156 -5.367 1 97 208 ALA B N 1
ATOM 4031 C CA . ALA B 1 208 ? 4.594 18.594 -6.176 1 97 208 ALA B CA 1
ATOM 4032 C C . ALA B 1 208 ? 4.281 20.062 -5.949 1 97 208 ALA B C 1
ATOM 4034 O O . ALA B 1 208 ? 3.896 20.781 -6.883 1 97 208 ALA B O 1
ATOM 4035 N N . THR B 1 209 ? 4.395 20.5 -4.723 1 97.81 209 THR B N 1
ATOM 4036 C CA . THR B 1 209 ? 4.188 21.906 -4.398 1 97.81 209 THR B CA 1
ATOM 4037 C C . THR B 1 209 ? 5.195 22.781 -5.137 1 97.81 209 THR B C 1
ATOM 4039 O O . THR B 1 209 ? 4.828 23.812 -5.711 1 97.81 209 THR B O 1
ATOM 4042 N N . GLY B 1 210 ? 6.461 22.344 -5.074 1 97.25 210 GLY B N 1
ATOM 4043 C CA . GLY B 1 210 ? 7.465 23.078 -5.828 1 97.25 210 GLY B CA 1
ATOM 4044 C C . GLY B 1 210 ? 7.121 23.219 -7.301 1 97.25 210 GLY B C 1
ATOM 4045 O O . GLY B 1 210 ? 7.211 24.312 -7.863 1 97.25 210 GLY B O 1
ATOM 4046 N N . TYR B 1 211 ? 6.703 22.156 -7.875 1 96.75 211 TYR B N 1
ATOM 4047 C CA . TYR B 1 211 ? 6.293 22.156 -9.273 1 96.75 211 TYR B CA 1
ATOM 4048 C C . TYR B 1 211 ? 5.129 23.125 -9.5 1 96.75 211 TYR B C 1
ATOM 4050 O O . TYR B 1 211 ? 5.156 23.938 -10.422 1 96.75 211 TYR B O 1
ATOM 4058 N N . ALA B 1 212 ? 4.117 23.062 -8.68 1 97.44 212 ALA B N 1
ATOM 4059 C CA . ALA B 1 212 ? 2.914 23.875 -8.828 1 97.44 212 ALA B CA 1
ATOM 4060 C C . ALA B 1 212 ? 3.236 25.359 -8.703 1 97.44 212 ALA B C 1
ATOM 4062 O O . ALA B 1 212 ? 2.713 26.188 -9.453 1 97.44 212 ALA B O 1
ATOM 4063 N N . LEU B 1 213 ? 4.055 25.672 -7.754 1 97.56 213 LEU B N 1
ATOM 4064 C CA . LEU B 1 213 ? 4.441 27.062 -7.531 1 97.56 213 LEU B CA 1
ATOM 4065 C C . LEU B 1 213 ? 5.281 27.594 -8.695 1 97.56 213 LEU B C 1
ATOM 4067 O O . LEU B 1 213 ? 5.152 28.75 -9.086 1 97.56 213 LEU B O 1
ATOM 4071 N N . ASP B 1 214 ? 6.121 26.766 -9.258 1 97.62 214 ASP B N 1
ATOM 4072 C CA . ASP B 1 214 ? 6.914 27.141 -10.422 1 97.62 214 ASP B CA 1
ATOM 4073 C C . ASP B 1 214 ? 6.02 27.438 -11.625 1 97.62 214 ASP B C 1
ATOM 4075 O O . ASP B 1 214 ? 6.281 28.375 -12.383 1 97.62 214 ASP B O 1
ATOM 4079 N N . VAL B 1 215 ? 5.066 26.656 -11.781 1 97.19 215 VAL B N 1
ATOM 4080 C CA . VAL B 1 215 ? 4.133 26.859 -12.883 1 97.19 215 VAL B CA 1
ATOM 4081 C C . VAL B 1 215 ? 3.35 28.156 -12.648 1 97.19 215 VAL B C 1
ATOM 4083 O O . VAL B 1 215 ? 3.189 28.953 -13.57 1 97.19 215 VAL B O 1
ATOM 4086 N N . LEU B 1 216 ? 2.877 28.344 -11.422 1 96.69 216 LEU B N 1
ATOM 4087 C CA . LEU B 1 216 ? 2.109 29.531 -11.07 1 96.69 216 LEU B CA 1
ATOM 4088 C C . LEU B 1 216 ? 2.918 30.797 -11.336 1 96.69 216 LEU B C 1
ATOM 4090 O O . LEU B 1 216 ? 2.383 31.797 -11.844 1 96.69 216 LEU B O 1
ATOM 4094 N N . SER B 1 217 ? 4.164 30.797 -11.047 1 97 217 SER B N 1
ATOM 4095 C CA . SER B 1 217 ? 5.016 31.969 -11.164 1 97 217 SER B CA 1
ATOM 4096 C C . SER B 1 217 ? 5.523 32.156 -12.594 1 97 217 SER B C 1
ATOM 4098 O O . SER B 1 217 ? 6.156 33.156 -12.914 1 97 217 SER B O 1
ATOM 4100 N N . GLY B 1 218 ? 5.344 31.094 -13.438 1 95.81 218 GLY B N 1
ATOM 4101 C CA . GLY B 1 218 ? 5.785 31.172 -14.82 1 95.81 218 GLY B CA 1
ATOM 4102 C C . GLY B 1 218 ? 7.199 30.656 -15.023 1 95.81 218 GLY B C 1
ATOM 4103 O O . GLY B 1 218 ? 7.73 30.703 -16.141 1 95.81 218 GLY B O 1
ATOM 4104 N N . LYS B 1 219 ? 7.82 30.141 -13.992 1 95.69 219 LYS B N 1
ATOM 4105 C CA . LYS B 1 219 ? 9.172 29.609 -14.086 1 95.69 219 LYS B CA 1
ATOM 4106 C C . LYS B 1 219 ? 9.18 28.297 -14.875 1 95.69 219 LYS B C 1
ATOM 4108 O O . LYS B 1 219 ? 10.195 27.938 -15.484 1 95.69 219 LYS B O 1
ATOM 4113 N N . SER B 1 220 ? 8.102 27.531 -14.789 1 94 220 SER B N 1
ATOM 4114 C CA . SER B 1 220 ? 7.949 26.266 -15.5 1 94 220 SER B CA 1
ATOM 4115 C C . SER B 1 220 ? 6.637 26.234 -16.266 1 94 220 SER B C 1
ATOM 4117 O O . SER B 1 220 ? 5.652 26.859 -15.867 1 94 220 SER B O 1
ATOM 4119 N N . LYS B 1 221 ? 6.727 25.5 -17.375 1 92.75 221 LYS B N 1
ATOM 4120 C CA . LYS B 1 221 ? 5.488 25.234 -18.109 1 92.75 221 LYS B CA 1
ATOM 4121 C C . LYS B 1 221 ? 4.762 24.016 -17.547 1 92.75 221 LYS B C 1
ATOM 4123 O O . LYS B 1 221 ? 5.391 23.109 -17 1 92.75 221 LYS B O 1
ATOM 4128 N N . GLU B 1 222 ? 3.484 24.094 -17.609 1 92.31 222 GLU B N 1
ATOM 4129 C CA . GLU B 1 222 ? 2.711 22.922 -17.203 1 92.31 222 GLU B CA 1
ATOM 4130 C C . GLU B 1 222 ? 3.086 21.703 -18.047 1 92.31 222 GLU B C 1
ATOM 4132 O O . GLU B 1 222 ? 3.092 21.766 -19.266 1 92.31 222 GLU B O 1
ATOM 4137 N N . ALA B 1 223 ? 3.457 20.703 -17.266 1 82.81 223 ALA B N 1
ATOM 4138 C CA . ALA B 1 223 ? 3.811 19.469 -17.969 1 82.81 223 ALA B CA 1
ATOM 4139 C C . ALA B 1 223 ? 2.561 18.719 -18.422 1 82.81 223 ALA B C 1
ATOM 4141 O O . ALA B 1 223 ? 1.494 18.844 -17.812 1 82.81 223 ALA B O 1
ATOM 4142 N N . GLY B 1 224 ? 2.588 18.031 -19.578 1 78.44 224 GLY B N 1
ATOM 4143 C CA . GLY B 1 224 ? 1.499 17.156 -19.984 1 78.44 224 GLY B CA 1
ATOM 4144 C C . GLY B 1 224 ? 1.368 15.922 -19.094 1 78.44 224 GLY B C 1
ATOM 4145 O O . GLY B 1 224 ? 2.127 15.758 -18.141 1 78.44 224 GLY B O 1
ATOM 4146 N N . PHE B 1 225 ? 0.337 15.156 -19.312 1 80.56 225 PHE B N 1
ATOM 4147 C CA . PHE B 1 225 ? 0.141 13.891 -18.609 1 80.56 225 PHE B CA 1
ATOM 4148 C C . PHE B 1 225 ? 1.317 12.953 -18.844 1 80.56 225 PHE B C 1
ATOM 4150 O O . PHE B 1 225 ? 1.914 12.953 -19.922 1 80.56 225 PHE B O 1
ATOM 4157 N N . PRO B 1 226 ? 1.651 12.227 -17.875 1 82.44 226 PRO B N 1
ATOM 4158 C CA . PRO B 1 226 ? 2.811 11.344 -18.047 1 82.44 226 PRO B CA 1
ATOM 4159 C C . PRO B 1 226 ? 2.66 10.391 -19.219 1 82.44 226 PRO B C 1
ATOM 4161 O O . PRO B 1 226 ? 1.556 9.922 -19.516 1 82.44 226 PRO B O 1
ATOM 4164 N N . THR B 1 227 ? 3.844 10.07 -19.812 1 80.19 227 THR B N 1
ATOM 4165 C CA . THR B 1 227 ? 3.832 9.172 -20.969 1 80.19 227 THR B CA 1
ATOM 4166 C C . THR B 1 227 ? 4.629 7.906 -20.672 1 80.19 227 THR B C 1
ATOM 4168 O O . THR B 1 227 ? 4.766 7.039 -21.547 1 80.19 227 THR B O 1
ATOM 4171 N N . GLU B 1 228 ? 5.211 7.887 -19.484 1 83.12 228 GLU B N 1
ATOM 4172 C CA . GLU B 1 228 ? 5.926 6.691 -19.031 1 83.12 228 GLU B CA 1
ATOM 4173 C C . GLU B 1 228 ? 5.469 6.27 -17.641 1 83.12 228 GLU B C 1
ATOM 4175 O O . GLU B 1 228 ? 5.004 7.098 -16.844 1 83.12 228 GLU B O 1
ATOM 4180 N N . VAL B 1 229 ? 5.691 5.004 -17.469 1 84.38 229 VAL B N 1
ATOM 4181 C CA . VAL B 1 229 ? 5.199 4.434 -16.234 1 84.38 229 VAL B CA 1
ATOM 4182 C C . VAL B 1 229 ? 6.09 4.875 -15.07 1 84.38 229 VAL B C 1
ATOM 4184 O O . VAL B 1 229 ? 5.609 5.102 -13.953 1 84.38 229 VAL B O 1
ATOM 4187 N N . THR B 1 230 ? 7.402 5.121 -15.578 1 84 230 THR B N 1
ATOM 4188 C CA . THR B 1 230 ? 8.359 5.465 -14.539 1 84 230 THR B CA 1
ATOM 4189 C C . THR B 1 230 ? 8.055 6.844 -13.953 1 84 230 THR B C 1
ATOM 4191 O O . THR B 1 230 ? 8.031 7.836 -14.688 1 84 230 THR B O 1
ATOM 4194 N N . ASP B 1 231 ? 7.551 7.102 -12.875 1 85.88 231 ASP B N 1
ATOM 4195 C CA . ASP B 1 231 ? 7.254 8.273 -12.062 1 85.88 231 ASP B CA 1
ATOM 4196 C C . ASP B 1 231 ? 5.93 8.914 -12.469 1 85.88 231 ASP B C 1
ATOM 4198 O O . ASP B 1 231 ? 5.75 10.125 -12.336 1 85.88 231 ASP B O 1
ATOM 4202 N N . ALA B 1 232 ? 5.125 8.18 -13.156 1 90.12 232 ALA B N 1
ATOM 4203 C CA . ALA B 1 232 ? 3.799 8.664 -13.523 1 90.12 232 ALA B CA 1
ATOM 4204 C C . ALA B 1 232 ? 3.047 9.188 -12.305 1 90.12 232 ALA B C 1
ATOM 4206 O O . ALA B 1 232 ? 2.381 10.227 -12.375 1 90.12 232 ALA B O 1
ATOM 4207 N N . GLN B 1 233 ? 3.209 8.57 -11.234 1 93.44 233 GLN B N 1
ATOM 4208 C CA . GLN B 1 233 ? 2.455 8.969 -10.047 1 93.44 233 GLN B CA 1
ATOM 4209 C C . GLN B 1 233 ? 2.881 10.344 -9.555 1 93.44 233 GLN B C 1
ATOM 4211 O O . GLN B 1 233 ? 2.037 11.18 -9.227 1 93.44 233 GLN B O 1
ATOM 4216 N N . GLN B 1 234 ? 4.191 10.609 -9.555 1 95.06 234 GLN B N 1
ATOM 4217 C CA . GLN B 1 234 ? 4.652 11.922 -9.117 1 95.06 234 GLN B CA 1
ATOM 4218 C C . GLN B 1 234 ? 4.145 13.016 -10.047 1 95.06 234 GLN B C 1
ATOM 4220 O O . GLN B 1 234 ? 3.742 14.086 -9.586 1 95.06 234 GLN B O 1
ATOM 4225 N N . ALA B 1 235 ? 4.207 12.711 -11.312 1 93.5 235 ALA B N 1
ATOM 4226 C CA . ALA B 1 235 ? 3.688 13.68 -12.281 1 93.5 235 ALA B CA 1
ATOM 4227 C C . ALA B 1 235 ? 2.205 13.945 -12.039 1 93.5 235 ALA B C 1
ATOM 4229 O O . ALA B 1 235 ? 1.756 15.094 -12.109 1 93.5 235 ALA B O 1
ATOM 4230 N N . MET B 1 236 ? 1.503 12.938 -11.734 1 94.12 236 MET B N 1
ATOM 4231 C CA . MET B 1 236 ? 0.069 13.07 -11.5 1 94.12 236 MET B CA 1
ATOM 4232 C C . MET B 1 236 ? -0.2 13.867 -10.227 1 94.12 236 MET B C 1
ATOM 4234 O O . MET B 1 236 ? -1.114 14.688 -10.18 1 94.12 236 MET B O 1
ATOM 4238 N N . VAL B 1 237 ? 0.561 13.617 -9.172 1 95.75 237 VAL B N 1
ATOM 4239 C CA . VAL B 1 237 ? 0.405 14.391 -7.941 1 95.75 237 VAL B CA 1
ATOM 4240 C C . VAL B 1 237 ? 0.618 15.875 -8.234 1 95.75 237 VAL B C 1
ATOM 4242 O O . VAL B 1 237 ? -0.152 16.719 -7.77 1 95.75 237 VAL B O 1
ATOM 4245 N N . GLY B 1 238 ? 1.687 16.203 -9 1 95.38 238 GLY B N 1
ATOM 4246 C CA . GLY B 1 238 ? 1.938 17.578 -9.391 1 95.38 238 GLY B CA 1
ATOM 4247 C C . GLY B 1 238 ? 0.786 18.203 -10.148 1 95.38 238 GLY B C 1
ATOM 4248 O O . GLY B 1 238 ? 0.374 19.328 -9.859 1 95.38 238 GLY B O 1
ATOM 4249 N N . TYR B 1 239 ? 0.273 17.422 -11.086 1 93.81 239 TYR B N 1
ATOM 4250 C CA . TYR B 1 239 ? -0.838 17.875 -11.914 1 93.81 239 TYR B CA 1
ATOM 4251 C C . TYR B 1 239 ? -2.068 18.156 -11.062 1 93.81 239 TYR B C 1
ATOM 4253 O O . TYR B 1 239 ? -2.717 19.203 -11.227 1 93.81 239 TYR B O 1
ATOM 4261 N N . LEU B 1 240 ? -2.373 17.328 -10.164 1 94.94 240 LEU B N 1
ATOM 4262 C CA . LEU B 1 240 ? -3.568 17.422 -9.328 1 94.94 240 LEU B CA 1
ATOM 4263 C C . LEU B 1 240 ? -3.473 18.594 -8.367 1 94.94 240 LEU B C 1
ATOM 4265 O O . LEU B 1 240 ? -4.492 19.109 -7.906 1 94.94 240 LEU B O 1
ATOM 4269 N N . LEU B 1 241 ? -2.268 19.062 -8.078 1 96.94 241 LEU B N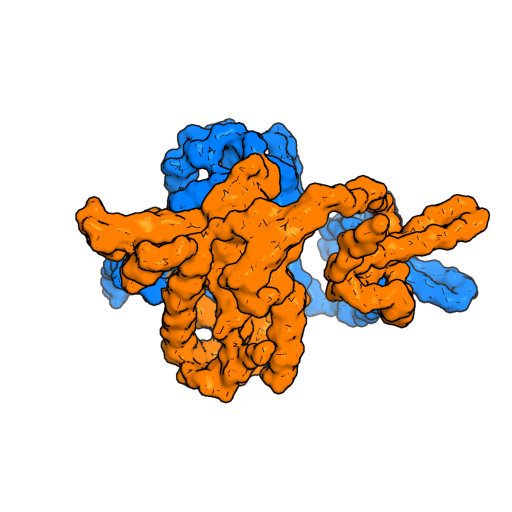 1
ATOM 4270 C CA . LEU B 1 241 ? -2.078 20.125 -7.094 1 96.94 241 LEU B CA 1
ATOM 4271 C C . LEU B 1 241 ? -2.084 21.5 -7.766 1 96.94 241 LEU B C 1
ATOM 4273 O O . LEU B 1 241 ? -2.154 22.516 -7.086 1 96.94 241 LEU B O 1
ATOM 4277 N N . LEU B 1 242 ? -2.037 21.562 -9.102 1 96.81 242 LEU B N 1
ATOM 4278 C CA . LEU B 1 242 ? -1.917 22.812 -9.852 1 96.81 242 LEU B CA 1
ATOM 4279 C C . LEU B 1 242 ? -3.041 23.781 -9.492 1 96.81 242 LEU B C 1
ATOM 4281 O O . LEU B 1 242 ? -2.793 24.953 -9.219 1 96.81 242 LEU B O 1
ATOM 4285 N N . PRO B 1 243 ? -4.289 23.281 -9.383 1 97.31 243 PRO B N 1
ATOM 4286 C CA . PRO B 1 243 ? -5.383 24.203 -9.07 1 97.31 243 PRO B CA 1
ATOM 4287 C C . PRO B 1 243 ? -5.254 24.812 -7.672 1 97.31 243 PRO B C 1
ATOM 4289 O O . PRO B 1 243 ? -5.926 25.797 -7.363 1 97.31 243 PRO B O 1
ATOM 4292 N N . HIS B 1 244 ? -4.43 24.281 -6.844 1 98.19 244 HIS B N 1
ATOM 4293 C CA . HIS B 1 244 ? -4.305 24.734 -5.461 1 98.19 244 HIS B CA 1
ATOM 4294 C C . HIS B 1 244 ? -3.025 25.547 -5.266 1 98.19 244 HIS B C 1
ATOM 4296 O O . HIS B 1 244 ? -2.67 25.891 -4.137 1 98.19 244 HIS B O 1
ATOM 4302 N N . ALA B 1 245 ? -2.346 25.891 -6.301 1 98 245 ALA B N 1
ATOM 4303 C CA . ALA B 1 245 ? -1.059 26.578 -6.234 1 98 245 ALA B CA 1
ATOM 4304 C C . ALA B 1 245 ? -1.203 27.953 -5.586 1 98 245 ALA B C 1
ATOM 4306 O O . ALA B 1 245 ? -0.375 28.344 -4.762 1 98 245 ALA B O 1
ATOM 4307 N N . GLU B 1 246 ? -2.236 28.656 -5.91 1 98.19 246 GLU B N 1
ATOM 4308 C CA . GLU B 1 246 ? -2.428 30 -5.379 1 98.19 246 GLU B CA 1
ATOM 4309 C C . GLU B 1 246 ? -2.627 29.969 -3.865 1 98.19 246 GLU B C 1
ATOM 4311 O O . GLU B 1 246 ? -2.035 30.781 -3.143 1 98.19 246 GLU B O 1
ATOM 4316 N N . ARG B 1 247 ? -3.52 29.047 -3.441 1 97.81 247 ARG B N 1
ATOM 4317 C CA . ARG B 1 247 ? -3.777 28.984 -2.006 1 97.81 247 ARG B CA 1
ATOM 4318 C C . ARG B 1 247 ? -2.516 28.609 -1.239 1 97.81 247 ARG B C 1
ATOM 4320 O O . ARG B 1 247 ? -2.277 29.109 -0.138 1 97.81 247 ARG B O 1
ATOM 4327 N N . LEU B 1 248 ? -1.724 27.734 -1.82 1 98.12 248 LEU B N 1
ATOM 4328 C CA . LEU B 1 248 ? -0.476 27.328 -1.183 1 98.12 248 LEU B CA 1
ATOM 4329 C C . LEU B 1 248 ? 0.518 28.484 -1.149 1 98.12 248 LEU B C 1
ATOM 4331 O O . LEU B 1 248 ? 1.234 28.656 -0.162 1 98.12 248 LEU B O 1
ATOM 4335 N N . SER B 1 249 ? 0.566 29.281 -2.18 1 97.81 249 SER B N 1
ATOM 4336 C CA . SER B 1 249 ? 1.476 30.422 -2.277 1 97.81 249 SER B CA 1
ATOM 4337 C C . SER B 1 249 ? 1.104 31.516 -1.28 1 97.81 249 SER B C 1
ATOM 4339 O O . SER B 1 249 ? 1.978 32.219 -0.758 1 97.81 249 SER B O 1
ATOM 4341 N N . LYS B 1 250 ? -0.104 31.656 -0.941 1 97.94 250 LYS B N 1
ATOM 4342 C CA . LYS B 1 250 ? -0.595 32.75 -0.102 1 97.94 250 LYS B CA 1
ATOM 4343 C C . LYS B 1 250 ? -0.696 32.312 1.358 1 97.94 250 LYS B C 1
ATOM 4345 O O . LYS B 1 250 ? -0.915 33.156 2.244 1 97.94 250 LYS B O 1
ATOM 4350 N N . ALA B 1 251 ? -0.517 31.047 1.557 1 97.62 251 ALA B N 1
ATOM 4351 C CA . ALA B 1 251 ? -0.671 30.516 2.908 1 97.62 251 ALA B CA 1
ATOM 4352 C C . ALA B 1 251 ? 0.365 31.109 3.855 1 97.62 251 ALA B C 1
ATOM 4354 O O . ALA B 1 251 ? 1.52 31.312 3.471 1 97.62 251 ALA B O 1
ATOM 4355 N N . GLU B 1 252 ? -0.024 31.438 5.113 1 96.75 252 GLU B N 1
ATOM 4356 C CA . GLU B 1 252 ? 0.91 31.891 6.141 1 96.75 252 GLU B CA 1
ATOM 4357 C C . GLU B 1 252 ? 2 30.844 6.387 1 96.75 252 GLU B C 1
ATOM 4359 O O . GLU B 1 252 ? 3.172 31.203 6.547 1 96.75 252 GLU B O 1
ATOM 4364 N N . ASP B 1 253 ? 1.589 29.625 6.457 1 96.88 253 ASP B N 1
ATOM 4365 C CA . ASP B 1 253 ? 2.467 28.469 6.582 1 96.88 253 ASP B CA 1
ATOM 4366 C C . ASP B 1 253 ? 2.102 27.391 5.559 1 96.88 253 ASP B C 1
ATOM 4368 O O . ASP B 1 253 ? 1.12 26.656 5.738 1 96.88 253 ASP B O 1
ATOM 4372 N N . THR B 1 254 ? 2.934 27.266 4.543 1 97 254 THR B N 1
ATOM 4373 C CA . THR B 1 254 ? 2.66 26.359 3.43 1 97 254 THR B CA 1
ATOM 4374 C C . THR B 1 254 ? 2.582 24.922 3.908 1 97 254 THR B C 1
ATOM 4376 O O . THR B 1 254 ? 1.779 24.141 3.398 1 97 254 THR B O 1
ATOM 4379 N N . MET B 1 255 ? 3.34 24.594 4.879 1 97.31 255 MET B N 1
ATOM 4380 C CA . MET B 1 255 ? 3.391 23.203 5.355 1 97.31 255 MET B CA 1
ATOM 4381 C C . MET B 1 255 ? 2.143 22.859 6.156 1 97.31 255 MET B C 1
ATOM 4383 O O . MET B 1 255 ? 1.775 21.688 6.27 1 97.31 255 MET B O 1
ATOM 4387 N N . VAL B 1 256 ? 1.511 23.812 6.734 1 98 256 VAL B N 1
ATOM 4388 C CA . VAL B 1 256 ? 0.247 23.594 7.43 1 98 256 VAL B CA 1
ATOM 4389 C C . VAL B 1 256 ? -0.893 23.516 6.418 1 98 256 VAL B C 1
ATOM 4391 O O . VAL B 1 256 ? -1.813 22.703 6.578 1 98 256 VAL B O 1
ATOM 4394 N N . GLU B 1 257 ? -0.814 24.297 5.352 1 98.31 257 GLU B N 1
ATOM 4395 C CA . GLU B 1 257 ? -1.879 24.391 4.355 1 98.31 257 GLU B CA 1
ATOM 4396 C C . GLU B 1 257 ? -1.843 23.203 3.398 1 98.31 257 GLU B C 1
ATOM 4398 O O . GLU B 1 257 ? -2.885 22.75 2.92 1 98.31 257 GLU B O 1
ATOM 4403 N N . LEU B 1 258 ? -0.679 22.656 3.148 1 98.5 258 LEU B N 1
ATOM 4404 C CA . LEU B 1 258 ? -0.457 21.641 2.123 1 98.5 258 LEU B CA 1
ATOM 4405 C C . LEU B 1 258 ? -1.312 20.406 2.387 1 98.5 258 LEU B C 1
ATOM 4407 O O . LEU B 1 258 ? -1.995 19.922 1.485 1 98.5 258 LEU B O 1
ATOM 4411 N N . PRO B 1 259 ? -1.348 19.891 3.584 1 98.56 259 PRO B N 1
ATOM 4412 C CA . PRO B 1 259 ? -2.18 18.703 3.791 1 98.56 259 PRO B CA 1
ATOM 4413 C C . PRO B 1 259 ? -3.664 18.969 3.555 1 98.56 259 PRO B C 1
ATOM 4415 O O . PRO B 1 259 ? -4.391 18.078 3.096 1 98.56 259 PRO B O 1
ATOM 4418 N N . TYR B 1 260 ? -4.133 20.141 3.818 1 98.62 260 TYR B N 1
ATOM 4419 C CA . TYR B 1 260 ? -5.523 20.484 3.539 1 98.62 260 TYR B CA 1
ATOM 4420 C C . TYR B 1 260 ? -5.785 20.5 2.037 1 98.62 260 TYR B C 1
ATOM 4422 O O . TYR B 1 260 ? -6.824 20.031 1.575 1 98.62 260 TYR B O 1
ATOM 4430 N N . ALA B 1 261 ? -4.871 21.094 1.306 1 98.75 261 ALA B N 1
ATOM 4431 C CA . ALA B 1 261 ? -5.004 21.109 -0.149 1 98.75 261 ALA B CA 1
ATOM 4432 C C . ALA B 1 261 ? -5.02 19.703 -0.717 1 98.75 261 ALA B C 1
ATOM 4434 O O . ALA B 1 261 ? -5.844 19.375 -1.578 1 98.75 261 ALA B O 1
ATOM 4435 N N . LEU B 1 262 ? -4.145 18.891 -0.24 1 98.75 262 LEU B N 1
ATOM 4436 C CA . LEU B 1 262 ? -4.074 17.5 -0.681 1 98.75 262 LEU B CA 1
ATOM 4437 C C . LEU B 1 262 ? -5.363 16.75 -0.334 1 98.75 262 LEU B C 1
ATOM 4439 O O . LEU B 1 262 ? -5.848 15.945 -1.125 1 98.75 262 LEU B O 1
ATOM 4443 N N . TYR B 1 263 ? -5.867 17.031 0.828 1 98.81 263 TYR B N 1
ATOM 4444 C CA . TYR B 1 263 ? -7.117 16.406 1.246 1 98.81 263 TYR B CA 1
ATOM 4445 C C . TYR B 1 263 ? -8.25 16.766 0.287 1 98.81 263 TYR B C 1
ATOM 4447 O O . TYR B 1 263 ? -9.055 15.898 -0.068 1 98.81 263 TYR B O 1
ATOM 4455 N N . ASP B 1 264 ? -8.297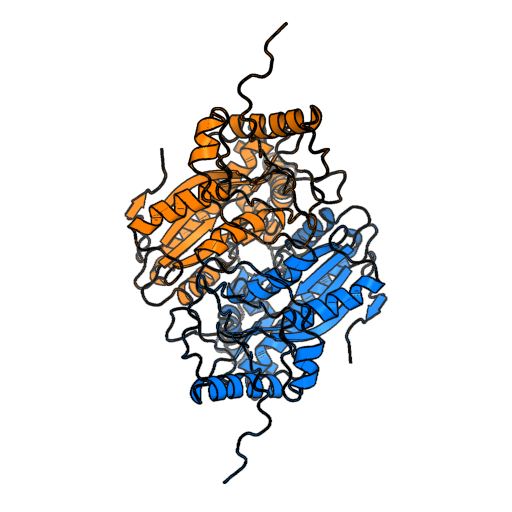 17.984 -0.084 1 98.75 264 ASP B N 1
ATOM 4456 C CA . ASP B 1 264 ? -9.344 18.406 -1.012 1 98.75 264 ASP B CA 1
ATOM 4457 C C . ASP B 1 264 ? -9.258 17.641 -2.326 1 98.75 264 ASP B C 1
ATOM 4459 O O . ASP B 1 264 ? -10.273 17.219 -2.877 1 98.75 264 ASP B O 1
ATOM 4463 N N . VAL B 1 265 ? -8.047 17.453 -2.795 1 97.94 265 VAL B N 1
ATOM 4464 C CA . VAL B 1 265 ? -7.836 16.688 -4.02 1 97.94 265 VAL B CA 1
ATOM 4465 C C . VAL B 1 265 ? -8.273 15.25 -3.811 1 97.94 265 VAL B C 1
ATOM 4467 O O . VAL B 1 265 ? -9.039 14.703 -4.613 1 97.94 265 VAL B O 1
ATOM 4470 N N . GLN B 1 266 ? -7.832 14.641 -2.74 1 97.88 266 GLN B N 1
ATOM 4471 C CA . GLN B 1 266 ? -8.125 13.242 -2.439 1 97.88 266 GLN B CA 1
ATOM 4472 C C . GLN B 1 266 ? -9.625 13.016 -2.264 1 97.88 266 GLN B C 1
ATOM 4474 O O . GLN B 1 266 ? -10.172 12.031 -2.766 1 97.88 266 GLN B O 1
ATOM 4479 N N . LYS B 1 267 ? -10.203 13.883 -1.493 1 98.31 267 LYS B N 1
ATOM 4480 C CA . LYS B 1 267 ? -11.641 13.773 -1.264 1 98.31 267 LYS B CA 1
ATOM 4481 C C . LYS B 1 267 ? -12.414 13.797 -2.58 1 98.31 267 LYS B C 1
ATOM 4483 O O . LYS B 1 267 ? -13.336 13 -2.779 1 98.31 267 LYS B O 1
ATOM 4488 N N . GLY B 1 268 ? -12.031 14.719 -3.469 1 97.56 268 GLY B N 1
ATOM 4489 C CA . GLY B 1 268 ? -12.664 14.758 -4.777 1 97.56 268 GLY B CA 1
ATOM 4490 C C . GLY B 1 268 ? -12.508 13.461 -5.555 1 97.56 268 GLY B C 1
ATOM 4491 O O . GLY B 1 268 ? -13.469 12.984 -6.16 1 97.56 268 GLY B O 1
ATOM 4492 N N . MET B 1 269 ? -11.352 12.906 -5.504 1 97.25 269 MET B N 1
ATOM 4493 C CA . MET B 1 269 ? -11.094 11.656 -6.211 1 97.25 269 MET B CA 1
ATOM 4494 C C . MET B 1 269 ? -11.898 10.508 -5.605 1 97.25 269 MET B C 1
ATOM 4496 O O . MET B 1 269 ? -12.5 9.719 -6.332 1 97.25 269 MET B O 1
ATOM 4500 N N . ILE B 1 270 ? -11.953 10.438 -4.277 1 98 270 ILE B N 1
ATOM 4501 C CA . ILE B 1 270 ? -12.68 9.391 -3.578 1 98 270 ILE B CA 1
ATOM 4502 C C . ILE B 1 270 ? -14.172 9.5 -3.889 1 98 270 ILE B C 1
ATOM 4504 O O . ILE B 1 270 ? -14.836 8.492 -4.148 1 98 270 ILE B O 1
ATOM 4508 N N . GLU B 1 271 ? -14.688 10.672 -3.863 1 97.56 271 GLU B N 1
ATOM 4509 C CA . GLU B 1 271 ? -16.094 10.883 -4.164 1 97.56 271 GLU B CA 1
ATOM 4510 C C . GLU B 1 271 ? -16.438 10.453 -5.59 1 97.56 271 GLU B C 1
ATOM 4512 O O . GLU B 1 271 ? -17.484 9.859 -5.836 1 97.56 271 GLU B O 1
ATOM 4517 N N . LYS B 1 272 ? -15.57 10.797 -6.508 1 96.69 272 LYS B N 1
ATOM 4518 C CA . LY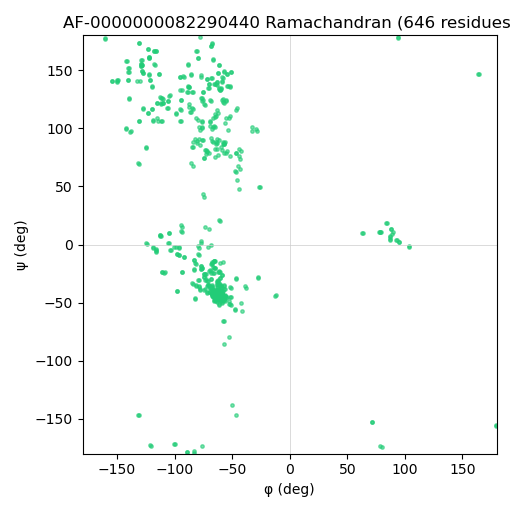S B 1 272 ? -15.766 10.375 -7.895 1 96.69 272 LYS B CA 1
ATOM 4519 C C . LYS B 1 272 ? -15.766 8.852 -8.008 1 96.69 272 LYS B C 1
ATOM 4521 O O . LYS B 1 272 ? -16.594 8.281 -8.727 1 96.69 272 LYS B O 1
ATOM 4526 N N . ILE B 1 273 ? -14.844 8.195 -7.316 1 97.19 273 ILE B N 1
ATOM 4527 C CA . ILE B 1 273 ? -14.742 6.738 -7.32 1 97.19 273 ILE B CA 1
ATOM 4528 C C . ILE B 1 273 ? -16.031 6.129 -6.758 1 97.19 273 ILE B C 1
ATOM 4530 O O . ILE B 1 273 ? -16.562 5.172 -7.32 1 97.19 273 ILE B O 1
ATOM 4534 N N . ILE B 1 274 ? -16.531 6.691 -5.688 1 97.5 274 ILE B N 1
ATOM 4535 C CA . ILE B 1 274 ? -17.75 6.188 -5.059 1 97.5 274 ILE B CA 1
ATOM 4536 C C . ILE B 1 274 ? -18.938 6.402 -5.988 1 97.5 274 ILE B C 1
ATOM 4538 O O . ILE B 1 274 ? -19.75 5.5 -6.184 1 97.5 274 ILE B O 1
ATOM 4542 N N . GLN B 1 275 ? -19.016 7.559 -6.602 1 96.69 275 GLN B N 1
ATOM 4543 C CA . GLN B 1 275 ? -20.125 7.867 -7.504 1 96.69 275 GLN B CA 1
ATOM 4544 C C . GLN B 1 275 ? -20.188 6.883 -8.664 1 96.69 275 GLN B C 1
ATOM 4546 O O . GLN B 1 275 ? -21.266 6.488 -9.102 1 96.69 275 GLN B O 1
ATOM 4551 N N . GLN B 1 276 ? -19.078 6.496 -9.094 1 95.69 276 GLN B N 1
ATOM 4552 C CA . GLN B 1 276 ? -19.016 5.652 -10.281 1 95.69 276 GLN B CA 1
ATOM 4553 C C . GLN B 1 276 ? -19 4.172 -9.906 1 95.69 276 GLN B C 1
ATOM 4555 O O . GLN B 1 276 ? -19.391 3.318 -10.703 1 95.69 276 GLN B O 1
ATOM 4560 N N . GLY B 1 277 ? -18.547 3.895 -8.641 1 96.31 277 GLY B N 1
ATOM 4561 C CA . GLY B 1 277 ? -18.25 2.504 -8.328 1 96.31 277 GLY B CA 1
ATOM 4562 C C . GLY B 1 277 ? -19.141 1.938 -7.234 1 96.31 277 GLY B C 1
ATOM 4563 O O . GLY B 1 277 ? -19.078 0.745 -6.934 1 96.31 277 GLY B O 1
ATOM 4564 N N . ALA B 1 278 ? -19.969 2.701 -6.637 1 96.69 278 ALA B N 1
ATOM 4565 C CA . ALA B 1 278 ? -20.734 2.293 -5.465 1 96.69 278 ALA B CA 1
ATOM 4566 C C . ALA B 1 278 ? -21.609 1.075 -5.77 1 96.69 278 ALA B C 1
ATOM 4568 O O . ALA B 1 278 ? -21.859 0.25 -4.891 1 96.69 278 ALA B O 1
ATOM 4569 N N . GLY B 1 279 ? -21.984 0.907 -7.035 1 95.5 279 GLY B N 1
ATOM 4570 C CA . GLY B 1 279 ? -22.812 -0.219 -7.434 1 95.5 279 GLY B CA 1
ATOM 4571 C C . GLY B 1 279 ? -22.125 -1.56 -7.254 1 95.5 279 GLY B C 1
ATOM 4572 O O . GLY B 1 279 ? -22.781 -2.6 -7.211 1 95.5 279 GLY B O 1
ATOM 4573 N N . ASN B 1 280 ? -20.828 -1.535 -7.18 1 94.06 280 ASN B N 1
ATOM 4574 C CA . ASN B 1 280 ? -20.078 -2.764 -6.957 1 94.06 280 ASN B CA 1
ATOM 4575 C C . ASN B 1 280 ? -20.281 -3.303 -5.543 1 94.06 280 ASN B C 1
ATOM 4577 O O . ASN B 1 280 ? -20.016 -4.477 -5.277 1 94.06 280 ASN B O 1
ATOM 4581 N N . VAL B 1 281 ? -20.672 -2.424 -4.559 1 95.25 281 VAL B N 1
ATOM 4582 C CA . VAL B 1 281 ? -21.016 -2.836 -3.201 1 95.25 281 VAL B CA 1
ATOM 4583 C C . VAL B 1 281 ? -22.469 -3.285 -3.143 1 95.25 281 VAL B C 1
ATOM 4585 O O . VAL B 1 281 ? -23.359 -2.479 -2.885 1 95.25 281 VAL B O 1
ATOM 4588 N N . LYS B 1 282 ? -22.844 -4.43 -3.438 1 87.94 282 LYS B N 1
ATOM 4589 C CA . LYS B 1 282 ? -24.156 -4.965 -3.76 1 87.94 282 LYS B CA 1
ATOM 4590 C C . LYS B 1 282 ? -25.156 -4.699 -2.631 1 87.94 282 LYS B C 1
ATOM 4592 O O . LYS B 1 282 ? -26.109 -3.939 -2.803 1 87.94 282 LYS B O 1
ATOM 4597 N N . ASP B 1 283 ? -24.969 -5.285 -1.441 1 86.56 283 ASP B N 1
ATOM 4598 C CA . ASP B 1 283 ? -25.984 -5.254 -0.391 1 86.56 283 ASP B CA 1
ATOM 4599 C C . ASP B 1 283 ? -25.516 -4.418 0.798 1 86.56 283 ASP B C 1
ATOM 4601 O O . ASP B 1 283 ? -26.219 -4.332 1.814 1 86.56 283 ASP B O 1
ATOM 4605 N N . GLY B 1 284 ? -24.469 -3.797 0.619 1 94.88 284 GLY B N 1
ATOM 4606 C CA . GLY B 1 284 ? -23.922 -3.107 1.779 1 94.88 284 GLY B CA 1
ATOM 4607 C C . GLY B 1 284 ? -23.781 -1.611 1.572 1 94.88 284 GLY B C 1
ATOM 4608 O O . GLY B 1 284 ? -24.406 -1.042 0.675 1 94.88 284 GLY B O 1
ATOM 4609 N N . THR B 1 285 ? -23.156 -0.936 2.568 1 98.25 285 THR B N 1
ATOM 4610 C CA . THR B 1 285 ? -22.891 0.498 2.551 1 98.25 285 THR B CA 1
ATOM 4611 C C . THR B 1 285 ? -21.391 0.769 2.545 1 98.25 285 THR B C 1
ATOM 4613 O O . THR B 1 285 ? -20.578 -0.152 2.715 1 98.25 285 THR B O 1
ATOM 4616 N N . ILE B 1 286 ? -21.094 1.996 2.25 1 98.75 286 ILE B N 1
ATOM 4617 C CA . ILE B 1 286 ? -19.719 2.445 2.174 1 98.75 286 ILE B CA 1
ATOM 4618 C C . ILE B 1 286 ? -19.469 3.545 3.205 1 98.75 286 ILE B C 1
ATOM 4620 O O . ILE B 1 286 ? -19.984 4.66 3.062 1 98.75 286 ILE B O 1
ATOM 4624 N N . ALA B 1 287 ? -18.781 3.217 4.223 1 98.88 287 ALA B N 1
ATOM 4625 C CA . ALA B 1 287 ? -18.344 4.238 5.172 1 98.88 287 ALA B CA 1
ATOM 4626 C C . ALA B 1 287 ? -17 4.832 4.762 1 98.88 287 ALA B C 1
ATOM 4628 O O . ALA B 1 287 ? -16.047 4.098 4.441 1 98.88 287 ALA B O 1
ATOM 4629 N N . VAL B 1 288 ? -16.906 6.148 4.742 1 98.88 288 VAL B N 1
ATOM 4630 C CA . VAL B 1 288 ? -15.688 6.824 4.305 1 98.88 288 VAL B CA 1
ATOM 4631 C C . VAL B 1 288 ? -15.242 7.82 5.371 1 98.88 288 VAL B C 1
ATOM 4633 O O . VAL B 1 288 ? -15.961 8.773 5.688 1 98.88 288 VAL B O 1
ATOM 4636 N N . VAL B 1 289 ? -14.07 7.574 5.914 1 98.88 289 VAL B N 1
ATOM 4637 C CA . VAL B 1 289 ? -13.438 8.492 6.859 1 98.88 289 VAL B CA 1
ATOM 4638 C C . VAL B 1 289 ? -12.273 9.211 6.176 1 98.88 289 VAL B C 1
ATOM 4640 O O . VAL B 1 289 ? -11.312 8.57 5.734 1 98.88 289 VAL B O 1
ATOM 4643 N N . GLY B 1 290 ? -12.367 10.484 6.074 1 98.81 290 GLY B N 1
ATOM 4644 C CA . GLY B 1 290 ? -11.328 11.297 5.465 1 98.81 290 GLY B CA 1
ATOM 4645 C C . GLY B 1 290 ? -10.766 12.344 6.406 1 98.81 290 GLY B C 1
ATOM 4646 O O . GLY B 1 290 ? -11.5 12.93 7.199 1 98.81 290 GLY B O 1
ATOM 4647 N N . GLY B 1 291 ? -9.469 12.547 6.312 1 98.81 291 GLY B N 1
ATOM 4648 C CA . GLY B 1 291 ? -8.836 13.555 7.145 1 98.81 291 GLY B CA 1
ATOM 4649 C C . GLY B 1 291 ? -7.34 13.656 6.926 1 98.81 291 GLY B C 1
ATOM 4650 O O . GLY B 1 291 ? -6.855 13.461 5.809 1 98.81 291 GLY B O 1
ATOM 4651 N N . LEU B 1 292 ? -6.645 14.156 7.953 1 98.81 292 LEU B N 1
ATOM 4652 C CA . LEU B 1 292 ? -5.203 14.367 7.902 1 98.81 292 LEU B CA 1
ATOM 4653 C C . LEU B 1 292 ? -4.488 13.461 8.898 1 98.81 292 LEU B C 1
ATOM 4655 O O . LEU B 1 292 ? -4.781 13.492 10.094 1 98.81 292 LEU B O 1
ATOM 4659 N N . GLN B 1 293 ? -3.574 12.625 8.352 1 98.62 293 GLN B N 1
ATOM 4660 C CA . GLN B 1 293 ? -2.662 11.93 9.258 1 98.62 293 GLN B CA 1
ATOM 4661 C C . GLN B 1 293 ? -1.559 12.859 9.75 1 98.62 293 GLN B C 1
ATOM 4663 O O . GLN B 1 293 ? -0.897 13.523 8.953 1 98.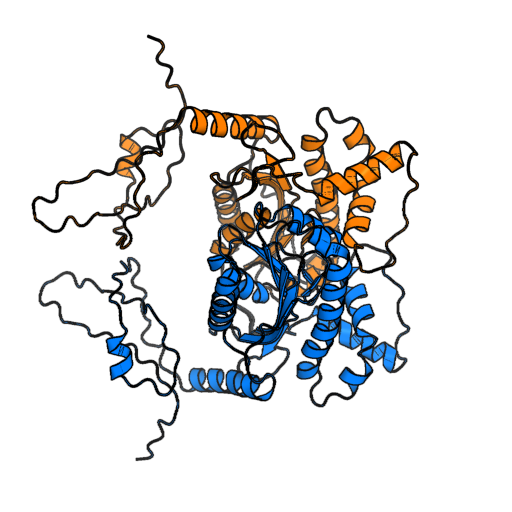62 293 GLN B O 1
ATOM 4668 N N . ILE B 1 294 ? -1.437 12.938 10.992 1 98.19 294 ILE B N 1
ATOM 4669 C CA . ILE B 1 294 ? -0.385 13.742 11.602 1 98.19 294 ILE B CA 1
ATOM 4670 C C . ILE B 1 294 ? 0.634 12.836 12.281 1 98.19 294 ILE B C 1
ATOM 4672 O O . ILE B 1 294 ? 0.351 12.25 13.336 1 98.19 294 ILE B O 1
ATOM 4676 N N . ASN B 1 295 ? 1.788 12.719 11.672 1 96.69 295 ASN B N 1
ATOM 4677 C CA . ASN B 1 295 ? 2.842 11.859 12.203 1 96.69 295 ASN B CA 1
ATOM 4678 C C . ASN B 1 295 ? 3.723 12.602 13.203 1 96.69 295 ASN B C 1
ATOM 4680 O O . ASN B 1 295 ? 4.102 13.75 12.977 1 96.69 295 ASN B O 1
ATOM 4684 N N . THR B 1 296 ? 4.004 11.992 14.266 1 92.81 296 THR B N 1
ATOM 4685 C CA . THR B 1 296 ? 4.844 12.5 15.336 1 92.81 296 THR B CA 1
ATOM 4686 C C . THR B 1 296 ? 6.082 11.633 15.523 1 92.81 296 THR B C 1
ATOM 4688 O O . THR B 1 296 ? 6.195 10.57 14.898 1 92.81 296 THR B O 1
ATOM 4691 N N . PRO B 1 297 ? 7.023 12.109 16.234 1 85.81 297 PRO B N 1
ATOM 4692 C CA . PRO B 1 297 ? 8.219 11.289 16.422 1 85.81 297 PRO B CA 1
ATOM 4693 C C . PRO B 1 297 ? 7.906 9.898 16.969 1 85.81 297 PRO B C 1
ATOM 4695 O O . PRO B 1 297 ? 6.875 9.711 17.609 1 85.81 297 PRO B O 1
ATOM 4698 N N . GLU B 1 298 ? 8.711 8.867 16.562 1 77.5 298 GLU B N 1
ATOM 4699 C CA . GLU B 1 298 ? 8.492 7.445 16.766 1 77.5 298 GLU B CA 1
ATOM 4700 C C . GLU B 1 298 ? 8.094 7.16 18.219 1 77.5 298 GLU B C 1
ATOM 4702 O O . GLU B 1 298 ? 7.332 6.227 18.484 1 77.5 298 GLU B O 1
ATOM 4707 N N . GLU B 1 299 ? 8.469 7.867 19.156 1 66.94 299 GLU B N 1
ATOM 4708 C CA . GLU B 1 299 ? 8.211 7.594 20.562 1 66.94 299 GLU B CA 1
ATOM 4709 C C . GLU B 1 299 ? 6.789 7.996 20.953 1 66.94 299 GLU B C 1
ATOM 4711 O O . GLU B 1 299 ? 6.281 7.574 22 1 66.94 299 GLU B O 1
ATOM 4716 N N . TYR B 1 300 ? 6.121 8.555 19.953 1 75.94 300 TYR B N 1
ATOM 4717 C CA . TYR B 1 300 ? 4.812 9.102 20.297 1 75.94 300 TYR B CA 1
ATOM 4718 C C . TYR B 1 300 ? 3.736 8.586 19.359 1 75.94 300 TYR B C 1
ATOM 4720 O O . TYR B 1 300 ? 4.035 8.133 18.25 1 75.94 300 TYR B O 1
ATOM 4728 N N . SER B 1 301 ? 2.502 8.68 19.891 1 83.19 301 SER B N 1
ATOM 4729 C CA . SER B 1 301 ? 1.357 8.297 19.062 1 83.19 301 SER B CA 1
ATOM 4730 C C . SER B 1 301 ? 1.149 9.273 17.922 1 83.19 301 SER B C 1
ATOM 4732 O O . SER B 1 301 ? 1.331 10.484 18.078 1 83.19 301 SER B O 1
ATOM 4734 N N . ASP B 1 302 ? 0.75 8.711 16.812 1 94.75 302 ASP B N 1
ATOM 4735 C CA . ASP B 1 302 ? 0.311 9.562 15.703 1 94.75 302 ASP B CA 1
ATOM 4736 C C . ASP B 1 302 ? -1.117 10.055 15.93 1 94.75 302 ASP B C 1
ATOM 4738 O O . ASP B 1 302 ? -1.827 9.547 16.797 1 94.75 302 ASP B O 1
ATOM 4742 N N . TYR B 1 303 ? -1.462 11.102 15.242 1 96.06 303 TYR B N 1
ATOM 4743 C CA . TYR B 1 303 ? -2.771 11.734 15.352 1 96.06 303 TYR B CA 1
ATOM 4744 C C . TYR B 1 303 ? -3.473 11.773 14 1 96.06 303 TYR B C 1
ATOM 4746 O O . TYR B 1 303 ? -2.848 11.547 12.961 1 96.06 303 TYR B O 1
ATOM 4754 N N . PHE B 1 304 ? -4.75 11.969 14.109 1 98.5 304 PHE B N 1
ATOM 4755 C CA . PHE B 1 304 ? -5.582 12.109 12.914 1 98.5 304 PHE B CA 1
ATOM 4756 C C . PHE B 1 304 ? -6.625 13.203 13.109 1 98.5 304 PHE B C 1
ATOM 4758 O O . PHE B 1 304 ? -7.324 13.227 14.117 1 98.5 304 PHE B O 1
ATOM 4765 N N . LEU B 1 305 ? -6.652 14.133 12.211 1 98.5 305 LEU B N 1
ATOM 4766 C CA . LEU B 1 305 ? -7.723 15.125 12.172 1 98.5 305 LEU B CA 1
ATOM 4767 C C . LEU B 1 305 ? -8.812 14.703 11.195 1 98.5 305 LEU B C 1
ATOM 4769 O O . LEU B 1 305 ? -8.625 14.797 9.977 1 98.5 305 LEU B O 1
ATOM 4773 N N . THR B 1 306 ? -9.938 14.266 11.727 1 98.69 306 THR B N 1
ATOM 4774 C CA . THR B 1 306 ? -11.039 13.852 10.875 1 98.69 306 THR B CA 1
ATOM 4775 C C . THR B 1 306 ? -11.758 15.062 10.281 1 98.69 306 THR B C 1
ATOM 4777 O O . THR B 1 306 ? -12.211 15.938 11.023 1 98.69 306 THR B O 1
ATOM 4780 N N . LEU B 1 307 ? -11.844 15.094 8.992 1 98.62 307 LEU B N 1
ATOM 4781 C CA . LEU B 1 307 ? -12.492 16.219 8.328 1 98.62 307 LEU B CA 1
ATOM 4782 C C . LEU B 1 307 ? -13.836 15.797 7.734 1 98.62 307 LEU B C 1
ATOM 4784 O O . LEU B 1 307 ? -14.711 16.625 7.512 1 98.62 307 LEU B O 1
ATOM 4788 N N . SER B 1 308 ? -14.016 14.516 7.441 1 98.56 308 SER B N 1
ATOM 4789 C CA . SER B 1 308 ? -15.273 13.977 6.945 1 98.56 308 SER B CA 1
ATOM 4790 C C . SER B 1 308 ? -15.477 12.531 7.391 1 98.56 308 SER B C 1
ATOM 4792 O O . SER B 1 308 ? -14.508 11.781 7.535 1 98.56 308 SER B O 1
ATOM 4794 N N . PHE B 1 309 ? -16.656 12.164 7.719 1 98.81 309 PHE B N 1
ATOM 4795 C CA . PHE B 1 309 ? -17.109 10.82 8.023 1 98.81 309 PHE B CA 1
ATOM 4796 C C . PHE B 1 309 ? -18.516 10.586 7.488 1 98.81 309 PHE B C 1
ATOM 4798 O O . PHE B 1 309 ? -19.5 10.992 8.117 1 98.81 309 PHE B O 1
ATOM 4805 N N . ASP B 1 310 ? -18.547 9.891 6.285 1 98.62 310 ASP B N 1
ATOM 4806 C CA . ASP B 1 310 ? -19.781 9.805 5.523 1 98.62 310 ASP B CA 1
ATOM 4807 C C . ASP B 1 310 ? -20.188 8.352 5.289 1 98.62 310 ASP B C 1
ATOM 4809 O O . ASP B 1 310 ? -19.328 7.48 5.16 1 98.62 310 ASP B O 1
ATOM 4813 N N . LEU B 1 311 ? -21.453 8.156 5.266 1 98.62 311 LEU B N 1
ATOM 4814 C CA . LEU B 1 311 ? -22 6.863 4.887 1 98.62 311 LEU B CA 1
ATOM 4815 C C . LEU B 1 311 ? -22.719 6.953 3.545 1 98.62 311 LEU B C 1
ATOM 4817 O O . LEU B 1 311 ? -23.594 7.809 3.359 1 98.62 311 LEU B O 1
ATOM 4821 N N . TYR B 1 312 ? -22.328 6.082 2.594 1 98.62 312 TYR B N 1
ATOM 4822 C CA . TYR B 1 312 ? -22.938 6.027 1.273 1 98.62 312 TYR B CA 1
ATOM 4823 C C . TYR B 1 312 ? -23.688 4.715 1.072 1 98.62 312 TYR B C 1
ATOM 4825 O O . TYR B 1 312 ? -23.297 3.682 1.622 1 98.62 312 TYR B O 1
ATOM 4833 N N . ASN B 1 313 ? -24.766 4.77 0.318 1 97.5 313 ASN B N 1
ATOM 4834 C CA . ASN B 1 313 ? -25.422 3.535 -0.108 1 97.5 313 ASN B CA 1
ATOM 4835 C C . ASN B 1 313 ? -24.859 3.025 -1.428 1 97.5 313 ASN B C 1
ATOM 4837 O O . ASN B 1 313 ? -23.906 3.6 -1.959 1 97.5 313 ASN B O 1
ATOM 4841 N N . ASN B 1 314 ? -25.375 1.947 -1.92 1 96.38 314 ASN B N 1
ATOM 4842 C CA . ASN B 1 314 ? -24.812 1.304 -3.104 1 96.38 314 ASN B CA 1
ATOM 4843 C C . ASN B 1 314 ? -25.203 2.047 -4.379 1 96.38 314 ASN B C 1
ATOM 4845 O O . ASN B 1 314 ? -24.797 1.653 -5.477 1 96.38 314 ASN B O 1
ATOM 4849 N N . SER B 1 315 ? -25.922 3.18 -4.32 1 95.56 315 SER B N 1
ATOM 4850 C CA . SER B 1 315 ? -26.234 4.039 -5.461 1 95.56 315 SER B CA 1
ATOM 4851 C C . SER B 1 315 ? -25.312 5.258 -5.492 1 95.56 315 SER B C 1
ATOM 4853 O O . SER B 1 315 ? -25.438 6.109 -6.375 1 95.56 315 SER B O 1
ATOM 4855 N N . GLY B 1 316 ? -24.438 5.367 -4.48 1 96.19 316 GLY B N 1
ATOM 4856 C CA . GLY B 1 316 ? -23.484 6.469 -4.434 1 96.19 316 GLY B CA 1
ATOM 4857 C C . GLY B 1 316 ? -24.047 7.703 -3.748 1 96.19 316 GLY B C 1
ATOM 4858 O O . GLY B 1 316 ? -23.469 8.789 -3.838 1 96.19 316 GLY B O 1
ATOM 4859 N N . GLU B 1 317 ? -25.141 7.531 -3.072 1 97.19 317 GLU B N 1
ATOM 4860 C CA . GLU B 1 317 ? -25.766 8.648 -2.363 1 97.19 317 GLU B CA 1
ATOM 4861 C C . GLU B 1 317 ? -25.328 8.688 -0.902 1 97.19 317 GLU B C 1
ATOM 4863 O O . GLU B 1 317 ? -25.297 7.652 -0.23 1 97.19 317 GLU B O 1
ATOM 4868 N N . LYS B 1 318 ? -24.969 9.836 -0.486 1 97.69 318 LYS B N 1
ATOM 4869 C CA . LYS B 1 318 ? -24.688 10 0.938 1 97.69 318 LYS B CA 1
ATOM 4870 C C . LYS B 1 318 ? -25.969 9.891 1.766 1 97.69 318 LYS B C 1
ATOM 4872 O O . LYS B 1 318 ? -26.906 10.664 1.574 1 97.69 318 LYS B O 1
ATOM 4877 N N . VAL B 1 319 ? -25.984 9 2.703 1 97.06 319 VAL B N 1
ATOM 4878 C CA . VAL B 1 319 ? -27.219 8.734 3.43 1 97.06 319 VAL B CA 1
ATOM 4879 C C . VAL B 1 319 ? -27.094 9.227 4.871 1 97.06 319 VAL B C 1
ATOM 4881 O O . VAL B 1 319 ? -28.094 9.469 5.543 1 97.06 319 VAL B O 1
ATOM 4884 N N . GLU B 1 320 ? -25.828 9.344 5.391 1 97 320 GLU B N 1
ATOM 4885 C CA . GLU B 1 320 ? -25.609 9.828 6.75 1 97 320 GLU B CA 1
ATOM 4886 C C . GLU B 1 320 ? -24.266 10.547 6.859 1 97 320 GLU B C 1
ATOM 4888 O O . GLU B 1 320 ? -23.297 10.18 6.195 1 97 320 GLU B O 1
ATOM 4893 N N . ASP B 1 321 ? -24.25 11.602 7.582 1 97.38 321 ASP B N 1
ATOM 4894 C CA . ASP B 1 321 ? -23.031 12.227 8.086 1 97.38 321 ASP B CA 1
ATOM 4895 C C . ASP B 1 321 ? -22.719 11.758 9.508 1 97.38 321 ASP B C 1
ATOM 4897 O O . ASP B 1 321 ? -23.438 12.078 10.445 1 97.38 321 ASP B O 1
ATOM 4901 N N . LEU B 1 322 ? -21.609 11.094 9.688 1 97.06 322 LEU B N 1
ATOM 4902 C CA . LEU B 1 322 ? -21.312 10.43 10.953 1 97.06 322 LEU B CA 1
ATOM 4903 C C . LEU B 1 322 ? -20.25 11.203 11.742 1 97.06 322 LEU B C 1
ATOM 4905 O O . LEU B 1 322 ? -19.828 10.758 12.805 1 97.06 322 LEU B O 1
ATOM 4909 N N . LEU B 1 323 ? -19.797 12.32 11.195 1 96.12 323 LEU B N 1
ATOM 4910 C CA . LEU B 1 323 ? -18.75 13.094 11.844 1 96.12 323 LEU B CA 1
ATOM 4911 C C . LEU B 1 323 ? -19.203 13.594 13.211 1 96.12 323 LEU B C 1
ATOM 4913 O O . LEU B 1 323 ? -20.328 14.062 13.359 1 96.12 323 LEU B O 1
ATOM 4917 N N . TRP B 1 324 ? -18.438 13.477 14.219 1 88.88 324 TRP B N 1
ATOM 4918 C CA . TRP B 1 324 ? -18.766 13.938 15.562 1 88.88 324 TRP B CA 1
ATOM 4919 C C . TRP B 1 324 ? -18.531 15.438 15.695 1 88.88 324 TRP B C 1
ATOM 4921 O O . TRP B 1 324 ? -17.922 16.062 14.828 1 88.88 324 TRP B O 1
ATOM 4931 N N . ASP B 1 325 ? -19.078 16 16.812 1 76.12 325 ASP B N 1
ATOM 4932 C CA . ASP B 1 325 ? -18.984 17.438 17.109 1 76.12 325 ASP B CA 1
ATOM 4933 C C . ASP B 1 325 ? -17.641 17.766 17.75 1 76.12 325 ASP B C 1
ATOM 4935 O O . ASP B 1 325 ? -17.047 16.938 18.438 1 76.12 325 ASP B O 1
#

Organism: NCBI:txid303405

Solvent-accessible surface area (backbone atoms only — not comparable to full-atom values): 34627 Å² total; per-residue (Å²): 136,76,82,72,75,57,85,63,39,71,74,74,80,78,75,77,75,71,77,66,80,66,84,85,75,75,71,75,41,72,55,71,79,66,80,74,86,49,54,82,65,50,73,68,62,56,60,69,69,57,63,86,53,74,47,63,56,83,62,78,69,70,67,65,76,73,74,49,82,38,70,63,58,54,49,27,54,43,32,24,50,53,38,42,52,68,79,42,62,82,45,36,44,47,68,55,47,46,49,54,52,50,60,59,34,42,81,73,67,50,44,48,74,32,26,33,31,31,32,16,37,36,27,51,30,80,51,44,60,57,54,52,57,45,22,75,62,30,37,61,44,26,45,31,23,26,70,59,10,32,53,45,28,28,47,57,41,50,44,52,50,34,61,57,30,11,69,73,18,27,36,39,37,42,34,27,19,52,35,14,31,13,57,82,34,44,64,27,22,26,52,40,72,52,33,95,66,38,50,63,29,44,50,62,48,53,53,20,47,54,52,18,45,30,35,72,72,61,78,37,75,82,75,76,76,55,88,46,69,75,29,30,47,56,50,48,52,21,59,67,40,42,87,46,24,63,63,46,71,68,38,96,48,44,56,68,45,45,45,56,53,47,29,55,50,41,50,53,52,51,51,52,37,36,55,74,40,21,62,53,33,74,72,22,41,40,37,39,39,34,28,40,36,37,39,38,33,81,94,46,76,38,31,34,31,77,75,44,28,38,32,25,40,32,82,38,44,78,76,43,77,68,59,79,133,131,78,83,72,74,58,86,64,38,67,69,75,81,77,75,76,77,70,76,64,81,61,86,83,70,75,68,74,38,73,58,73,81,63,81,68,86,45,50,80,65,51,74,67,62,58,60,69,68,56,67,87,54,79,44,64,52,82,64,77,70,71,68,65,75,75,70,52,81,37,70,62,56,53,48,27,53,43,32,24,51,51,37,42,52,69,78,44,63,83,45,35,44,46,68,54,47,45,49,54,52,51,60,59,35,43,80,74,68,51,44,48,73,32,26,34,31,31,33,16,36,36,27,50,32,84,52,42,60,58,55,52,57,44,21,74,61,32,37,62,46,26,46,30,22,26,71,59,10,33,54,46,30,27,47,56,41,49,45,53,51,36,62,58,31,12,69,73,19,27,37,39,36,41,36,27,18,52,34,15,30,12,55,82,34,45,64,28,22,27,50,40,72,54,32,95,66,37,51,62,30,44,50,62,50,52,54,20,46,54,52,18,44,30,35,72,73,62,78,37,74,83,74,76,75,55,87,45,68,74,30,28,49,57,51,48,53,21,59,67,40,41,87,46,25,65,62,47,70,68,36,94,48,44,56,70,45,45,44,56,54,48,28,56,48,40,51,53,52,50,51,52,36,36,56,74,41,21,63,52,33,74,73,22,43,39,37,39,39,33,28,40,36,35,38,37,32,81,94,46,77,38,31,33,31,74,75,44,28,37,30,24,41,31,80,40,44,77,74,43,77,68,59,80,134

Nearest PDB structures (foldseek):
  6kfs-assembly1_A-2  TM=9.860E-01  e=9.778E-35  Phaeodactylum tricornutum
  5b5z-assembly1_B  TM=9.876E-01  e=1.050E-33  Phaeodactylum tricornutum
  5b5y-assembly1_A  TM=9.849E-01  e=2.363E-33  Phaeodactylum tricornutum
  5b60-assembly1_A-2  TM=9.769E-01  e=4.022E-28  Phaeodactylum tricornutum
  5b5x-assembly1_A-2  TM=8.270E-01  e=2.975E-12  Chlamydomonas reinhardtii

Sequence (650 aa):
MKSWWPNRKIVFFLFSQKEAKGEEEECLCMIPDRVVVGTDVSVEEMTSSFSQVSIPLKHTIYLQDSFLFLPSIQKIIMATLSKIAKAFPKAVSNEDLVRRVSERLMDFGYNRSNTLLASSLCCDEIARPLESNFASVYGQNFSMGGLAGMPFGGLTSFGAMAAHIPDGGSCLVIHGPHVGVDSQGNVGTVERRGKANGGACCGSAVAATGYALDVLSGKSKEAGFPTEVTDAQQAMVGYLLLPHAERLSKAEDTMVELPYALYDVQKGMIEKIIQQGAGNVKDGTIAVVGGLQINTPEEYSDYFLTLSFDLYNNSGEKVEDLLWDMKSWWPNRKIVFFLFSQKEAKGEEEECLCMIPDRVVVGTDVSVEEMTSSFSQVSIPLKHTIYLQDSFLFLPSIQKIIMATLSKIAKAFPKAVSNEDLVRRVSERLMDFGYNRSNTLLASSLCCDEIARPLESNFASVYGQNFSMGGLAGMPFGGLTSFGAMAAHIPDGGSCLVIHGPHVGVDSQGNVGTVERRGKANGGACCGSAVAATGYALDVLSGKSKEAGFPTEVTDAQQAMVGYLLLPHAERLSKAEDTMVELPYALYDVQKGMIEKIIQQGAGNVKDGTIAVVGGLQINTPEEYSDYFLTLSFDLYNNSGEKVEDLLWD